Protein AF-0000000072323792 (afdb_homodimer)

Structure (mmCIF, N/CA/C/O backbone):
data_AF-0000000072323792-model_v1
#
loop_
_entity.id
_entity.type
_entity.pdbx_description
1 polymer Lipase/acylhydrolase
#
loop_
_atom_site.group_PDB
_atom_site.id
_atom_site.type_symbol
_atom_site.label_atom_id
_atom_site.label_alt_id
_atom_site.label_comp_id
_atom_site.label_asym_id
_atom_site.label_entity_id
_atom_site.label_seq_id
_atom_site.pdbx_PDB_ins_code
_atom_site.Cartn_x
_atom_site.Cartn_y
_atom_site.Cartn_z
_atom_site.occupancy
_atom_site.B_iso_or_equiv
_atom_site.auth_seq_id
_atom_site.auth_comp_id
_atom_site.auth_asym_id
_atom_site.auth_atom_id
_atom_site.pdbx_PDB_model_num
ATOM 1 N N . MET A 1 1 ? 16.031 17.812 -68.562 1 31.41 1 MET A N 1
ATOM 2 C CA . MET A 1 1 ? 14.992 17.859 -67.5 1 31.41 1 MET A CA 1
ATOM 3 C C . MET A 1 1 ? 15.398 17.062 -66.25 1 31.41 1 MET A C 1
ATOM 5 O O . MET A 1 1 ? 15.445 15.828 -66.312 1 31.41 1 MET A O 1
ATOM 9 N N . VAL A 1 2 ? 16.344 17.672 -65.438 1 39.16 2 VAL A N 1
ATOM 10 C CA . VAL A 1 2 ? 16.922 17.125 -64.188 1 39.16 2 VAL A CA 1
ATOM 11 C C . VAL A 1 2 ? 15.852 17.047 -63.125 1 39.16 2 VAL A C 1
ATOM 13 O O . VAL A 1 2 ? 15.281 18.078 -62.719 1 39.16 2 VAL A O 1
ATOM 16 N N . VAL A 1 3 ? 15.148 15.867 -63.062 1 40.34 3 VAL A N 1
ATOM 17 C CA . VAL A 1 3 ? 14.195 15.547 -62 1 40.34 3 VAL A CA 1
ATOM 18 C C . VAL A 1 3 ? 14.914 15.555 -60.656 1 40.34 3 VAL A C 1
ATOM 20 O O . VAL A 1 3 ? 15.828 14.766 -60.406 1 40.34 3 VAL A O 1
ATOM 23 N N . LEU A 1 4 ? 15.031 16.688 -59.969 1 36.19 4 LEU A N 1
ATOM 24 C CA . LEU A 1 4 ? 15.477 16.797 -58.594 1 36.19 4 LEU A CA 1
ATOM 25 C C . LEU A 1 4 ? 14.531 16.047 -57.656 1 36.19 4 LEU A C 1
ATOM 27 O O . LEU A 1 4 ? 13.367 16.422 -57.531 1 36.19 4 LEU A O 1
ATOM 31 N N . LEU A 1 5 ? 14.711 14.711 -57.531 1 37.09 5 LEU A N 1
ATOM 32 C CA . LEU A 1 5 ? 14.023 13.938 -56.5 1 37.09 5 LEU A CA 1
ATOM 33 C C . LEU A 1 5 ? 14.289 14.516 -55.125 1 37.09 5 LEU A C 1
ATOM 35 O O . LEU A 1 5 ? 15.422 14.5 -54.625 1 37.09 5 LEU A O 1
ATOM 39 N N . CYS A 1 6 ? 13.578 15.492 -54.625 1 34.81 6 CYS A N 1
ATOM 40 C CA . CYS A 1 6 ? 13.578 15.938 -53.25 1 34.81 6 CYS A 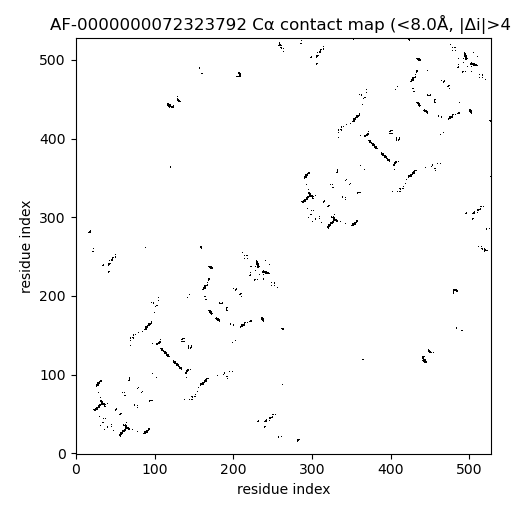CA 1
ATOM 41 C C . CYS A 1 6 ? 13.219 14.781 -52.312 1 34.81 6 CYS A C 1
ATOM 43 O O . CYS A 1 6 ? 12.102 14.266 -52.344 1 34.81 6 CYS A O 1
ATOM 45 N N . ALA A 1 7 ? 14.117 14.023 -51.938 1 33.5 7 ALA A N 1
ATOM 46 C CA . ALA A 1 7 ? 13.828 13.109 -50.844 1 33.5 7 ALA A CA 1
ATOM 47 C C . ALA A 1 7 ? 13.375 13.883 -49.594 1 33.5 7 ALA A C 1
ATOM 49 O O . ALA A 1 7 ? 14.164 14.617 -49 1 33.5 7 ALA A O 1
ATOM 50 N N . ALA A 1 8 ? 12.133 14.289 -49.5 1 35.41 8 ALA A N 1
ATOM 51 C CA . ALA A 1 8 ? 11.664 14.664 -48.156 1 35.41 8 ALA A CA 1
ATOM 52 C C . ALA A 1 8 ? 12.008 13.586 -47.156 1 35.41 8 ALA A C 1
ATOM 54 O O . ALA A 1 8 ? 11.531 12.453 -47.25 1 35.41 8 ALA A O 1
ATOM 55 N N . PHE A 1 9 ? 13.133 13.688 -46.594 1 35.53 9 PHE A N 1
ATOM 56 C CA . PHE A 1 9 ? 13.375 12.898 -45.375 1 35.53 9 PHE A CA 1
ATOM 57 C C . PHE A 1 9 ? 12.25 13.094 -44.375 1 35.53 9 PHE A C 1
ATOM 59 O O . PHE A 1 9 ? 12.047 14.195 -43.875 1 35.53 9 PHE A O 1
ATOM 66 N N . ALA A 1 10 ? 11.242 12.289 -44.531 1 36.78 10 ALA A N 1
ATOM 67 C CA . ALA A 1 10 ? 10.281 12.227 -43.438 1 36.78 10 ALA A CA 1
ATOM 68 C C . ALA A 1 10 ? 10.984 12.07 -42.094 1 36.78 10 ALA A C 1
ATOM 70 O O . ALA A 1 10 ? 11.594 11.039 -41.812 1 36.78 10 ALA A O 1
ATOM 71 N N . ILE A 1 11 ? 11.617 13.172 -41.562 1 35.47 11 ILE A N 1
ATOM 72 C CA . ILE A 1 11 ? 11.914 13.125 -40.125 1 35.47 11 ILE A CA 1
ATOM 73 C C . ILE A 1 11 ? 10.758 12.469 -39.375 1 35.47 11 ILE A C 1
ATOM 75 O O . ILE A 1 11 ? 9.625 12.953 -39.438 1 35.47 11 ILE A O 1
ATOM 79 N N . GLN A 1 12 ? 10.617 11.242 -39.406 1 32.81 12 GLN A N 1
ATOM 80 C CA . GLN A 1 12 ? 9.75 10.641 -38.375 1 32.81 12 GLN A CA 1
ATOM 81 C C . GLN A 1 12 ? 9.805 11.414 -37.062 1 32.81 12 GLN A C 1
ATOM 83 O O . GLN A 1 12 ? 10.852 11.461 -36.438 1 32.81 12 GLN A O 1
ATOM 88 N N . ALA A 1 13 ? 9.109 12.453 -37 1 36.78 13 ALA A N 1
ATOM 89 C CA . ALA A 1 13 ? 8.883 13.062 -35.688 1 36.78 13 ALA A CA 1
ATOM 90 C C . ALA A 1 13 ? 8.734 12 -34.594 1 36.78 13 ALA A C 1
ATOM 92 O O . ALA A 1 13 ? 7.785 11.219 -34.625 1 36.78 13 ALA A O 1
ATOM 93 N N . LEU A 1 14 ? 9.797 11.32 -34.25 1 38.22 14 LEU A N 1
ATOM 94 C CA . LEU A 1 14 ? 9.703 10.539 -33.031 1 38.22 14 LEU A CA 1
ATOM 95 C C . LEU A 1 14 ? 8.703 11.18 -32.062 1 38.22 14 LEU A C 1
ATOM 97 O O . LEU A 1 14 ? 8.883 12.328 -31.656 1 38.22 14 LEU A O 1
ATOM 101 N N . SER A 1 15 ? 7.492 10.883 -32.188 1 42.91 15 SER A N 1
ATOM 102 C CA . SER A 1 15 ? 6.512 11.305 -31.188 1 42.91 15 SER A CA 1
ATOM 103 C C . SER A 1 15 ? 7.105 11.281 -29.781 1 42.91 15 SER A C 1
ATOM 105 O O . SER A 1 15 ? 7.457 10.219 -29.281 1 42.91 15 SER A O 1
ATOM 107 N N . GLN A 1 16 ? 8.047 12.055 -29.531 1 47.41 16 GLN A N 1
ATOM 108 C CA . GLN A 1 16 ? 8.609 12.18 -28.188 1 47.41 16 GLN A CA 1
ATOM 109 C C . GLN A 1 16 ? 7.504 12.227 -27.141 1 47.41 16 GLN A C 1
ATOM 111 O O . GLN A 1 16 ? 6.57 13.023 -27.25 1 47.41 16 GLN A O 1
ATOM 116 N N . THR A 1 17 ? 7.105 11.141 -26.594 1 55.16 17 THR A N 1
ATOM 117 C CA . THR A 1 17 ? 6.141 11.148 -25.5 1 55.16 17 THR A CA 1
ATOM 118 C C . THR A 1 17 ? 6.645 12 -24.344 1 55.16 17 THR A C 1
ATOM 120 O O . THR A 1 17 ? 7.695 11.719 -23.766 1 55.16 17 THR A O 1
ATOM 123 N N . VAL A 1 18 ? 6.461 13.273 -24.375 1 64 18 VAL A N 1
ATOM 124 C CA . VAL A 1 18 ? 6.746 14.164 -23.25 1 64 18 VAL A CA 1
ATOM 125 C C . VAL A 1 18 ? 6.031 13.656 -22 1 64 18 VAL A C 1
ATOM 127 O O . VAL A 1 18 ? 4.82 13.414 -22.016 1 64 18 VAL A O 1
ATOM 130 N N . PHE A 1 19 ? 6.863 13.148 -20.922 1 78.88 19 PHE A N 1
ATOM 131 C CA . PHE A 1 19 ? 6.273 12.711 -19.656 1 78.88 19 PHE A CA 1
ATOM 132 C C . PHE A 1 19 ? 5.762 13.906 -18.859 1 78.88 19 PHE A C 1
ATOM 134 O O . PHE A 1 19 ? 6.508 14.852 -18.609 1 78.88 19 PHE A O 1
ATOM 141 N N . THR A 1 20 ? 4.527 14.055 -18.656 1 88.19 20 THR A N 1
ATOM 142 C CA . THR A 1 20 ? 3.893 15.055 -17.812 1 88.19 20 THR A CA 1
ATOM 143 C C . THR A 1 20 ? 3.607 14.484 -16.422 1 88.19 20 THR A C 1
ATOM 145 O O . THR A 1 20 ? 3.125 13.352 -16.297 1 88.19 20 THR A O 1
ATOM 148 N N . HIS A 1 21 ? 4.059 15.242 -15.367 1 94.56 21 HIS A N 1
ATOM 149 C CA . HIS A 1 21 ? 3.76 14.812 -14 1 94.56 21 HIS A CA 1
ATOM 150 C C . HIS A 1 21 ? 2.281 14.484 -13.836 1 94.56 21 HIS A C 1
ATOM 152 O O . HIS A 1 21 ? 1.416 15.266 -14.242 1 94.56 21 HIS A O 1
ATOM 158 N N . PRO A 1 22 ? 1.925 13.375 -13.25 1 96.12 22 PRO A N 1
ATOM 159 C CA . PRO A 1 22 ? 0.518 12.969 -13.211 1 96.12 22 PRO A CA 1
ATOM 160 C C . PRO A 1 22 ? -0.346 13.914 -12.375 1 96.12 22 PRO A C 1
ATOM 162 O O . PRO A 1 22 ? -1.574 13.891 -12.484 1 96.12 22 PRO A O 1
ATOM 165 N N . TRP A 1 23 ? 0.235 14.797 -11.578 1 98.31 23 TRP A N 1
ATOM 166 C CA . TRP A 1 23 ? -0.506 15.695 -10.695 1 98.31 23 TRP A CA 1
ATOM 167 C C . TRP A 1 23 ? -0.531 17.109 -11.258 1 98.31 23 TRP A C 1
ATOM 169 O O . TRP A 1 23 ? -1.111 18.016 -10.656 1 98.31 23 TRP A O 1
ATOM 179 N N . GLN A 1 24 ? 0.052 17.312 -12.422 1 98 24 GLN A N 1
ATOM 180 C CA . GLN A 1 24 ? 0.107 18.625 -13.055 1 98 24 GLN A CA 1
ATOM 181 C C . GLN A 1 24 ? -1.295 19.172 -13.328 1 98 24 GLN A C 1
ATOM 183 O O . GLN A 1 24 ? -2.111 18.5 -13.961 1 98 24 GLN A O 1
ATOM 188 N N . GLY A 1 25 ? -1.599 20.297 -12.773 1 98.5 25 GLY A N 1
ATOM 189 C CA . GLY A 1 25 ? -2.848 20.984 -13.055 1 98.5 25 GLY A CA 1
ATOM 190 C C . GLY A 1 25 ? -4.039 20.375 -12.344 1 98.5 25 GLY A C 1
ATOM 191 O O . GLY A 1 25 ? -5.188 20.594 -12.734 1 98.5 25 GLY A O 1
ATOM 192 N N . LYS A 1 26 ? -3.82 19.594 -11.312 1 98.75 26 LYS A N 1
ATOM 193 C CA . LYS A 1 26 ? -4.91 18.859 -10.68 1 98.75 26 LYS A CA 1
ATOM 194 C C . LYS A 1 26 ? -5.445 19.625 -9.461 1 98.75 26 LYS A C 1
ATOM 196 O O . LYS A 1 26 ? -4.812 20.562 -8.984 1 98.75 26 LYS A O 1
ATOM 201 N N . ARG A 1 27 ? -6.672 19.312 -9.055 1 98.88 27 ARG A N 1
ATOM 202 C CA . ARG A 1 27 ? -7.316 19.844 -7.855 1 98.88 27 ARG A CA 1
ATOM 203 C C . ARG A 1 27 ? -7.133 18.906 -6.672 1 98.88 27 ARG A C 1
ATOM 205 O O . ARG A 1 27 ? -7.645 17.781 -6.684 1 98.88 27 ARG A O 1
ATOM 212 N N . VAL A 1 28 ? -6.418 19.328 -5.645 1 98.94 28 VAL A N 1
ATOM 213 C CA . VAL A 1 28 ? -6.051 18.422 -4.555 1 98.94 28 VAL A CA 1
ATOM 214 C C . VAL A 1 28 ? -6.516 19.016 -3.223 1 98.94 28 VAL A C 1
ATOM 216 O O . VAL A 1 28 ? -6.285 20.188 -2.939 1 98.94 28 VAL A O 1
ATOM 219 N N . ALA A 1 29 ? -7.234 18.219 -2.449 1 98.94 29 ALA A N 1
ATOM 220 C CA . ALA A 1 29 ? -7.621 18.594 -1.09 1 98.94 29 ALA A CA 1
ATOM 221 C C . ALA A 1 29 ? -6.559 18.156 -0.081 1 98.94 29 ALA A C 1
ATOM 223 O O . ALA A 1 29 ? -6.012 17.062 -0.176 1 98.94 29 ALA A O 1
ATOM 224 N N . TYR A 1 30 ? -6.277 19.047 0.874 1 98.94 30 TYR A N 1
ATOM 225 C CA . TYR A 1 30 ? -5.301 18.781 1.925 1 98.94 30 TYR A CA 1
ATOM 226 C C . TYR A 1 30 ? -5.957 18.812 3.299 1 98.94 30 TYR A C 1
ATOM 228 O O . TYR A 1 30 ? -6.477 19.844 3.729 1 98.94 30 TYR A O 1
ATOM 236 N N . PHE A 1 31 ? -5.98 17.656 3.945 1 98.94 31 PHE A N 1
ATOM 237 C CA . PHE A 1 31 ? -6.445 17.531 5.32 1 98.94 31 PHE A CA 1
ATOM 238 C C . PHE A 1 31 ? -5.273 17.422 6.285 1 98.94 31 PHE A C 1
ATOM 240 O O . PHE A 1 31 ? -4.258 16.797 5.969 1 98.94 31 PHE A O 1
ATOM 247 N N . GLY A 1 32 ? -5.387 18.047 7.457 1 98.81 32 GLY A N 1
ATOM 248 C CA . GLY A 1 32 ? -4.262 17.969 8.375 1 98.81 32 GLY A CA 1
ATOM 249 C C . GLY A 1 32 ? -4.371 18.938 9.539 1 98.81 32 GLY A C 1
ATOM 250 O O . GLY A 1 32 ? -5.477 19.266 9.969 1 98.81 32 GLY A O 1
ATOM 251 N N . ASP A 1 33 ? -3.242 19.25 10.109 1 98.69 33 ASP A N 1
ATOM 252 C CA . ASP A 1 33 ? -3.158 20.062 11.32 1 98.69 33 ASP A CA 1
ATOM 253 C C . ASP A 1 33 ? -2.342 21.328 11.07 1 98.69 33 ASP A C 1
ATOM 255 O O . ASP A 1 33 ? -2.439 21.938 10 1 98.69 33 ASP A O 1
ATOM 259 N N . SER A 1 34 ? -1.569 21.797 12.039 1 98.62 34 SER A N 1
ATOM 260 C CA . SER A 1 34 ? -0.897 23.094 11.977 1 98.62 34 SER A CA 1
ATOM 261 C C . SER A 1 34 ? 0.123 23.125 10.844 1 98.62 34 SER A C 1
ATOM 263 O O . SER A 1 34 ? 0.393 24.188 10.281 1 98.62 34 SER A O 1
ATOM 265 N N . ILE A 1 35 ? 0.695 22.016 10.5 1 98.62 35 ILE A N 1
ATOM 266 C CA . ILE A 1 35 ? 1.73 22 9.477 1 98.62 35 ILE A CA 1
ATOM 267 C C . ILE A 1 35 ? 1.094 22.172 8.094 1 98.62 35 ILE A C 1
ATOM 269 O O . ILE A 1 35 ? 1.749 22.625 7.152 1 98.62 35 ILE A O 1
ATOM 273 N N . THR A 1 36 ? -0.206 21.891 8.016 1 98.88 36 THR A N 1
ATOM 274 C CA . THR A 1 36 ? -0.973 22.031 6.785 1 98.88 36 THR A CA 1
ATOM 275 C C . THR A 1 36 ? -1.784 23.328 6.793 1 98.88 36 THR A C 1
ATOM 277 O O . THR A 1 36 ? -2.133 23.844 5.734 1 98.88 36 THR A O 1
ATOM 280 N N . ASP A 1 37 ? -2.025 23.938 7.953 1 98.81 37 ASP A N 1
ATOM 281 C CA . ASP A 1 37 ? -2.902 25.078 8.188 1 98.81 37 ASP A CA 1
ATOM 282 C C . ASP A 1 37 ? -2.33 26.359 7.555 1 98.81 37 ASP A C 1
ATOM 284 O O . ASP A 1 37 ? -1.259 26.812 7.949 1 98.81 37 ASP A O 1
ATOM 288 N N . PRO A 1 38 ? -3.055 26.969 6.656 1 97.81 38 PRO A N 1
ATOM 289 C CA . PRO A 1 38 ? -2.555 28.203 6.043 1 97.81 38 PRO A CA 1
ATOM 290 C C . PRO A 1 38 ? -2.396 29.344 7.055 1 97.81 38 PRO A C 1
ATOM 292 O O . PRO A 1 38 ? -1.646 30.281 6.809 1 97.81 38 PRO A O 1
ATOM 295 N N . ARG A 1 39 ? -3.01 29.281 8.172 1 97.06 39 ARG A N 1
ATOM 296 C CA . ARG A 1 39 ? -3.01 30.375 9.148 1 97.06 39 ARG A CA 1
ATOM 297 C C . ARG A 1 39 ? -1.831 30.234 10.109 1 97.06 39 ARG A C 1
ATOM 299 O O . ARG A 1 39 ? -1.525 31.172 10.852 1 97.06 39 ARG A O 1
ATOM 306 N N . ASN A 1 40 ? -1.258 29 10.102 1 95.19 40 ASN A N 1
ATOM 307 C CA . ASN A 1 40 ? -0.124 28.828 11.008 1 95.19 40 ASN A CA 1
ATOM 308 C C . ASN A 1 40 ? 1.041 29.734 10.617 1 95.19 40 ASN A C 1
ATOM 310 O O . ASN A 1 40 ? 1.402 29.812 9.445 1 95.19 40 ASN A O 1
ATOM 314 N N . ASN A 1 41 ? 1.662 30.359 11.547 1 93.19 41 ASN A N 1
ATOM 315 C CA . ASN A 1 41 ? 2.641 31.406 11.273 1 93.19 41 ASN A CA 1
ATOM 316 C C . ASN A 1 41 ? 4.066 30.859 11.289 1 93.19 41 ASN A C 1
ATOM 318 O O . ASN A 1 41 ? 5.027 31.625 11.344 1 93.19 41 ASN A O 1
ATOM 322 N N . GLY A 1 42 ? 4.254 29.578 11.305 1 92 42 GLY A N 1
ATOM 323 C CA . GLY A 1 42 ? 5.578 28.984 11.281 1 92 42 GLY A CA 1
ATOM 324 C C . GLY A 1 42 ? 6.277 29.125 9.945 1 92 42 GLY A C 1
ATOM 325 O O . GLY A 1 42 ? 7.496 29 9.852 1 92 42 GLY A O 1
ATOM 326 N N . SER A 1 43 ? 5.535 29.375 8.945 1 96.81 43 SER A N 1
ATOM 327 C CA . SER A 1 43 ? 6.035 29.547 7.586 1 96.81 43 SER A CA 1
ATOM 328 C C . SER A 1 43 ? 5.141 30.469 6.777 1 96.81 43 SER A C 1
ATOM 330 O O . SER A 1 43 ? 3.967 30.656 7.109 1 96.81 43 SER A O 1
ATOM 332 N N . LYS A 1 44 ? 5.641 31.109 5.77 1 97.56 44 LYS A N 1
ATOM 333 C CA . LYS A 1 44 ? 4.863 31.922 4.836 1 97.56 44 LYS A CA 1
ATOM 334 C C . LYS A 1 44 ? 4.262 31.062 3.727 1 97.56 44 LYS A C 1
ATOM 336 O O . LYS A 1 44 ? 3.172 31.344 3.234 1 97.56 44 LYS A O 1
ATOM 341 N N . ILE A 1 45 ? 5.035 30.078 3.326 1 98.25 45 ILE A N 1
ATOM 342 C CA . ILE A 1 45 ? 4.59 29.141 2.289 1 98.25 45 ILE A CA 1
ATOM 343 C C . ILE A 1 45 ? 4.613 27.719 2.828 1 98.25 45 ILE A C 1
ATOM 345 O O . ILE A 1 45 ? 5.641 27.25 3.324 1 98.25 45 ILE A O 1
ATOM 349 N N . LYS A 1 46 ? 3.525 27.062 2.721 1 98.69 46 LYS A N 1
ATOM 350 C CA . LYS A 1 46 ? 3.418 25.672 3.152 1 98.69 46 LYS A CA 1
ATOM 351 C C . LYS A 1 46 ? 3.777 24.703 2.018 1 98.69 46 LYS A C 1
ATOM 353 O O . LYS A 1 46 ? 3.865 25.125 0.858 1 98.69 46 LYS A O 1
ATOM 358 N N . TYR A 1 47 ? 3.963 23.438 2.369 1 98.88 47 TYR A N 1
ATOM 359 C CA . TYR A 1 47 ? 4.363 22.438 1.387 1 98.88 47 TYR A CA 1
ATOM 360 C C . TYR A 1 47 ? 3.393 22.406 0.211 1 98.88 47 TYR A C 1
ATOM 362 O O . TYR A 1 47 ? 3.807 22.266 -0.942 1 98.88 47 TYR A O 1
ATOM 370 N N . TRP A 1 48 ? 2.07 22.547 0.465 1 98.88 48 TRP A N 1
ATOM 371 C CA . TRP A 1 48 ? 1.08 22.484 -0.606 1 98.88 48 TRP A CA 1
ATOM 372 C C . TRP A 1 48 ? 1.176 23.734 -1.493 1 98.88 48 TRP A C 1
ATOM 374 O O . TRP A 1 48 ? 0.799 23.688 -2.666 1 98.88 48 TRP A O 1
ATOM 384 N N . GLY A 1 49 ? 1.673 24.859 -1.01 1 98.81 49 GLY A N 1
ATOM 385 C CA . GLY A 1 49 ? 1.929 26.047 -1.822 1 98.81 49 GLY A CA 1
ATOM 386 C C . GLY A 1 49 ? 3.029 25.828 -2.846 1 98.81 49 GLY A C 1
ATOM 387 O O . GLY A 1 49 ? 2.904 26.266 -3.994 1 98.81 49 GLY A O 1
ATOM 388 N N . TYR A 1 50 ? 4.125 25.203 -2.381 1 98.81 50 TYR A N 1
ATOM 389 C CA . TYR A 1 50 ? 5.215 24.891 -3.297 1 98.81 50 TYR A CA 1
ATOM 390 C C . TYR A 1 50 ? 4.746 23.953 -4.402 1 98.81 50 TYR A C 1
ATOM 392 O O . TYR A 1 50 ? 5.055 24.156 -5.578 1 98.81 50 TYR A O 1
ATOM 400 N N . LEU A 1 51 ? 3.963 22.938 -4.055 1 98.81 51 LEU A N 1
ATOM 401 C CA . LEU A 1 51 ? 3.434 22.016 -5.043 1 98.81 51 LEU A CA 1
ATOM 402 C C . LEU A 1 51 ? 2.504 22.719 -6.02 1 98.81 51 LEU A C 1
ATOM 404 O O . LEU A 1 51 ? 2.514 22.422 -7.219 1 98.81 51 LEU A O 1
ATOM 408 N N . ALA A 1 52 ? 1.672 23.625 -5.484 1 98.81 52 ALA A N 1
ATOM 409 C CA . ALA A 1 52 ? 0.798 24.422 -6.344 1 98.81 52 ALA A CA 1
ATOM 410 C C . ALA A 1 52 ? 1.605 25.188 -7.383 1 98.81 52 ALA A C 1
ATOM 412 O O . ALA A 1 52 ? 1.259 25.188 -8.57 1 98.81 52 ALA A O 1
ATOM 413 N N . ASP A 1 53 ? 2.674 25.766 -6.969 1 98.69 53 ASP A N 1
ATOM 414 C CA . ASP A 1 53 ? 3.52 26.562 -7.852 1 98.69 53 ASP A CA 1
ATOM 415 C C . ASP A 1 53 ? 4.238 25.672 -8.867 1 98.69 53 ASP A C 1
ATOM 417 O O . ASP A 1 53 ? 4.254 25.969 -10.062 1 98.69 53 ASP A O 1
ATOM 421 N N . TRP A 1 54 ? 4.805 24.547 -8.414 1 98.56 54 TRP A N 1
ATOM 422 C CA . TRP A 1 54 ? 5.652 23.703 -9.25 1 98.56 54 TRP A CA 1
ATOM 423 C C . TRP A 1 54 ? 4.812 22.891 -10.227 1 98.56 54 TRP A C 1
ATOM 425 O O . TRP A 1 54 ? 5.25 22.609 -11.344 1 98.56 54 TRP A O 1
ATOM 435 N N . LEU A 1 55 ? 3.57 22.531 -9.828 1 98.44 55 LEU A N 1
ATOM 436 C CA . LEU A 1 55 ? 2.781 21.578 -10.609 1 98.44 55 LEU A CA 1
ATOM 437 C C . LEU A 1 55 ? 1.463 22.203 -11.055 1 98.44 55 LEU A C 1
ATOM 439 O O . LEU A 1 55 ? 0.581 21.516 -11.562 1 98.44 55 LEU A O 1
ATOM 443 N N . ASP A 1 56 ? 1.313 23.453 -10.797 1 98.56 56 ASP A N 1
ATOM 444 C CA . ASP A 1 56 ? 0.072 24.141 -11.125 1 98.56 56 ASP A CA 1
ATOM 445 C C . ASP A 1 56 ? -1.131 23.453 -10.492 1 98.56 56 ASP A C 1
ATOM 447 O O . ASP A 1 56 ? -2.164 23.266 -11.133 1 98.56 56 ASP A O 1
ATOM 451 N N . ILE A 1 57 ? -0.996 22.938 -9.312 1 98.81 57 ILE A N 1
ATOM 452 C CA . ILE A 1 57 ? -2.07 22.312 -8.547 1 98.81 57 ILE A CA 1
ATOM 453 C C . ILE A 1 57 ? -2.979 23.391 -7.953 1 98.81 57 ILE A C 1
ATOM 455 O O . ILE A 1 57 ? -2.498 24.422 -7.465 1 98.81 57 ILE A O 1
ATOM 459 N N . LYS A 1 58 ? -4.281 23.25 -8.016 1 98.88 58 LYS A N 1
ATOM 460 C CA . LYS A 1 58 ? -5.223 24.031 -7.219 1 98.88 58 LYS A CA 1
ATOM 461 C C . LYS A 1 58 ? -5.438 23.391 -5.848 1 98.88 58 LYS A C 1
ATOM 463 O O . LYS A 1 58 ? -6.098 22.359 -5.738 1 98.88 58 LYS A O 1
ATOM 468 N N . PRO A 1 59 ? -4.953 24.016 -4.844 1 98.81 59 PRO A N 1
ATOM 469 C CA . PRO A 1 59 ? -5.062 23.438 -3.508 1 98.81 59 PRO A CA 1
ATOM 470 C C . PRO A 1 59 ? -6.352 23.828 -2.791 1 98.81 59 PRO A C 1
ATOM 472 O O . PRO A 1 59 ? -6.762 25 -2.85 1 98.81 59 PRO A O 1
ATOM 475 N N . TYR A 1 60 ? -7.039 22.922 -2.213 1 98.88 60 TYR A N 1
ATOM 476 C CA . TYR A 1 60 ? -8.109 23.109 -1.242 1 98.88 60 TYR A CA 1
ATOM 477 C C . TYR A 1 60 ? -7.676 22.656 0.147 1 98.88 60 TYR A C 1
ATOM 479 O O . TYR A 1 60 ? -7.582 21.453 0.415 1 98.88 60 TYR A O 1
ATOM 487 N N . VAL A 1 61 ? -7.457 23.609 1.073 1 98.88 61 VAL A N 1
ATOM 488 C CA . VAL A 1 61 ? -6.742 23.312 2.309 1 98.88 61 VAL A CA 1
ATOM 489 C C . VAL A 1 61 ? -7.699 23.391 3.494 1 98.88 61 VAL A C 1
ATOM 491 O O . VAL A 1 61 ? -8.344 24.422 3.707 1 98.88 61 VAL A O 1
ATOM 494 N N . TYR A 1 62 ? -7.691 22.359 4.309 1 98.88 62 TYR A N 1
ATOM 495 C CA . TYR A 1 62 ? -8.656 22.266 5.398 1 98.88 62 TYR A CA 1
ATOM 496 C C . TYR A 1 62 ? -7.961 22.016 6.727 1 98.88 62 TYR A C 1
ATOM 498 O O . TYR A 1 62 ? -8.617 21.797 7.75 1 98.88 62 TYR A O 1
ATOM 506 N N . GLY A 1 63 ? -6.613 21.922 6.672 1 98.69 63 GLY A N 1
ATOM 507 C CA . GLY A 1 63 ? -5.859 21.734 7.902 1 98.69 63 GLY A CA 1
ATOM 508 C C . GLY A 1 63 ? -6.117 22.812 8.938 1 98.69 63 GLY A C 1
ATOM 509 O O . GLY A 1 63 ? -6.238 24 8.594 1 98.69 63 GLY A O 1
ATOM 510 N N . VAL A 1 64 ? -6.234 22.406 10.18 1 98.5 64 VAL A N 1
ATOM 511 C CA . VAL A 1 64 ? -6.469 23.312 11.297 1 98.5 64 VAL A CA 1
ATOM 512 C C . VAL A 1 64 ? -5.461 23.031 12.414 1 98.5 64 VAL A C 1
ATOM 514 O O . VAL A 1 64 ? -5.27 21.875 12.812 1 98.5 64 VAL A O 1
ATOM 517 N N . SER A 1 65 ? -4.828 24.125 12.922 1 98.12 65 SER A N 1
ATOM 518 C CA . SER A 1 65 ? -3.805 24.016 13.953 1 98.12 65 SER A CA 1
ATOM 519 C C . SER A 1 65 ? -4.344 23.297 15.188 1 98.12 65 SER A C 1
ATOM 521 O O . SER A 1 65 ? -5.453 23.594 15.648 1 98.12 65 SER A O 1
ATOM 523 N N . GLY A 1 66 ? -3.576 22.344 15.672 1 97.62 66 GLY A N 1
ATOM 524 C CA . GLY A 1 66 ? -3.881 21.672 16.938 1 97.62 66 GLY A CA 1
ATOM 525 C C . GLY A 1 66 ? -4.777 20.453 16.766 1 97.62 66 GLY A C 1
ATOM 526 O O . GLY A 1 66 ? -4.957 19.672 17.703 1 97.62 66 GLY A O 1
ATOM 527 N N . ARG A 1 67 ? -5.285 20.266 15.547 1 98.56 67 ARG A N 1
ATOM 528 C CA . ARG A 1 67 ? -6.273 19.203 15.359 1 98.56 67 ARG A CA 1
ATOM 529 C C . ARG A 1 67 ? -5.605 17.844 15.281 1 98.56 67 ARG A C 1
ATOM 531 O O . ARG A 1 67 ? -4.395 17.75 15.07 1 98.56 67 ARG A O 1
ATOM 538 N N . GLN A 1 68 ? -6.395 16.859 15.602 1 98.81 68 GLN A N 1
ATOM 539 C CA . GLN A 1 68 ? -6.02 15.445 15.633 1 98.81 68 GLN A CA 1
ATOM 540 C C . GLN A 1 68 ? -6.836 14.633 14.633 1 98.81 68 GLN A C 1
ATOM 542 O O . GLN A 1 68 ? -7.664 15.188 13.906 1 98.81 68 GLN A O 1
ATOM 547 N N . TRP A 1 69 ? -6.598 13.359 14.508 1 98.94 69 TRP A N 1
ATOM 548 C CA . TRP A 1 69 ? -7.273 12.492 13.555 1 98.94 69 TRP A CA 1
ATOM 549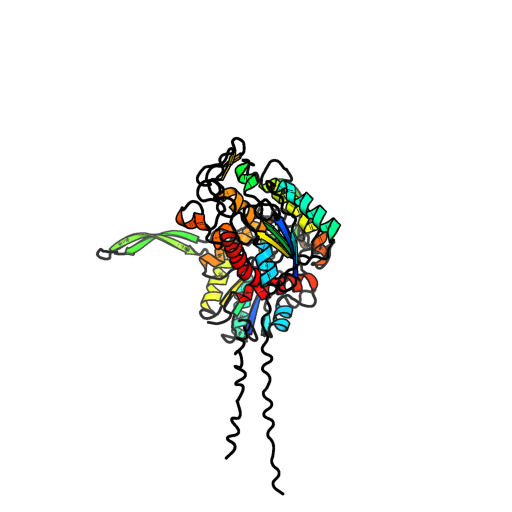 C C . TRP A 1 69 ? -8.789 12.578 13.711 1 98.94 69 TRP A C 1
ATOM 551 O O . TRP A 1 69 ? -9.531 12.375 12.75 1 98.94 69 TRP A O 1
ATOM 561 N N . ASN A 1 70 ? -9.273 12.852 14.93 1 98.81 70 ASN A N 1
ATOM 562 C CA . ASN A 1 70 ? -10.719 12.891 15.148 1 98.81 70 ASN A CA 1
ATOM 563 C C . ASN A 1 70 ? -11.359 14.102 14.484 1 98.81 70 ASN A C 1
ATOM 565 O O . ASN A 1 70 ? -12.578 14.242 14.477 1 98.81 70 ASN A O 1
ATOM 569 N N . ASP A 1 71 ? -10.578 14.977 13.844 1 98.88 71 ASP A N 1
ATOM 570 C CA . ASP A 1 71 ? -11.117 16.125 13.133 1 98.88 71 ASP A CA 1
ATOM 571 C C . ASP A 1 71 ? -11.227 15.844 11.633 1 98.88 71 ASP A C 1
ATOM 573 O O . ASP A 1 71 ? -11.867 16.594 10.898 1 98.88 71 ASP A O 1
ATOM 577 N N . ILE A 1 72 ? -10.648 14.789 11.078 1 98.94 72 ILE A N 1
ATOM 578 C CA . ILE A 1 72 ? -10.609 14.484 9.648 1 98.94 72 ILE A CA 1
ATOM 579 C C . ILE A 1 72 ? -12.023 14.336 9.109 1 98.94 72 ILE A C 1
ATOM 581 O O . ILE A 1 72 ? -12.336 14.82 8.016 1 98.94 72 ILE A O 1
ATOM 585 N N . PRO A 1 73 ? -12.984 13.703 9.875 1 98.94 73 PRO A N 1
ATOM 586 C CA . PRO A 1 73 ? -14.352 13.641 9.352 1 98.94 73 PRO A CA 1
ATOM 587 C C . PRO A 1 73 ? -14.953 15.023 9.102 1 98.94 73 PRO A C 1
ATOM 589 O O . PRO A 1 73 ? -15.617 15.234 8.078 1 98.94 73 PRO A O 1
ATOM 592 N N . ARG A 1 74 ? -14.68 15.953 9.992 1 98.81 74 ARG A N 1
ATOM 593 C CA . ARG A 1 74 ? -15.188 17.312 9.812 1 98.81 74 ARG A CA 1
ATOM 594 C C . ARG A 1 74 ? -14.555 17.984 8.602 1 98.81 74 ARG A C 1
ATOM 596 O O . ARG A 1 74 ? -15.234 18.672 7.84 1 98.81 74 ARG A O 1
ATOM 603 N N . GLN A 1 75 ? -13.258 17.828 8.422 1 98.94 75 GLN A N 1
ATOM 604 C CA . GLN A 1 75 ? -12.562 18.406 7.277 1 98.94 75 GLN A CA 1
ATOM 605 C C . GLN A 1 75 ? -13.094 17.812 5.969 1 98.94 75 GLN A C 1
ATOM 607 O O . GLN A 1 75 ? -13.281 18.547 4.992 1 98.94 75 GLN A O 1
ATOM 612 N N . ALA A 1 76 ? -13.383 16.531 5.938 1 98.94 76 ALA A N 1
ATOM 613 C CA . ALA A 1 76 ? -13.953 15.883 4.766 1 98.94 76 ALA A CA 1
ATOM 614 C C . ALA A 1 76 ? -15.344 16.438 4.453 1 98.94 76 ALA A C 1
ATOM 616 O O . ALA A 1 76 ? -15.672 16.688 3.293 1 98.94 76 ALA A O 1
ATOM 617 N N . ASP A 1 77 ? -16.141 16.641 5.531 1 98.88 77 ASP A N 1
ATOM 618 C CA . ASP A 1 77 ? -17.469 17.203 5.348 1 98.88 77 ASP A CA 1
ATOM 619 C C . ASP A 1 77 ? -17.391 18.594 4.703 1 98.88 77 ASP A C 1
ATOM 621 O O . ASP A 1 77 ? -18.141 18.891 3.77 1 98.88 77 ASP A O 1
ATOM 625 N N . LYS A 1 78 ? -16.5 19.406 5.184 1 98.88 78 LYS A N 1
ATOM 626 C CA . LYS A 1 78 ? -16.359 20.766 4.66 1 98.88 78 LYS A CA 1
ATOM 627 C C . LYS A 1 78 ? -15.93 20.75 3.199 1 98.88 78 LYS A C 1
ATOM 629 O O . LYS A 1 78 ? -16.453 21.5 2.381 1 98.88 78 LYS A O 1
ATOM 634 N N . CYS A 1 79 ? -14.969 19.906 2.9 1 98.88 79 CYS A N 1
ATOM 635 C CA . CYS A 1 79 ? -14.508 19.766 1.523 1 98.88 79 CYS A CA 1
ATOM 636 C C . CYS A 1 79 ? -15.648 19.359 0.602 1 98.88 79 CYS A C 1
ATOM 638 O O . CYS A 1 79 ? -15.82 19.953 -0.472 1 98.88 79 CYS A O 1
ATOM 640 N N . TYR A 1 80 ? -16.422 18.391 1.012 1 98.75 80 TYR A N 1
ATOM 641 C CA . TYR A 1 80 ? -17.516 17.891 0.188 1 98.75 80 TYR A CA 1
ATOM 642 C C . TYR A 1 80 ? -18.594 18.938 0.011 1 98.75 80 TYR A C 1
ATOM 644 O O . TYR A 1 80 ? -19.188 19.062 -1.066 1 98.75 80 TYR A O 1
ATOM 652 N N . GLU A 1 81 ? -18.875 19.672 1.091 1 98.69 81 GLU A N 1
ATOM 653 C CA . GLU A 1 81 ? -19.859 20.75 1.023 1 98.69 81 GLU A CA 1
ATOM 654 C C . GLU A 1 81 ? -19.453 21.797 -0.011 1 98.69 81 GLU A C 1
ATOM 656 O O . GLU A 1 81 ? -20.297 22.297 -0.751 1 98.69 81 GLU A O 1
ATOM 661 N N . GLU A 1 82 ? -18.203 22.078 -0.069 1 98.75 82 GLU A N 1
ATOM 662 C CA . GLU A 1 82 ? -17.719 23.172 -0.911 1 98.75 82 GLU A CA 1
ATOM 663 C C . GLU A 1 82 ? -17.5 22.703 -2.346 1 98.75 82 GLU A C 1
ATOM 665 O O . GLU A 1 82 ? -17.719 23.469 -3.293 1 98.75 82 GLU A O 1
ATOM 670 N N . HIS A 1 83 ? -17.047 21.438 -2.529 1 98.56 83 HIS A N 1
ATOM 671 C CA . HIS A 1 83 ? -16.547 21.094 -3.854 1 98.56 83 HIS A CA 1
ATOM 672 C C . HIS A 1 83 ? -17.156 19.781 -4.336 1 98.56 83 HIS A C 1
ATOM 674 O O . HIS A 1 83 ? -16.953 19.375 -5.484 1 98.56 83 HIS A O 1
ATOM 680 N N . GLY A 1 84 ? -17.906 19.094 -3.479 1 97.31 84 GLY A N 1
ATOM 681 C CA . GLY A 1 84 ? -18.438 17.797 -3.857 1 97.31 84 GLY A CA 1
ATOM 682 C C . GLY A 1 84 ? -17.375 16.859 -4.426 1 97.31 84 GLY A C 1
ATOM 683 O O . GLY A 1 84 ? -16.312 16.688 -3.838 1 97.31 84 GLY A O 1
ATOM 684 N N . ASP A 1 85 ? -17.672 16.328 -5.617 1 94.75 85 ASP A N 1
ATOM 685 C CA . ASP A 1 85 ? -16.766 15.375 -6.262 1 94.75 85 ASP A CA 1
ATOM 686 C C . ASP A 1 85 ? -15.852 16.094 -7.258 1 94.75 85 ASP A C 1
ATOM 688 O O . ASP A 1 85 ? -15.211 15.438 -8.094 1 94.75 85 ASP A O 1
ATOM 692 N N . SER A 1 86 ? -15.727 17.375 -7.188 1 97.5 86 SER A N 1
ATOM 693 C CA . SER A 1 86 ? -14.977 18.141 -8.18 1 97.5 86 SER A CA 1
ATOM 694 C C . SER A 1 86 ? -13.5 18.219 -7.809 1 97.5 86 SER A C 1
ATOM 696 O O . SER A 1 86 ? -12.758 19.031 -8.383 1 97.5 86 SER A O 1
ATOM 698 N N . ILE A 1 87 ? -13.016 17.484 -6.934 1 98.56 87 ILE A N 1
ATOM 699 C CA . ILE A 1 87 ? -11.594 17.375 -6.629 1 98.56 87 ILE A CA 1
ATOM 700 C C . ILE A 1 87 ? -11.016 16.141 -7.309 1 98.56 87 ILE A C 1
ATOM 702 O O . ILE A 1 87 ? -11.758 15.258 -7.758 1 98.56 87 ILE A O 1
ATOM 706 N N . ASP A 1 88 ? -9.688 16.094 -7.41 1 98.81 88 ASP A N 1
ATOM 707 C CA . ASP A 1 88 ? -9.039 14.977 -8.086 1 98.81 88 ASP A CA 1
ATOM 708 C C . ASP A 1 88 ? -8.422 14.008 -7.082 1 98.81 88 ASP A C 1
ATOM 710 O O . ASP A 1 88 ? -8.391 12.805 -7.312 1 98.81 88 ASP A O 1
ATOM 714 N N . ALA A 1 89 ? -7.934 14.523 -5.953 1 98.88 89 ALA A N 1
ATOM 715 C CA . ALA A 1 89 ? -7.25 13.688 -4.969 1 98.88 89 ALA A CA 1
ATOM 716 C C . ALA A 1 89 ? -7.277 14.336 -3.586 1 98.88 89 ALA A C 1
ATOM 718 O O . ALA A 1 89 ? -7.582 15.523 -3.455 1 98.88 89 ALA A O 1
ATOM 719 N N . ILE A 1 90 ? -7.004 13.523 -2.592 1 98.94 90 ILE A N 1
ATOM 720 C CA . ILE A 1 90 ? -6.941 13.969 -1.203 1 98.94 90 ILE A CA 1
ATOM 721 C C . ILE A 1 90 ? -5.621 13.523 -0.577 1 98.94 90 ILE A C 1
ATOM 723 O O . ILE A 1 90 ? -5.199 12.383 -0.757 1 98.94 90 ILE A O 1
ATOM 727 N N . MET A 1 91 ? -4.961 14.375 0.127 1 98.94 91 MET A N 1
ATOM 728 C CA . MET A 1 91 ? -3.812 14.047 0.969 1 98.94 91 MET A CA 1
ATOM 729 C C . MET A 1 91 ? -4.129 14.297 2.439 1 98.94 91 MET A C 1
ATOM 731 O O . MET A 1 91 ? -4.629 15.367 2.799 1 98.94 91 MET A O 1
ATOM 735 N N . ILE A 1 92 ? -3.881 13.32 3.232 1 98.94 92 ILE A N 1
ATOM 736 C CA . ILE A 1 92 ? -4.117 13.438 4.668 1 98.94 92 ILE A CA 1
ATOM 737 C C . ILE A 1 92 ? -2.789 13.383 5.418 1 98.94 92 ILE A C 1
ATOM 739 O O . ILE A 1 92 ? -2.049 12.398 5.312 1 98.94 92 ILE A O 1
ATOM 743 N N . PHE A 1 93 ? -2.461 14.445 6.145 1 98.94 93 PHE A N 1
ATOM 744 C CA . PHE A 1 93 ? -1.245 14.594 6.938 1 98.94 93 PHE A CA 1
ATOM 745 C C . PHE A 1 93 ? -1.567 15.109 8.336 1 98.94 93 PHE A C 1
ATOM 747 O O . PHE A 1 93 ? -1.838 16.297 8.516 1 98.94 93 PHE A O 1
ATOM 754 N N . ILE A 1 94 ? -1.549 14.18 9.32 1 98.88 94 ILE A N 1
ATOM 755 C CA . ILE A 1 94 ? -1.957 14.5 10.68 1 98.88 94 ILE A CA 1
ATOM 756 C C . ILE A 1 94 ? -1.451 13.422 11.641 1 98.88 94 ILE A C 1
ATOM 758 O O . ILE A 1 94 ? -1.042 12.344 11.211 1 98.88 94 ILE A O 1
ATOM 762 N N . GLY A 1 95 ? -1.426 13.672 12.938 1 98.81 95 GLY A N 1
ATOM 763 C CA . GLY A 1 95 ? -1.083 12.641 13.906 1 98.81 95 GLY A CA 1
ATOM 764 C C . GLY A 1 95 ? -0.154 13.133 15 1 98.81 95 GLY A C 1
ATOM 765 O O . GLY A 1 95 ? -0.123 12.578 16.094 1 98.81 95 GLY A O 1
ATOM 766 N N . THR A 1 96 ? 0.677 14.227 14.742 1 98.62 96 THR A N 1
ATOM 767 C CA . THR A 1 96 ? 1.647 14.703 15.719 1 98.62 96 THR A CA 1
ATOM 768 C C . THR A 1 96 ? 0.948 15.195 16.984 1 98.62 96 THR A C 1
ATOM 770 O O . THR A 1 96 ? 1.452 15 18.094 1 98.62 96 THR A O 1
ATOM 773 N N . ASN A 1 97 ? -0.209 15.789 16.812 1 98.69 97 ASN A N 1
ATOM 774 C CA . ASN A 1 97 ? -0.946 16.281 17.969 1 98.69 97 ASN A CA 1
ATOM 775 C C . ASN A 1 97 ? -1.579 15.141 18.766 1 98.69 97 ASN A C 1
ATOM 777 O O . ASN A 1 97 ? -1.735 15.242 19.984 1 98.69 97 ASN A O 1
ATOM 781 N N . ASP A 1 98 ? -1.999 14.016 18.047 1 98.88 98 ASP A N 1
ATOM 782 C CA . ASP A 1 98 ? -2.449 12.82 18.75 1 98.88 98 ASP A CA 1
ATOM 783 C C . ASP A 1 98 ? -1.359 12.289 19.688 1 98.88 98 ASP A C 1
ATOM 785 O O . ASP A 1 98 ? -1.632 11.945 20.828 1 98.88 98 ASP A O 1
ATOM 789 N N . TYR A 1 99 ? -0.123 12.266 19.156 1 98.81 99 TYR A N 1
ATOM 790 C CA . TYR A 1 99 ? 1.014 11.852 19.984 1 98.81 99 TYR A CA 1
ATOM 791 C C . TYR A 1 99 ? 1.189 12.773 21.172 1 98.81 99 TYR A C 1
ATOM 793 O O . TYR A 1 99 ? 1.277 12.312 22.312 1 98.81 99 TYR A O 1
ATOM 801 N N . ASN A 1 100 ? 1.192 14.062 20.938 1 98.25 100 ASN A N 1
ATOM 802 C CA . ASN A 1 100 ? 1.428 15.023 22.016 1 98.25 100 ASN A CA 1
ATOM 803 C C . ASN A 1 100 ? 0.351 14.938 23.094 1 98.25 100 ASN A C 1
ATOM 805 O O . ASN A 1 100 ? 0.643 15.094 24.281 1 98.25 100 ASN A O 1
ATOM 809 N N . ALA A 1 101 ? -0.847 14.688 22.688 1 98.12 101 ALA A N 1
ATOM 810 C CA . ALA A 1 101 ? -1.977 14.641 23.609 1 98.12 101 ALA A CA 1
ATOM 811 C C . ALA A 1 101 ? -2.008 13.312 24.375 1 98.12 101 ALA A C 1
ATOM 813 O O . ALA A 1 101 ? -2.83 13.125 25.281 1 98.12 101 ALA A O 1
ATOM 814 N N . GLY A 1 102 ? -1.175 12.398 24 1 98.38 102 GLY A N 1
ATOM 815 C CA . GLY A 1 102 ? -1.147 11.102 24.672 1 98.38 102 GLY A CA 1
ATOM 816 C C . GLY A 1 102 ? -2.363 10.25 24.359 1 98.38 102 GLY A C 1
ATOM 817 O O . GLY A 1 102 ? -2.922 9.609 25.25 1 98.38 102 GLY A O 1
ATOM 818 N N . VAL A 1 103 ? -2.846 10.266 23.109 1 98.81 103 VAL A N 1
ATOM 819 C CA . VAL A 1 103 ? -3.949 9.391 22.719 1 98.81 103 VAL A CA 1
ATOM 820 C C . VAL A 1 103 ? -3.471 7.941 22.672 1 98.81 103 VAL A C 1
ATOM 822 O O . VAL A 1 103 ? -2.516 7.621 21.969 1 98.81 103 VAL A O 1
ATOM 825 N N . PRO A 1 104 ? -4.098 7.051 23.406 1 98.88 104 PRO A N 1
ATOM 826 C CA . PRO A 1 104 ? -3.672 5.648 23.359 1 98.88 104 PRO A CA 1
ATOM 827 C C . PRO A 1 104 ? -3.764 5.059 21.953 1 98.88 104 PRO A C 1
ATOM 829 O O . PRO A 1 104 ? -4.672 5.402 21.188 1 98.88 104 PRO A O 1
ATOM 832 N N . ILE A 1 105 ? -2.891 4.18 21.578 1 98.88 105 ILE A N 1
ATOM 833 C CA . ILE A 1 105 ? -2.795 3.627 20.234 1 98.88 105 ILE A CA 1
ATOM 834 C C . ILE A 1 105 ? -4.074 2.863 19.906 1 98.88 105 ILE A C 1
ATOM 836 O O . ILE A 1 105 ? -4.723 3.143 18.891 1 98.88 105 ILE A O 1
ATOM 840 N N . GLY A 1 106 ? -4.461 1.92 20.812 1 98.81 106 GLY A N 1
ATOM 841 C CA . GLY A 1 106 ? -5.668 1.131 20.609 1 98.81 106 GLY A CA 1
ATOM 842 C C . GLY A 1 106 ? -5.496 0.035 19.562 1 98.81 106 GLY A C 1
ATOM 843 O O . GLY A 1 106 ? -4.395 -0.165 19.047 1 98.81 106 GLY A O 1
ATOM 844 N N . GLU A 1 107 ? -6.602 -0.739 19.312 1 98.75 107 GLU A N 1
ATOM 845 C CA . GLU A 1 107 ? -6.629 -1.863 18.375 1 98.75 107 GLU A CA 1
ATOM 846 C C . GLU A 1 107 ? -7.367 -1.502 17.094 1 98.75 107 GLU A C 1
ATOM 848 O O . GLU A 1 107 ? -8.266 -0.656 17.094 1 98.75 107 GLU A O 1
ATOM 853 N N . TRP A 1 108 ? -7.012 -2.234 16.016 1 98.81 108 TRP A N 1
ATOM 854 C CA . TRP A 1 108 ? -7.656 -1.986 14.727 1 98.81 108 TRP A CA 1
ATOM 855 C C . TRP A 1 108 ? -9.031 -2.648 14.672 1 98.81 108 TRP A C 1
ATOM 857 O O . TRP A 1 108 ? -9.969 -2.094 14.094 1 98.81 108 TRP A O 1
ATOM 867 N N . PHE A 1 109 ? -9.086 -3.842 15.25 1 98.81 109 PHE A N 1
ATOM 868 C CA . PHE A 1 109 ? -10.266 -4.676 15.086 1 98.81 109 PHE A CA 1
ATOM 869 C C . PHE A 1 109 ? -10.664 -5.32 16.406 1 98.81 109 PHE A C 1
ATOM 871 O O . PHE A 1 109 ? -9.828 -5.5 17.297 1 98.81 109 PHE A O 1
ATOM 878 N N . THR A 1 110 ? -11.922 -5.613 16.547 1 98.69 110 THR A N 1
ATOM 879 C CA . THR A 1 110 ? -12.406 -6.66 17.453 1 98.69 110 THR A CA 1
ATOM 880 C C . THR A 1 110 ? -12.742 -7.926 16.672 1 98.69 110 THR A C 1
ATOM 882 O O . THR A 1 110 ? -12.898 -7.887 15.445 1 98.69 110 THR A O 1
ATOM 885 N N . GLN A 1 111 ? -12.703 -9.047 17.297 1 98.25 111 GLN A N 1
ATOM 886 C CA . GLN A 1 111 ? -13 -10.32 16.641 1 98.25 111 GLN A CA 1
ATOM 887 C C . GLN A 1 111 ? -13.984 -11.148 17.469 1 98.25 111 GLN A C 1
ATOM 889 O O . GLN A 1 111 ? -13.922 -11.141 18.703 1 98.25 111 GLN A O 1
ATOM 894 N N . LYS A 1 112 ? -14.828 -11.844 16.781 1 98.25 112 LYS A N 1
ATOM 895 C CA . LYS A 1 112 ? -15.719 -12.789 17.453 1 98.25 112 LYS A CA 1
ATOM 896 C C . LYS A 1 112 ? -16.078 -13.953 16.547 1 98.25 112 LYS A C 1
ATOM 898 O O . LYS A 1 112 ? -16.109 -13.805 15.32 1 98.25 112 LYS A O 1
ATOM 903 N N . PRO A 1 113 ? -16.375 -15.164 17.109 1 98.19 113 PRO A N 1
ATOM 904 C CA . PRO A 1 113 ? -16.844 -16.281 16.297 1 98.19 113 PRO A CA 1
ATOM 905 C C . PRO A 1 113 ? -18.234 -16.031 15.719 1 98.19 113 PRO A C 1
ATOM 907 O O . PRO A 1 113 ? -19.109 -15.492 16.406 1 98.19 113 PRO A O 1
ATOM 910 N N . GLU A 1 114 ? -18.406 -16.312 14.477 1 98.38 114 GLU A N 1
ATOM 911 C CA . GLU A 1 114 ? -19.688 -16.188 13.797 1 98.38 114 GLU A CA 1
ATOM 912 C C . GLU A 1 114 ? -19.891 -17.281 12.75 1 98.38 114 GLU A C 1
ATOM 914 O O .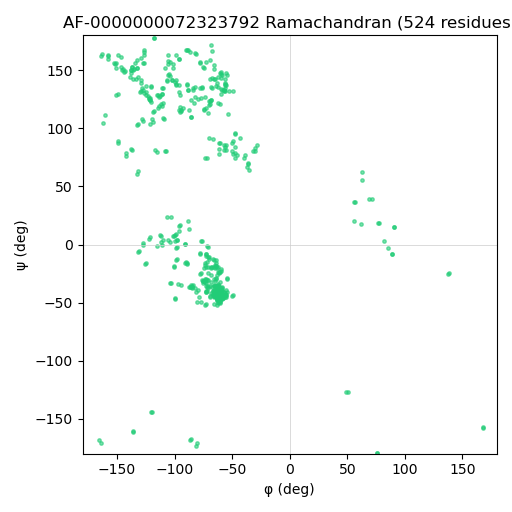 GLU A 1 114 ? -18.906 -17.828 12.242 1 98.38 114 GLU A O 1
ATOM 919 N N . LYS A 1 115 ? -21.172 -17.609 12.547 1 98.19 115 LYS A N 1
ATOM 920 C CA . LYS A 1 115 ? -21.484 -18.516 11.445 1 98.19 115 LYS A CA 1
ATOM 921 C C . LYS A 1 115 ? -21.609 -17.75 10.125 1 98.19 115 LYS A C 1
ATOM 923 O O . LYS A 1 115 ? -22.172 -16.656 10.086 1 98.19 115 LYS A O 1
ATOM 928 N N . VAL A 1 116 ? -21 -18.297 9.133 1 98.06 116 VAL A N 1
ATOM 929 C CA . VAL A 1 116 ? -21.125 -17.75 7.781 1 98.06 116 VAL A CA 1
ATOM 930 C C . VAL A 1 116 ? -21.281 -18.891 6.777 1 98.06 116 VAL A C 1
ATOM 932 O O . VAL A 1 116 ? -20.812 -20.016 7.027 1 98.06 116 VAL A O 1
ATOM 935 N N . VAL A 1 117 ? -22.031 -18.656 5.68 1 98.19 117 VAL A N 1
ATOM 936 C CA . VAL A 1 117 ? -22.203 -19.688 4.652 1 98.19 117 VAL A CA 1
ATOM 937 C C . VAL A 1 117 ? -21 -19.688 3.713 1 98.19 117 VAL A C 1
ATOM 939 O O . VAL A 1 117 ? -20.578 -18.625 3.236 1 98.19 117 VAL A O 1
ATOM 942 N N . ALA A 1 118 ? -20.391 -20.828 3.541 1 97.69 118 ALA A N 1
ATOM 943 C CA . ALA A 1 118 ? -19.25 -20.984 2.633 1 97.69 118 ALA A CA 1
ATOM 944 C C . ALA A 1 118 ? -19.297 -22.344 1.93 1 97.69 118 ALA A C 1
ATOM 946 O O . ALA A 1 118 ? -19.922 -23.281 2.428 1 97.69 118 ALA A O 1
ATOM 947 N N . GLY A 1 119 ? -18.797 -22.453 0.739 1 94.94 119 GLY A N 1
ATOM 948 C CA . GLY A 1 119 ? -18.688 -23.672 -0.035 1 94.94 119 GLY A CA 1
ATOM 949 C C . GLY A 1 119 ? -17.672 -23.578 -1.161 1 94.94 119 GLY A C 1
ATOM 950 O O . GLY A 1 119 ? -17.875 -22.844 -2.131 1 94.94 119 GLY A O 1
ATOM 951 N N . ILE A 1 120 ? -16.594 -24.297 -1.031 1 87.06 120 ILE A N 1
ATOM 952 C CA . ILE A 1 120 ? -15.578 -24.359 -2.072 1 87.06 120 ILE A CA 1
ATOM 953 C C . ILE A 1 120 ? -15.414 -25.797 -2.561 1 87.06 120 ILE A C 1
ATOM 955 O O . ILE A 1 120 ? -14.82 -26.625 -1.872 1 87.06 120 ILE A O 1
ATOM 959 N N . HIS A 1 121 ? -15.852 -26.078 -3.711 1 88 121 HIS A N 1
ATOM 960 C CA . HIS A 1 121 ? -15.852 -27.422 -4.289 1 88 121 HIS A CA 1
ATOM 961 C C . HIS A 1 121 ? -16.719 -28.375 -3.463 1 88 121 HIS A C 1
ATOM 963 O O . HIS A 1 121 ? -16.453 -29.578 -3.43 1 88 121 HIS A O 1
ATOM 969 N N . GLU A 1 122 ? -17.547 -27.859 -2.668 1 93.25 122 GLU A N 1
ATOM 970 C CA . GLU A 1 122 ? -18.562 -28.562 -1.895 1 93.25 122 GLU A CA 1
ATOM 971 C C . GLU A 1 122 ? -19.812 -27.703 -1.728 1 93.25 122 GLU A C 1
ATOM 973 O O . GLU A 1 122 ? -19.766 -26.484 -1.94 1 93.25 122 GLU A O 1
ATOM 978 N N . GLN A 1 123 ? -20.938 -28.391 -1.388 1 96.75 123 GLN A N 1
ATOM 979 C CA . GLN A 1 123 ? -22.188 -27.656 -1.191 1 96.75 123 GLN A CA 1
ATOM 980 C C . GLN A 1 123 ? -22.047 -26.625 -0.081 1 96.75 123 GLN A C 1
ATOM 982 O O . GLN A 1 123 ? -21.516 -26.922 0.993 1 96.75 123 GLN A O 1
ATOM 987 N N . LYS A 1 124 ? -22.438 -25.406 -0.37 1 97.06 124 LYS A N 1
ATOM 988 C CA . LYS A 1 124 ? -22.359 -24.375 0.647 1 97.06 124 LYS A CA 1
ATOM 989 C C . LYS A 1 124 ? -23.125 -24.766 1.903 1 97.06 124 LYS A C 1
ATOM 991 O O . LYS A 1 124 ? -24.188 -25.391 1.816 1 97.06 124 LYS A O 1
ATOM 996 N N . HIS A 1 125 ? -22.688 -24.469 2.986 1 98 125 HIS A N 1
ATOM 997 C CA . HIS A 1 125 ? -23.281 -24.734 4.289 1 98 125 HIS A CA 1
ATOM 998 C C . HIS A 1 125 ? -22.75 -23.781 5.348 1 98 125 HIS A C 1
ATOM 1000 O O . HIS A 1 125 ? -21.734 -23.109 5.133 1 98 125 HIS A O 1
ATOM 1006 N N . PRO A 1 126 ? -23.453 -23.625 6.43 1 98 126 PRO A N 1
ATOM 1007 C CA . PRO A 1 126 ? -22.938 -22.766 7.5 1 98 126 PRO A CA 1
ATOM 1008 C C . PRO A 1 126 ? -21.625 -23.266 8.094 1 98 126 PRO A C 1
ATOM 1010 O O . PRO A 1 126 ? -21.453 -24.484 8.297 1 98 126 PRO A O 1
ATOM 1013 N N . VAL A 1 127 ? -20.734 -22.422 8.281 1 97.88 127 VAL A N 1
ATOM 1014 C CA . VAL A 1 127 ? -19.453 -22.75 8.922 1 97.88 127 VAL A CA 1
ATOM 1015 C C . VAL A 1 127 ? -19.141 -21.719 9.992 1 97.88 127 VAL A C 1
ATOM 1017 O O . VAL A 1 127 ? -19.578 -20.562 9.914 1 97.88 127 VAL A O 1
ATOM 1020 N N . ASP A 1 128 ? -18.375 -22.156 11.016 1 98 128 ASP A N 1
ATOM 1021 C CA . ASP A 1 128 ? -17.906 -21.25 12.055 1 98 128 ASP A CA 1
ATOM 1022 C C . ASP A 1 128 ? -16.594 -20.562 11.641 1 98 128 ASP A C 1
ATOM 1024 O O . ASP A 1 128 ? -15.633 -21.234 11.273 1 98 128 ASP A O 1
ATOM 1028 N N . ARG A 1 129 ? -16.562 -19.234 11.656 1 98.25 129 ARG A N 1
ATOM 1029 C CA . ARG A 1 129 ? -15.383 -18.422 11.383 1 98.25 129 ARG A CA 1
ATOM 1030 C C . ARG A 1 129 ? -15.227 -17.312 12.406 1 98.25 129 ARG A C 1
ATOM 1032 O O . ARG A 1 129 ? -16.188 -16.969 13.102 1 98.25 129 ARG A O 1
ATOM 1039 N N . LEU A 1 130 ? -13.969 -16.844 12.562 1 98.62 130 LEU A N 1
ATOM 1040 C CA . LEU A 1 130 ? -13.82 -15.547 13.227 1 98.62 130 LEU A CA 1
ATOM 1041 C C . LEU A 1 130 ? -14.141 -14.406 12.281 1 98.62 130 LEU A C 1
ATOM 1043 O O . LEU A 1 130 ? -13.734 -14.422 11.117 1 98.62 130 LEU A O 1
ATOM 1047 N N . HIS A 1 131 ? -14.891 -13.5 12.766 1 98.69 131 HIS A N 1
ATOM 1048 C CA . HIS A 1 131 ? -15.258 -12.281 12.047 1 98.69 131 HIS A CA 1
ATOM 1049 C C . HIS A 1 131 ? -14.641 -11.047 12.703 1 98.69 131 HIS A C 1
ATOM 1051 O O . HIS A 1 131 ? -14.773 -10.859 13.922 1 98.69 131 HIS A O 1
ATOM 1057 N N . ARG A 1 132 ? -13.953 -10.219 11.93 1 98.69 132 ARG A N 1
ATOM 1058 C CA . ARG A 1 132 ? -13.383 -9.016 12.523 1 98.69 132 ARG A CA 1
ATOM 1059 C C . ARG A 1 132 ? -14.172 -7.773 12.117 1 98.69 132 ARG A C 1
ATOM 1061 O O . ARG A 1 132 ? -14.664 -7.688 10.992 1 98.69 132 ARG A O 1
ATOM 1068 N N . TYR A 1 133 ? -14.258 -6.809 13.047 1 98.62 133 TYR A N 1
ATOM 1069 C CA . TYR A 1 133 ? -14.914 -5.52 12.875 1 98.62 133 TYR A CA 1
ATOM 1070 C C . TYR A 1 133 ? -13.977 -4.375 13.227 1 98.62 133 TYR A C 1
ATOM 1072 O O . TYR A 1 133 ? -13.305 -4.406 14.258 1 98.62 133 TYR A O 1
ATOM 1080 N N . PRO A 1 134 ? -13.852 -3.363 12.352 1 98.69 134 PRO A N 1
ATOM 1081 C CA . PRO A 1 134 ? -13.047 -2.205 12.75 1 98.69 134 PRO A CA 1
ATOM 1082 C C . PRO A 1 134 ? -13.516 -1.581 14.062 1 98.69 134 PRO A C 1
ATOM 1084 O O . PRO A 1 134 ? -14.727 -1.445 14.289 1 98.69 134 PRO A O 1
ATOM 1087 N N . VAL A 1 135 ? -12.578 -1.23 14.922 1 98.88 135 VAL A N 1
ATOM 1088 C CA . VAL A 1 135 ? -12.898 -0.508 16.141 1 98.88 135 VAL A CA 1
ATOM 1089 C C . VAL A 1 135 ? -13.211 0.95 15.82 1 98.88 135 VAL A C 1
ATOM 1091 O O . VAL A 1 135 ? -12.352 1.682 15.328 1 98.88 135 VAL A O 1
ATOM 1094 N N . MET A 1 136 ? -14.445 1.356 16.078 1 98.75 136 MET A N 1
ATOM 1095 C CA . MET A 1 136 ? -14.898 2.713 15.789 1 98.75 136 MET A CA 1
ATOM 1096 C C . MET A 1 136 ? -15.062 3.525 17.062 1 98.75 136 MET A C 1
ATOM 1098 O O . MET A 1 136 ? -16.172 3.686 17.578 1 98.75 136 MET A O 1
ATOM 1102 N N . THR A 1 137 ? -13.938 4.035 17.562 1 98.69 137 THR A N 1
ATOM 1103 C CA . THR A 1 137 ? -13.984 4.824 18.797 1 98.69 137 THR A CA 1
ATOM 1104 C C . THR A 1 137 ? -13.078 6.047 18.688 1 98.69 137 THR A C 1
ATOM 1106 O O . THR A 1 137 ? -12.039 5.996 18.016 1 98.69 137 THR A O 1
ATOM 1109 N N . ASP A 1 138 ? -13.414 7.117 19.375 1 98 138 ASP A N 1
ATOM 1110 C CA . ASP A 1 138 ? -12.633 8.352 19.375 1 98 138 ASP A CA 1
ATOM 1111 C C . ASP A 1 138 ? -11.594 8.344 20.5 1 98 138 ASP A C 1
ATOM 1113 O O . ASP A 1 138 ? -10.758 9.234 20.578 1 98 138 ASP A O 1
ATOM 1117 N N . SER A 1 139 ? -11.523 7.332 21.25 1 98.56 139 SER A N 1
ATOM 1118 C CA . SER A 1 139 ? -10.695 7.305 22.453 1 98.56 139 SER A CA 1
ATOM 1119 C C . SER A 1 139 ? -9.289 6.789 22.141 1 98.56 139 SER A C 1
ATOM 1121 O O . SER A 1 139 ? -8.383 6.898 22.969 1 98.56 139 SER A O 1
ATOM 1123 N N . THR A 1 140 ? -9.102 6.164 21 1 98.94 140 THR A N 1
ATOM 1124 C CA . THR A 1 140 ? -7.793 5.637 20.625 1 98.94 140 THR A CA 1
ATOM 1125 C C . THR A 1 140 ? -7.379 6.148 19.25 1 98.94 140 THR A C 1
ATOM 1127 O O . THR A 1 140 ? -8.219 6.57 18.453 1 98.94 140 THR A O 1
ATOM 1130 N N . TYR A 1 141 ? -6.102 6.18 18.969 1 98.94 141 TYR A N 1
ATOM 1131 C CA . TYR A 1 141 ? -5.508 6.672 17.734 1 98.94 141 TYR A CA 1
ATOM 1132 C C . TYR A 1 141 ? -5.988 5.859 16.547 1 98.94 141 TYR A C 1
ATOM 1134 O O . TYR A 1 141 ? -6.477 6.418 15.555 1 98.94 141 TYR A O 1
ATOM 1142 N N . ARG A 1 142 ? -5.945 4.504 16.609 1 98.94 142 ARG A N 1
ATOM 1143 C CA . ARG A 1 142 ? -6.363 3.621 15.531 1 98.94 142 ARG A CA 1
ATOM 1144 C C . ARG A 1 142 ? -7.871 3.674 15.328 1 98.94 142 ARG A C 1
ATOM 1146 O O . ARG A 1 142 ? -8.359 3.582 14.195 1 98.94 142 ARG A O 1
ATOM 1153 N N . GLY A 1 143 ? -8.609 3.814 16.453 1 98.94 143 GLY A N 1
ATOM 1154 C CA . GLY A 1 143 ? -10.047 4.016 16.344 1 98.94 143 GLY A CA 1
ATOM 1155 C C . GLY A 1 143 ? -10.414 5.273 15.57 1 98.94 143 GLY A C 1
ATOM 1156 O O . GLY A 1 143 ? -11.305 5.25 14.719 1 98.94 143 GLY A O 1
ATOM 1157 N N . ARG A 1 144 ? -9.711 6.371 15.828 1 99 144 ARG A N 1
ATOM 1158 C CA . ARG A 1 144 ? -9.938 7.633 15.125 1 99 144 ARG A CA 1
ATOM 1159 C C . ARG A 1 144 ? -9.617 7.496 13.641 1 99 144 ARG A C 1
ATOM 1161 O O . ARG A 1 144 ? -10.352 8.016 12.797 1 99 144 ARG A O 1
ATOM 1168 N N . ILE A 1 145 ? -8.562 6.793 13.344 1 99 145 ILE A N 1
ATOM 1169 C CA . ILE A 1 145 ? -8.188 6.574 11.953 1 99 145 ILE A CA 1
ATOM 1170 C C . ILE A 1 145 ? -9.25 5.734 11.258 1 99 145 ILE A C 1
ATOM 1172 O O . ILE A 1 145 ? -9.656 6.043 10.133 1 99 145 ILE A O 1
ATOM 1176 N N . ASN A 1 146 ? -9.758 4.648 11.898 1 98.94 146 ASN A N 1
ATOM 1177 C CA . ASN A 1 146 ? -10.828 3.834 11.336 1 98.94 146 ASN A CA 1
ATOM 1178 C C . ASN A 1 146 ? -12.055 4.676 11 1 98.94 146 ASN A C 1
ATOM 1180 O O . ASN A 1 146 ? -12.609 4.566 9.906 1 98.94 146 ASN A O 1
ATOM 1184 N N . ILE A 1 147 ? -12.453 5.543 11.898 1 98.94 147 ILE A N 1
ATOM 1185 C CA . ILE A 1 147 ? -13.625 6.391 11.688 1 98.94 147 ILE A CA 1
ATOM 1186 C C . ILE A 1 147 ? -13.383 7.309 10.492 1 98.94 147 ILE A C 1
ATOM 1188 O O . ILE A 1 147 ? -14.234 7.422 9.609 1 98.94 147 ILE A O 1
ATOM 1192 N N . ALA A 1 148 ? -12.266 7.918 10.492 1 98.94 148 ALA A N 1
ATOM 1193 C CA . ALA A 1 148 ? -11.938 8.891 9.453 1 98.94 148 ALA A CA 1
ATOM 1194 C C . ALA A 1 148 ? -11.906 8.234 8.078 1 98.94 148 ALA A C 1
ATOM 1196 O O . ALA A 1 148 ? -12.539 8.727 7.137 1 98.94 148 ALA A O 1
ATOM 1197 N N . LEU A 1 149 ? -11.195 7.148 7.953 1 98.94 149 LEU A N 1
ATOM 1198 C CA . LEU A 1 149 ? -10.992 6.539 6.641 1 98.94 149 LEU A CA 1
ATOM 1199 C C . LEU A 1 149 ? -12.258 5.836 6.168 1 98.94 149 LEU A C 1
ATOM 1201 O O . LEU A 1 149 ? -12.547 5.797 4.969 1 98.94 149 LEU A O 1
ATOM 1205 N N . ASN A 1 150 ? -13.07 5.293 7.133 1 98.88 150 ASN A N 1
ATOM 1206 C CA . ASN A 1 150 ? -14.398 4.797 6.766 1 98.88 150 ASN A CA 1
ATOM 1207 C C . ASN A 1 150 ? -15.234 5.879 6.09 1 98.88 150 ASN A C 1
ATOM 1209 O O . ASN A 1 150 ? -15.852 5.633 5.051 1 98.88 150 ASN A O 1
ATOM 1213 N N . LYS A 1 151 ? -15.195 7.02 6.594 1 98.75 151 LYS A N 1
ATOM 1214 C CA . LYS A 1 151 ? -15.984 8.125 6.059 1 98.75 151 LYS A CA 1
ATOM 1215 C C . LYS A 1 151 ? -15.406 8.625 4.738 1 98.75 151 LYS A C 1
ATOM 1217 O O . LYS A 1 151 ? -16.125 8.734 3.742 1 98.75 151 LYS A O 1
ATOM 1222 N N . VAL A 1 152 ? -14.148 8.922 4.703 1 98.88 152 VAL A N 1
ATOM 1223 C CA . VAL A 1 152 ? -13.516 9.555 3.549 1 98.88 152 VAL A CA 1
ATOM 1224 C C . VAL A 1 152 ? -13.633 8.641 2.332 1 98.88 152 VAL A C 1
ATOM 1226 O O . VAL A 1 152 ? -13.945 9.094 1.231 1 98.88 152 VAL A O 1
ATOM 1229 N N . LYS A 1 153 ? -13.438 7.352 2.453 1 98.69 153 LYS A N 1
ATOM 1230 C CA . LYS A 1 153 ? -13.461 6.434 1.315 1 98.69 153 LYS A CA 1
ATOM 1231 C C . LYS A 1 153 ? -14.891 6.234 0.805 1 98.69 153 LYS A C 1
ATOM 1233 O O . LYS A 1 153 ? -15.094 5.965 -0.38 1 98.69 153 LYS A O 1
ATOM 1238 N N . ARG A 1 154 ? -15.898 6.352 1.71 1 98.5 154 ARG A N 1
ATOM 1239 C CA . ARG A 1 154 ? -17.297 6.289 1.266 1 98.5 154 ARG A CA 1
ATOM 1240 C C . ARG A 1 154 ? -17.688 7.551 0.51 1 98.5 154 ARG A C 1
ATOM 1242 O O . ARG A 1 154 ? -18.406 7.488 -0.482 1 98.5 154 ARG A O 1
ATOM 1249 N N . MET A 1 155 ? -17.141 8.664 0.975 1 98.5 155 MET A N 1
ATOM 1250 C CA . MET A 1 155 ? -17.469 9.953 0.367 1 98.5 155 MET A CA 1
ATOM 1251 C C . MET A 1 155 ? -16.812 10.094 -1.001 1 98.5 155 MET A C 1
ATOM 1253 O O . MET A 1 155 ? -17.375 10.688 -1.916 1 98.5 155 MET A O 1
ATOM 1257 N N . TYR A 1 156 ? -15.617 9.508 -1.184 1 98.44 156 TYR A N 1
ATOM 1258 C CA . TYR A 1 156 ? -14.82 9.688 -2.391 1 98.44 156 TYR A CA 1
ATOM 1259 C C . TYR A 1 156 ? -14.32 8.352 -2.922 1 98.44 156 TYR A C 1
ATOM 1261 O O . TYR A 1 156 ? -13.117 8.164 -3.102 1 98.44 156 TYR A O 1
ATOM 1269 N N . PRO A 1 157 ? -15.203 7.453 -3.268 1 97.81 157 PRO A N 1
ATOM 1270 C CA . PRO A 1 157 ? -14.82 6.09 -3.646 1 97.81 157 PRO A CA 1
ATOM 1271 C C . PRO A 1 157 ? -14.031 6.039 -4.953 1 97.81 157 PRO A C 1
ATOM 1273 O O . PRO A 1 157 ? -13.391 5.027 -5.254 1 97.81 157 PRO A O 1
ATOM 1276 N N . THR A 1 158 ? -13.984 7.172 -5.75 1 97.94 158 THR A N 1
ATOM 1277 C CA . THR A 1 158 ? -13.344 7.125 -7.062 1 97.94 158 THR A CA 1
ATOM 1278 C C . THR A 1 158 ? -12.055 7.941 -7.062 1 97.94 158 THR A C 1
ATOM 1280 O O . THR A 1 158 ? -11.398 8.078 -8.102 1 97.94 158 THR A O 1
ATOM 1283 N N . LYS A 1 159 ? -11.742 8.539 -5.922 1 98.5 159 LYS A N 1
ATOM 1284 C CA . LYS A 1 159 ? -10.625 9.477 -5.879 1 98.5 159 LYS A CA 1
ATOM 1285 C C . LYS A 1 159 ? -9.383 8.828 -5.285 1 98.5 159 LYS A C 1
ATOM 1287 O O . LYS A 1 159 ? -9.477 7.84 -4.559 1 98.5 159 LYS A O 1
ATOM 1292 N N . GLN A 1 160 ? -8.188 9.328 -5.699 1 98.62 160 GLN A N 1
ATOM 1293 C CA . GLN A 1 160 ? -6.93 9 -5.035 1 98.62 160 GLN A CA 1
ATOM 1294 C C . GLN A 1 160 ? -6.863 9.617 -3.643 1 98.62 160 GLN A C 1
ATOM 1296 O O . GLN A 1 160 ? -7.152 10.797 -3.467 1 98.62 160 GLN A O 1
ATOM 1301 N N . ILE A 1 161 ? -6.637 8.828 -2.645 1 98.81 161 ILE A N 1
ATOM 1302 C CA . ILE A 1 161 ? -6.418 9.273 -1.273 1 98.81 161 ILE A CA 1
ATOM 1303 C C . ILE A 1 161 ? -5.059 8.781 -0.783 1 98.81 161 ILE A C 1
ATOM 1305 O O . ILE A 1 161 ? -4.77 7.586 -0.829 1 98.81 161 ILE A O 1
ATOM 1309 N N . ILE A 1 162 ? -4.219 9.695 -0.309 1 98.75 162 ILE A N 1
ATOM 1310 C CA . ILE A 1 162 ? -2.865 9.367 0.127 1 98.75 162 ILE A CA 1
ATOM 1311 C C . ILE A 1 162 ? -2.693 9.75 1.597 1 98.75 162 ILE A C 1
ATOM 1313 O O . ILE A 1 162 ? -3.139 10.812 2.027 1 98.75 162 ILE A O 1
ATOM 1317 N N . LEU A 1 163 ? -2.072 8.828 2.322 1 98.94 163 LEU A N 1
ATOM 1318 C CA . LEU A 1 163 ? -1.679 9.141 3.693 1 98.94 163 LEU A CA 1
ATOM 1319 C C . LEU A 1 163 ? -0.205 9.523 3.762 1 98.94 163 LEU A C 1
ATOM 1321 O O . LEU A 1 163 ? 0.631 8.922 3.086 1 98.94 163 LEU A O 1
ATOM 1325 N N . LEU A 1 164 ? 0.086 10.531 4.539 1 98.94 164 LEU A N 1
ATOM 1326 C CA . LEU A 1 164 ? 1.456 10.898 4.883 1 98.94 164 LEU A CA 1
ATOM 1327 C C . LEU A 1 164 ? 1.741 10.617 6.355 1 98.94 164 LEU A C 1
ATOM 1329 O O . LEU A 1 164 ? 0.924 10.938 7.223 1 98.94 164 LEU A O 1
ATOM 1333 N N . THR A 1 165 ? 2.855 10.031 6.656 1 98.94 165 THR A N 1
ATOM 1334 C CA . THR A 1 165 ? 3.197 9.781 8.055 1 98.94 165 THR A CA 1
ATOM 1335 C C . THR A 1 165 ? 3.643 11.07 8.734 1 98.94 165 THR A C 1
ATOM 1337 O O . THR A 1 165 ? 4.195 11.969 8.086 1 98.94 165 THR A O 1
ATOM 1340 N N . PRO A 1 166 ? 3.445 11.156 10.055 1 98.69 166 PRO A N 1
ATOM 1341 C CA . PRO A 1 166 ? 4.035 12.289 10.781 1 98.69 166 PRO A CA 1
ATOM 1342 C C . PRO A 1 166 ? 5.543 12.398 10.57 1 98.69 166 PRO A C 1
ATOM 1344 O O . PRO A 1 166 ? 6.223 11.391 10.383 1 98.69 166 PRO A O 1
ATOM 1347 N N . ILE A 1 167 ? 6.027 13.602 10.586 1 98.69 167 ILE A N 1
ATOM 1348 C CA . ILE A 1 167 ? 7.469 13.828 10.516 1 98.69 167 ILE A CA 1
ATOM 1349 C C . ILE A 1 167 ? 8.062 13.828 11.914 1 98.69 167 ILE A C 1
ATOM 1351 O O . ILE A 1 167 ? 7.336 13.875 12.906 1 98.69 167 ILE A O 1
ATOM 1355 N N . HIS A 1 168 ? 9.398 13.758 11.969 1 98.56 168 HIS A N 1
ATOM 1356 C CA . HIS A 1 168 ? 10.07 13.875 13.266 1 98.56 168 HIS A CA 1
ATOM 1357 C C . HIS A 1 168 ? 9.781 15.219 13.914 1 98.56 168 HIS A C 1
ATOM 1359 O O . HIS A 1 168 ? 9.594 16.219 13.219 1 98.56 168 HIS A O 1
ATOM 1365 N N . ARG A 1 169 ? 9.727 15.227 15.211 1 98.5 169 ARG A N 1
ATOM 1366 C CA . ARG A 1 169 ? 9.422 16.406 16 1 98.5 169 ARG A CA 1
ATOM 1367 C C . ARG A 1 169 ? 10.367 16.547 17.188 1 98.5 169 ARG A C 1
ATOM 1369 O O . ARG A 1 169 ? 10.898 15.539 17.688 1 98.5 169 ARG A O 1
ATOM 1376 N N . ALA A 1 170 ? 10.594 17.75 17.594 1 98.19 170 ALA A N 1
ATOM 1377 C CA . ALA A 1 170 ? 11.352 18.047 18.812 1 98.19 170 ALA A CA 1
ATOM 1378 C C . ALA A 1 170 ? 10.672 19.156 19.625 1 98.19 170 ALA A C 1
ATOM 1380 O O . ALA A 1 170 ? 9.461 19.359 19.516 1 98.19 170 ALA A O 1
ATOM 1381 N N . GLY A 1 171 ? 11.375 19.766 20.5 1 97.69 171 GLY A N 1
ATOM 1382 C CA . GLY A 1 171 ? 10.789 20.641 21.5 1 97.69 171 GLY A CA 1
ATOM 1383 C C . GLY A 1 171 ? 9.984 21.766 20.891 1 97.69 171 GLY A C 1
ATOM 1384 O O . GLY A 1 171 ? 10.414 22.406 19.922 1 97.69 171 GLY A O 1
ATOM 1385 N N . PHE A 1 172 ? 8.773 22 21.391 1 97.81 172 PHE A N 1
ATOM 1386 C CA . PHE A 1 172 ? 7.91 23.141 21.094 1 97.81 172 PHE A CA 1
ATOM 1387 C C . PHE A 1 172 ? 7.441 23.812 22.375 1 97.81 172 PHE A C 1
ATOM 1389 O O . PHE A 1 172 ? 6.586 23.281 23.094 1 97.81 172 PHE A O 1
ATOM 1396 N N . TYR A 1 173 ? 7.957 24.922 22.609 1 97.44 173 TYR A N 1
ATOM 1397 C CA . TYR A 1 173 ? 7.734 25.656 23.859 1 97.44 173 TYR A CA 1
ATOM 1398 C C . TYR A 1 173 ? 7.023 26.984 23.594 1 97.44 173 TYR A C 1
ATOM 1400 O O . TYR A 1 173 ? 7.648 28.047 23.594 1 97.44 173 TYR A O 1
ATOM 1408 N N . ALA A 1 174 ? 5.766 26.906 23.453 1 93.88 174 ALA A N 1
ATOM 1409 C CA . ALA A 1 174 ? 4.973 28.078 23.047 1 93.88 174 ALA A CA 1
ATOM 1410 C C . ALA A 1 174 ? 4.711 28.984 24.25 1 93.88 174 ALA A C 1
ATOM 1412 O O . ALA A 1 174 ? 4.938 30.203 24.156 1 93.88 174 ALA A O 1
ATOM 1413 N N . ASN A 1 175 ? 4.246 28.453 25.344 1 94.62 175 ASN A N 1
ATOM 1414 C CA . ASN A 1 175 ? 3.93 29.141 26.594 1 94.62 175 ASN A CA 1
ATOM 1415 C C . ASN A 1 175 ? 3.756 28.141 27.734 1 94.62 175 ASN A C 1
ATOM 1417 O O . ASN A 1 175 ? 4.062 26.953 27.594 1 94.62 175 ASN A O 1
ATOM 1421 N N . ASP A 1 176 ? 3.227 28.656 28.828 1 95.38 176 ASP A N 1
ATOM 1422 C CA . ASP A 1 176 ? 3.166 27.844 30.031 1 95.38 176 ASP A CA 1
ATOM 1423 C C . ASP A 1 176 ? 2.1 26.75 29.922 1 95.38 176 ASP A C 1
ATOM 1425 O O . ASP A 1 176 ? 2.082 25.812 30.703 1 95.38 176 ASP A O 1
ATOM 1429 N N . LYS A 1 177 ? 1.277 26.812 28.906 1 94.62 177 LYS A N 1
ATOM 1430 C CA . LYS A 1 177 ? 0.18 25.859 28.766 1 94.62 177 LYS A CA 1
ATOM 1431 C C . LYS A 1 177 ? 0.368 24.984 27.531 1 94.62 177 LYS A C 1
ATOM 1433 O O . LYS A 1 177 ? -0.503 24.188 27.188 1 94.62 177 LYS A O 1
ATOM 1438 N N . ASN A 1 178 ? 1.332 25.172 26.828 1 95 178 ASN A N 1
ATOM 1439 C CA . ASN A 1 178 ? 1.685 24.406 25.641 1 95 178 ASN A CA 1
ATOM 1440 C C . ASN A 1 178 ? 3.193 24.219 25.531 1 95 178 ASN A C 1
ATOM 1442 O O . ASN A 1 178 ? 3.867 24.969 24.812 1 95 178 ASN A O 1
ATOM 1446 N N . TRP A 1 179 ? 3.633 23.328 26.281 1 97.06 179 TRP A N 1
ATOM 1447 C CA . TRP A 1 179 ? 5.035 22.953 26.422 1 97.06 179 TRP A CA 1
ATOM 1448 C C . TRP A 1 179 ? 5.246 21.484 26.078 1 97.06 179 TRP A C 1
ATOM 1450 O O . TRP A 1 179 ? 4.945 20.609 26.875 1 97.06 179 TRP A O 1
ATOM 1460 N N . GLN A 1 180 ? 5.797 21.219 24.859 1 98 180 GLN A N 1
ATOM 1461 C CA . GLN A 1 180 ? 5.855 19.859 24.312 1 98 180 GLN A CA 1
ATOM 1462 C C . GLN A 1 180 ? 7.289 19.344 24.281 1 98 180 GLN A C 1
ATOM 1464 O O . GLN A 1 180 ? 8.156 19.953 23.641 1 98 180 GLN A O 1
ATOM 1469 N N . PRO A 1 181 ? 7.586 18.25 24.922 1 97.19 181 PRO A N 1
ATOM 1470 C CA . PRO A 1 181 ? 8.93 17.672 24.922 1 97.19 181 PRO A CA 1
ATOM 1471 C C . PRO A 1 181 ? 9.328 17.125 23.547 1 97.19 181 PRO A C 1
ATOM 1473 O O . PRO A 1 181 ? 8.484 16.969 22.672 1 97.19 181 PRO A O 1
ATOM 1476 N N . THR A 1 182 ? 10.617 16.75 23.453 1 98 182 THR A N 1
ATOM 1477 C CA . THR A 1 182 ? 11.172 16.125 22.266 1 98 182 THR A CA 1
ATOM 1478 C C . THR A 1 182 ? 10.672 14.688 22.125 1 98 182 THR A C 1
ATOM 1480 O O . THR A 1 182 ? 10.234 14.086 23.109 1 98 182 THR A O 1
ATOM 1483 N N . GLU A 1 183 ? 10.719 14.203 20.891 1 98.31 183 GLU A N 1
ATOM 1484 C CA . GLU A 1 183 ? 10.094 12.914 20.594 1 98.31 183 GLU A CA 1
ATOM 1485 C C . GLU A 1 183 ? 10.867 11.766 21.219 1 98.31 183 GLU A C 1
ATOM 1487 O O . GLU A 1 183 ? 10.414 10.617 21.188 1 98.31 183 GLU A O 1
ATOM 1492 N N . ASP A 1 184 ? 12.078 12 21.75 1 98.38 184 ASP A N 1
ATOM 1493 C CA . ASP A 1 184 ? 12.836 10.93 22.375 1 98.38 184 ASP A CA 1
ATOM 1494 C C . ASP A 1 184 ? 12.289 10.609 23.766 1 98.38 184 ASP A C 1
ATOM 1496 O O . ASP A 1 184 ? 12.797 9.719 24.453 1 98.38 184 ASP A O 1
ATOM 1500 N N . TYR A 1 185 ? 11.266 11.219 24.188 1 98.38 185 TYR A N 1
ATOM 1501 C CA . TYR A 1 185 ? 10.484 10.875 25.375 1 98.38 185 TYR A CA 1
ATOM 1502 C C . TYR A 1 185 ? 9.172 10.203 25 1 98.38 185 TYR A C 1
ATOM 1504 O O . TYR A 1 185 ? 8.578 10.531 23.969 1 98.38 185 TYR A O 1
ATOM 1512 N N . THR A 1 186 ? 8.719 9.258 25.812 1 98.62 186 THR A N 1
ATOM 1513 C CA . THR A 1 186 ? 7.348 8.773 25.672 1 98.62 186 THR A CA 1
ATOM 1514 C C . THR A 1 186 ? 6.344 9.875 26 1 98.62 186 THR A C 1
ATOM 1516 O O . THR A 1 186 ? 6.668 10.82 26.703 1 98.62 186 THR A O 1
ATOM 1519 N N . ASN A 1 187 ? 5.223 9.773 25.391 1 98.19 187 ASN A N 1
ATOM 1520 C CA . ASN A 1 187 ? 4.145 10.68 25.781 1 98.19 187 ASN A CA 1
ATOM 1521 C C . ASN A 1 187 ? 3.438 10.195 27.047 1 98.19 187 ASN A C 1
ATOM 1523 O O . ASN A 1 187 ? 3.924 9.297 27.734 1 98.19 187 ASN A O 1
ATOM 1527 N N . GLN A 1 188 ? 2.336 10.812 27.406 1 97.69 188 GLN A N 1
ATOM 1528 C CA . GLN A 1 188 ? 1.701 10.594 28.703 1 97.69 188 GLN A CA 1
ATOM 1529 C C . GLN A 1 188 ? 1.129 9.188 28.797 1 97.69 188 GLN A C 1
ATOM 1531 O O . GLN A 1 188 ? 0.93 8.672 29.906 1 97.69 188 GLN A O 1
ATOM 1536 N N . CYS A 1 189 ? 0.908 8.523 27.625 1 97.94 189 CYS A N 1
ATOM 1537 C CA . CYS A 1 189 ? 0.372 7.168 27.703 1 97.94 189 CYS A CA 1
ATOM 1538 C C . CYS A 1 189 ? 1.471 6.133 27.5 1 97.94 189 CYS A C 1
ATOM 1540 O O . CYS A 1 189 ? 1.187 4.953 27.297 1 97.94 189 CYS A O 1
ATOM 1542 N N . GLY A 1 190 ? 2.699 6.598 27.438 1 98.5 190 GLY A N 1
ATOM 1543 C CA . GLY A 1 190 ? 3.832 5.688 27.453 1 98.5 190 GLY A CA 1
ATOM 1544 C C . GLY A 1 190 ? 4.273 5.254 26.078 1 98.5 190 GLY A C 1
ATOM 1545 O O . GLY A 1 190 ? 4.965 4.246 25.922 1 98.5 190 GLY A O 1
ATOM 1546 N N . GLU A 1 191 ? 3.854 5.914 25.031 1 98.56 191 GLU A N 1
ATOM 1547 C CA . GLU A 1 191 ? 4.184 5.551 23.656 1 98.56 191 GLU A CA 1
ATOM 1548 C C . GLU A 1 191 ? 5.203 6.52 23.062 1 98.56 191 GLU A C 1
ATOM 1550 O O . GLU A 1 191 ? 5.121 7.73 23.297 1 98.56 191 GLU A O 1
ATOM 1555 N N . TYR A 1 192 ? 6.098 5.988 22.312 1 98.69 192 TYR A N 1
ATOM 1556 C CA . TYR A 1 192 ? 6.93 6.828 21.469 1 98.69 192 TYR A CA 1
ATOM 1557 C C . TYR A 1 192 ? 6.207 7.184 20.172 1 98.69 192 TYR A C 1
ATOM 1559 O O . TYR A 1 192 ? 5.227 6.535 19.797 1 98.69 192 TYR A O 1
ATOM 1567 N N . VAL A 1 193 ? 6.691 8.156 19.469 1 98.38 193 VAL A N 1
ATOM 1568 C CA . VAL A 1 193 ? 6.074 8.648 18.25 1 98.38 193 VAL A CA 1
ATOM 1569 C C . VAL A 1 193 ? 6.043 7.543 17.188 1 98.38 193 VAL A C 1
ATOM 1571 O O . VAL A 1 193 ? 5.168 7.527 16.328 1 98.38 193 VAL A O 1
ATOM 1574 N N . ASP A 1 194 ? 6.934 6.551 17.297 1 98 194 ASP A N 1
ATOM 1575 C CA . ASP A 1 194 ? 7.047 5.453 16.344 1 98 194 ASP A CA 1
ATOM 1576 C C . ASP A 1 194 ? 5.738 4.684 16.234 1 98 194 ASP A C 1
ATOM 1578 O O . ASP A 1 194 ? 5.371 4.219 15.141 1 98 194 ASP A O 1
ATOM 1582 N N . ALA A 1 195 ? 5.09 4.551 17.312 1 98.75 195 ALA A N 1
ATOM 1583 C CA . ALA A 1 195 ? 3.842 3.791 17.312 1 98.75 195 ALA A CA 1
ATOM 1584 C C . ALA A 1 195 ? 2.783 4.48 16.453 1 98.75 195 ALA A C 1
ATOM 1586 O O . ALA A 1 195 ? 1.983 3.814 15.797 1 98.75 195 ALA A O 1
ATOM 1587 N N . TYR A 1 196 ? 2.752 5.789 16.438 1 98.94 196 TYR A N 1
ATOM 1588 C CA . TYR A 1 196 ? 1.804 6.574 15.656 1 98.94 196 TYR A CA 1
ATOM 1589 C C . TYR A 1 196 ? 2.152 6.523 14.172 1 98.94 196 TYR A C 1
ATOM 1591 O O . TYR A 1 196 ? 1.269 6.371 13.328 1 98.94 196 TYR A O 1
ATOM 1599 N N . VAL A 1 197 ? 3.441 6.598 13.922 1 98.88 197 VAL A N 1
ATOM 1600 C CA . VAL A 1 197 ? 3.92 6.48 12.547 1 98.88 197 VAL A CA 1
ATOM 1601 C C . VAL A 1 197 ? 3.576 5.102 11.992 1 98.88 197 VAL A C 1
ATOM 1603 O O . VAL A 1 197 ? 3.035 4.984 10.891 1 98.88 197 VAL A O 1
ATOM 1606 N N . GLN A 1 198 ? 3.824 4.07 12.734 1 98.81 198 GLN A N 1
ATOM 1607 C CA . GLN A 1 198 ? 3.553 2.703 12.305 1 98.81 198 GLN A CA 1
ATOM 1608 C C . GLN A 1 198 ? 2.059 2.48 12.086 1 98.81 198 GLN A C 1
ATOM 1610 O O . GLN A 1 198 ? 1.659 1.75 11.18 1 98.81 198 GLN A O 1
ATOM 1615 N N . SER A 1 199 ? 1.27 3.098 12.891 1 98.94 199 SER A N 1
ATOM 1616 C CA . SER A 1 199 ? -0.176 2.969 12.742 1 98.94 199 SER A CA 1
ATOM 1617 C C . SER A 1 199 ? -0.646 3.547 11.406 1 98.94 199 SER A C 1
ATOM 1619 O O . SER A 1 199 ? -1.516 2.975 10.75 1 98.94 199 SER A O 1
ATOM 1621 N N . VAL A 1 200 ? -0.078 4.633 11.008 1 98.94 200 VAL A N 1
ATOM 1622 C CA . VAL A 1 200 ? -0.451 5.219 9.727 1 98.94 200 VAL A CA 1
ATOM 1623 C C . VAL A 1 200 ? -0.051 4.277 8.594 1 98.94 200 VAL A C 1
ATOM 1625 O O . VAL A 1 200 ? -0.811 4.086 7.641 1 98.94 200 VAL A O 1
ATOM 1628 N N . LYS A 1 201 ? 1.087 3.693 8.656 1 98.69 201 LYS A N 1
ATOM 1629 C CA . LYS A 1 201 ? 1.526 2.736 7.648 1 98.69 201 LYS A CA 1
ATOM 1630 C C . LYS A 1 201 ? 0.586 1.536 7.582 1 98.69 201 LYS A C 1
ATOM 1632 O O . LYS A 1 201 ? 0.199 1.104 6.496 1 98.69 201 LYS A O 1
ATOM 1637 N N . GLN A 1 202 ? 0.182 1.066 8.742 1 98.62 202 GLN A N 1
ATOM 1638 C CA . GLN A 1 202 ? -0.746 -0.059 8.797 1 98.62 202 GLN A CA 1
ATOM 1639 C C . GLN A 1 202 ? -2.105 0.321 8.219 1 98.62 202 GLN A C 1
ATOM 1641 O O . GLN A 1 202 ? -2.76 -0.498 7.57 1 98.62 202 GLN A O 1
ATOM 1646 N N . ALA A 1 203 ? -2.49 1.544 8.445 1 98.88 203 ALA A N 1
ATOM 1647 C CA . ALA A 1 203 ? -3.768 2.016 7.918 1 98.88 203 ALA A CA 1
ATOM 1648 C C . ALA A 1 203 ? -3.811 1.907 6.395 1 98.88 203 ALA A C 1
ATOM 1650 O O . ALA A 1 203 ? -4.855 1.595 5.82 1 98.88 203 ALA A O 1
ATOM 1651 N N . GLY A 1 204 ? -2.672 2.191 5.762 1 98.5 204 GLY A N 1
ATOM 1652 C CA . GLY A 1 204 ? -2.604 2.066 4.316 1 98.5 204 GLY A CA 1
ATOM 1653 C C . GLY A 1 204 ? -2.979 0.684 3.816 1 98.5 204 GLY A C 1
ATOM 1654 O O . GLY A 1 204 ? -3.76 0.548 2.873 1 98.5 204 GLY A O 1
ATOM 1655 N N . GLU A 1 205 ? -2.523 -0.337 4.449 1 97.44 205 GLU A N 1
ATOM 1656 C CA . GLU A 1 205 ? -2.793 -1.721 4.07 1 97.44 205 GLU A CA 1
ATOM 1657 C C . GLU A 1 205 ? -4.234 -2.107 4.383 1 97.44 205 GLU A C 1
ATOM 1659 O O . GLU A 1 205 ? -4.902 -2.748 3.564 1 97.44 205 GLU A O 1
ATOM 1664 N N . ILE A 1 206 ? -4.68 -1.641 5.52 1 98.25 206 ILE A N 1
ATOM 1665 C CA . ILE A 1 206 ? -5.984 -2.039 6.035 1 98.25 206 ILE A CA 1
ATOM 1666 C C . ILE A 1 206 ? -7.086 -1.403 5.191 1 98.25 206 ILE A C 1
ATOM 1668 O O . ILE A 1 206 ? -8.086 -2.055 4.871 1 98.25 206 ILE A O 1
ATOM 1672 N N . TRP A 1 207 ? -6.871 -0.157 4.75 1 98.62 207 TRP A N 1
ATOM 1673 C CA . TRP A 1 207 ? -7.934 0.613 4.109 1 98.62 207 TRP A CA 1
ATOM 1674 C C . TRP A 1 207 ? -7.633 0.821 2.627 1 98.62 207 TRP A C 1
ATOM 1676 O O . TRP A 1 207 ? -8.328 1.584 1.95 1 98.62 207 TRP A O 1
ATOM 1686 N N . ALA A 1 208 ? -6.57 0.167 2.127 1 98.19 208 ALA A N 1
ATOM 1687 C CA . ALA A 1 208 ? -6.227 0.21 0.708 1 98.19 208 ALA A CA 1
ATOM 1688 C C . ALA A 1 208 ? -5.895 1.634 0.267 1 98.19 208 ALA A C 1
ATOM 1690 O O . ALA A 1 208 ? -6.539 2.176 -0.635 1 98.19 208 ALA A O 1
ATOM 1691 N N . LEU A 1 209 ? -4.867 2.168 0.843 1 98.5 209 LEU A N 1
ATOM 1692 C CA . LEU A 1 209 ? -4.375 3.494 0.485 1 98.5 209 LEU A CA 1
ATOM 1693 C C . LEU A 1 209 ? -2.854 3.498 0.376 1 98.5 209 LEU A C 1
ATOM 1695 O O . LEU A 1 209 ? -2.168 2.873 1.188 1 98.5 209 LEU A O 1
ATOM 1699 N N . PRO A 1 210 ? -2.336 4.266 -0.616 1 98.56 210 PRO A N 1
ATOM 1700 C CA . PRO A 1 210 ? -0.894 4.508 -0.562 1 98.56 210 PRO A CA 1
ATOM 1701 C C . PRO A 1 210 ? -0.481 5.344 0.648 1 98.56 210 PRO A C 1
ATOM 1703 O O . PRO A 1 210 ? -1.22 6.238 1.066 1 98.56 210 PRO A O 1
ATOM 1706 N N . VAL A 1 211 ? 0.647 4.992 1.187 1 98.81 211 VAL A N 1
ATOM 1707 C CA . VAL A 1 211 ? 1.246 5.766 2.271 1 98.81 211 VAL A CA 1
ATOM 1708 C C . VAL A 1 211 ? 2.635 6.246 1.856 1 98.81 211 VAL A C 1
ATOM 1710 O O . VAL A 1 211 ? 3.455 5.461 1.377 1 98.81 211 VAL A O 1
ATOM 1713 N N . ILE A 1 212 ? 2.852 7.516 1.922 1 98.75 212 ILE A N 1
ATOM 1714 C CA . ILE A 1 212 ? 4.195 8.062 1.8 1 98.75 212 ILE A CA 1
ATOM 1715 C C . ILE A 1 212 ? 4.809 8.25 3.188 1 98.75 212 ILE A C 1
ATOM 1717 O O . ILE A 1 212 ? 4.27 8.984 4.016 1 98.75 212 ILE A O 1
ATOM 1721 N N . ASP A 1 213 ? 5.871 7.523 3.461 1 98.38 213 ASP A N 1
ATOM 1722 C CA . ASP A 1 213 ? 6.594 7.668 4.723 1 98.38 213 ASP A CA 1
ATOM 1723 C C . ASP A 1 213 ? 7.371 8.977 4.762 1 98.38 213 ASP A C 1
ATOM 1725 O O . ASP A 1 213 ? 8.602 8.977 4.785 1 98.38 213 ASP A O 1
ATOM 1729 N N . TRP A 1 214 ? 6.609 10.016 4.938 1 97.56 214 TRP A N 1
ATOM 1730 C CA . TRP A 1 214 ? 7.125 11.375 4.777 1 97.56 214 TRP A CA 1
ATOM 1731 C C . TRP A 1 214 ? 8.125 11.703 5.879 1 97.56 214 TRP A C 1
ATOM 1733 O O . TRP A 1 214 ? 9.102 12.43 5.645 1 97.56 214 TRP A O 1
ATOM 1743 N N . GLY A 1 215 ? 7.945 11.164 7.043 1 97.31 215 GLY A N 1
ATOM 1744 C CA . GLY A 1 215 ? 8.883 11.367 8.133 1 97.31 215 GLY A CA 1
ATOM 1745 C C . GLY A 1 215 ? 10.273 10.844 7.824 1 97.31 215 GLY A C 1
ATOM 1746 O O . GLY A 1 215 ? 11.273 11.492 8.164 1 97.31 215 GLY A O 1
ATOM 1747 N N . ALA A 1 216 ? 10.305 9.734 7.188 1 97.56 216 ALA A N 1
ATOM 1748 C CA . ALA A 1 216 ? 11.586 9.141 6.824 1 97.56 216 ALA A CA 1
ATOM 1749 C C . ALA A 1 216 ? 12.18 9.828 5.594 1 97.56 216 ALA A C 1
ATOM 1751 O O . ALA A 1 216 ? 13.352 10.195 5.586 1 97.56 216 ALA A O 1
ATOM 1752 N N . MET A 1 217 ? 11.359 10.047 4.59 1 97.56 217 MET A N 1
ATOM 1753 C CA . MET A 1 217 ? 11.836 10.422 3.264 1 97.56 217 MET A CA 1
ATOM 1754 C C . MET A 1 217 ? 12.25 11.891 3.23 1 97.56 217 MET A C 1
ATOM 1756 O O . MET A 1 217 ? 13.055 12.289 2.387 1 97.56 217 MET A O 1
ATOM 1760 N N . SER A 1 218 ? 11.711 12.711 4.113 1 97.12 218 SER A N 1
ATOM 1761 C CA . SER A 1 218 ? 11.977 14.148 4.055 1 97.12 218 SER A CA 1
ATOM 1762 C C . SER A 1 218 ? 13.406 14.461 4.473 1 97.12 218 SER A C 1
ATOM 1764 O O . SER A 1 218 ? 13.945 15.516 4.121 1 97.12 218 SER A O 1
ATOM 1766 N N . GLY A 1 219 ? 13.938 13.602 5.383 1 97.25 219 GLY A N 1
ATOM 1767 C CA . GLY A 1 219 ? 15.289 13.812 5.875 1 97.25 219 GLY A CA 1
ATOM 1768 C C . GLY A 1 219 ? 15.367 14.844 6.992 1 97.25 219 GLY A C 1
ATOM 1769 O O . GLY A 1 219 ? 16.453 15.172 7.461 1 97.25 219 GLY A O 1
ATOM 1770 N N . LEU A 1 220 ? 14.211 15.359 7.414 1 98.12 220 LEU A N 1
ATOM 1771 C CA . LEU A 1 220 ? 14.195 16.312 8.508 1 98.12 220 LEU A CA 1
ATOM 1772 C C . LEU A 1 220 ? 14.375 15.617 9.852 1 98.12 220 LEU A C 1
ATOM 1774 O O . LEU A 1 220 ? 13.633 14.688 10.18 1 98.12 220 LEU A O 1
ATOM 1778 N N . TYR A 1 221 ? 15.344 16.062 10.625 1 98.38 221 TYR A N 1
ATOM 1779 C CA . TYR A 1 221 ? 15.656 15.453 11.906 1 98.38 221 TYR A CA 1
ATOM 1780 C C . TYR A 1 221 ? 15.922 16.516 12.969 1 98.38 221 TYR A C 1
ATOM 1782 O O . TYR A 1 221 ? 17.078 16.75 13.344 1 98.38 221 TYR A O 1
ATOM 1790 N N . PRO A 1 222 ? 14.875 17.078 13.547 1 98.38 222 PRO A N 1
ATOM 1791 C CA . PRO A 1 222 ? 14.984 18.266 14.391 1 98.38 222 PRO A CA 1
ATOM 1792 C C . PRO A 1 222 ? 15.609 17.969 15.75 1 98.38 222 PRO A C 1
ATOM 1794 O O . PRO A 1 222 ? 15.898 18.891 16.516 1 98.38 222 PRO A O 1
ATOM 1797 N N . LEU A 1 223 ? 15.82 16.734 16.094 1 98.25 223 LEU A N 1
ATOM 1798 C CA . LEU A 1 223 ? 16.531 16.406 17.328 1 98.25 223 LEU A CA 1
ATOM 1799 C C . LEU A 1 223 ? 17.969 16.906 17.266 1 98.25 223 LEU A C 1
ATOM 1801 O O . LEU A 1 223 ? 18.641 17.016 18.297 1 98.25 223 LEU A O 1
ATOM 1805 N N . MET A 1 224 ? 18.422 17.172 16.062 1 98.25 224 MET A N 1
ATOM 1806 C CA . MET A 1 224 ? 19.781 17.672 15.836 1 98.25 224 MET A CA 1
ATOM 1807 C C . MET A 1 224 ? 19.766 19.188 15.641 1 98.25 224 MET A C 1
ATOM 1809 O O . MET A 1 224 ? 18.969 19.703 14.859 1 98.25 224 MET A O 1
ATOM 1813 N N . ASP A 1 225 ? 20.75 19.906 16.203 1 98.19 225 ASP A N 1
ATOM 1814 C CA . ASP A 1 225 ? 20.844 21.359 16.094 1 98.19 225 ASP A CA 1
ATOM 1815 C C . ASP A 1 225 ? 21.047 21.781 14.641 1 98.19 225 ASP A C 1
ATOM 1817 O O . ASP A 1 225 ? 20.547 22.828 14.219 1 98.19 225 ASP A O 1
ATOM 1821 N N . GLU A 1 226 ? 21.797 20.969 13.898 1 98.25 226 GLU A N 1
ATOM 1822 C CA . GLU A 1 226 ? 22.125 21.281 12.516 1 98.25 226 GLU A CA 1
ATOM 1823 C C . GLU A 1 226 ? 20.875 21.344 11.648 1 98.25 226 GLU A C 1
ATOM 1825 O O . GLU A 1 226 ? 20.844 22.031 10.625 1 98.25 226 GLU A O 1
ATOM 1830 N N . HIS A 1 227 ? 19.797 20.734 12.102 1 98.5 227 HIS A N 1
ATOM 1831 C CA . HIS A 1 227 ? 18.562 20.719 11.328 1 98.5 227 HIS A CA 1
ATOM 1832 C C . HIS A 1 227 ? 17.594 21.781 11.805 1 98.5 227 HIS A C 1
ATOM 1834 O O . HIS A 1 227 ? 16.531 21.984 11.203 1 98.5 227 HIS A O 1
ATOM 1840 N N . ALA A 1 228 ? 17.906 22.516 12.82 1 98 228 ALA A N 1
ATOM 1841 C CA . ALA A 1 228 ? 17.047 23.578 13.344 1 98 228 ALA A CA 1
ATOM 1842 C C . ALA A 1 228 ? 16.781 24.641 12.273 1 98 228 ALA A C 1
ATOM 1844 O O . ALA A 1 228 ? 15.766 25.344 12.328 1 98 228 ALA A O 1
ATOM 1845 N N . GLN A 1 229 ? 17.594 24.719 11.297 1 98.31 229 GLN A N 1
ATOM 1846 C CA . GLN A 1 229 ? 17.484 25.703 10.227 1 98.31 229 GLN A CA 1
ATOM 1847 C C . GLN A 1 229 ? 16.219 25.484 9.406 1 98.31 229 GLN A C 1
ATOM 1849 O O . GLN A 1 229 ? 15.781 26.391 8.68 1 98.31 229 GLN A O 1
ATOM 1854 N N . TYR A 1 230 ? 15.633 24.328 9.516 1 98.75 230 TYR A N 1
ATOM 1855 C CA . TYR A 1 230 ? 14.445 23.984 8.734 1 98.75 230 TYR A CA 1
ATOM 1856 C C . TYR A 1 230 ? 13.18 24.203 9.555 1 98.75 230 TYR A C 1
ATOM 1858 O O . TYR A 1 230 ? 12.078 23.891 9.094 1 98.75 230 TYR A O 1
ATOM 1866 N N . PHE A 1 231 ? 13.297 24.719 10.742 1 98.69 231 PHE A N 1
ATOM 1867 C CA . PHE A 1 231 ? 12.164 24.875 11.648 1 98.69 231 PHE A CA 1
ATOM 1868 C C . PHE A 1 231 ? 12.047 26.312 12.141 1 98.69 231 PHE A C 1
ATOM 1870 O O . PHE A 1 231 ? 12.961 27.109 11.938 1 98.69 231 PHE A O 1
ATOM 1877 N N . LYS A 1 232 ? 10.922 26.641 12.758 1 98.38 232 LYS A N 1
ATOM 1878 C CA . LYS A 1 232 ? 10.531 28 13.055 1 98.38 232 LYS A CA 1
ATOM 1879 C C . LYS A 1 232 ? 11.531 28.672 13.992 1 98.38 232 LYS A C 1
ATOM 1881 O O . LYS A 1 232 ? 11.852 29.859 13.828 1 98.38 232 LYS A O 1
ATOM 1886 N N . SER A 1 233 ? 11.953 27.984 15 1 97.88 233 SER A N 1
ATOM 1887 C CA . SER A 1 233 ? 12.891 28.516 15.977 1 97.88 233 SER A CA 1
ATOM 1888 C C . SER A 1 233 ? 13.773 27.422 16.562 1 97.88 233 SER A C 1
ATOM 1890 O O . SER A 1 233 ? 13.281 26.406 17.031 1 97.88 233 SER A O 1
ATOM 1892 N N . ALA A 1 234 ? 15.047 27.656 16.547 1 97.44 234 ALA A N 1
ATOM 1893 C CA . ALA A 1 234 ? 15.984 26.688 17.109 1 97.44 234 ALA A CA 1
ATOM 1894 C C . ALA A 1 234 ? 15.766 26.516 18.609 1 97.44 234 ALA A C 1
ATOM 1896 O O . ALA A 1 234 ? 15.953 25.438 19.156 1 97.44 234 ALA A O 1
ATOM 1897 N N . GLU A 1 235 ? 15.297 27.547 19.25 1 96.69 235 GLU A N 1
ATOM 1898 C CA . GLU A 1 235 ? 15.219 27.562 20.703 1 96.69 235 GLU A CA 1
ATOM 1899 C C . GLU A 1 235 ? 13.844 27.109 21.188 1 96.69 235 GLU A C 1
ATOM 1901 O O . GLU A 1 235 ? 13.742 26.391 22.188 1 96.69 235 GLU A O 1
ATO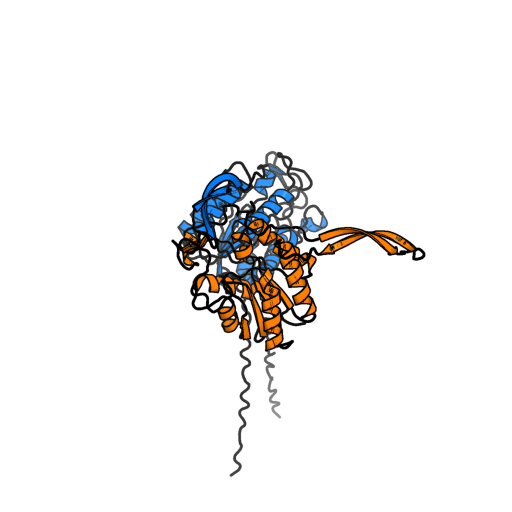M 1906 N N . ASN A 1 236 ? 12.82 27.469 20.422 1 96.81 236 ASN A N 1
ATOM 1907 C CA . ASN A 1 236 ? 11.508 27.359 21.047 1 96.81 236 ASN A CA 1
ATOM 1908 C C . ASN A 1 236 ? 10.555 26.5 20.234 1 96.81 236 ASN A C 1
ATOM 1910 O O . ASN A 1 236 ? 9.508 26.062 20.719 1 96.81 236 ASN A O 1
ATOM 1914 N N . ASP A 1 237 ? 10.93 26.25 18.906 1 98.5 237 ASP A N 1
ATOM 1915 C CA . ASP A 1 237 ? 9.953 25.578 18.062 1 98.5 237 ASP A CA 1
ATOM 1916 C C . ASP A 1 237 ? 10.648 24.719 17 1 98.5 237 ASP A C 1
ATOM 1918 O O . ASP A 1 237 ? 10.82 25.156 15.867 1 98.5 237 ASP A O 1
ATOM 1922 N N . ARG A 1 238 ? 10.922 23.5 17.312 1 98.38 238 ARG A N 1
ATOM 1923 C CA . ARG A 1 238 ? 11.477 22.516 16.391 1 98.38 238 ARG A CA 1
ATOM 1924 C C . ARG A 1 238 ? 10.422 21.5 15.977 1 98.38 238 ARG A C 1
ATOM 1926 O O . ARG A 1 238 ? 10.734 20.328 15.719 1 98.38 238 ARG A O 1
ATOM 1933 N N . LEU A 1 239 ? 9.18 21.953 16.094 1 98.44 239 LEU A N 1
ATOM 1934 C CA . LEU A 1 239 ? 8.016 21.188 15.664 1 98.44 239 LEU A CA 1
ATOM 1935 C C . LEU A 1 239 ? 7.52 21.656 14.305 1 98.44 239 LEU A C 1
ATOM 1937 O O . LEU A 1 239 ? 7.234 20.844 13.422 1 98.44 239 LEU A O 1
ATOM 1941 N N . HIS A 1 240 ? 7.414 22.969 14.133 1 98.75 240 HIS A N 1
ATOM 1942 C CA . HIS A 1 240 ? 6.82 23.547 12.93 1 98.75 240 HIS A CA 1
ATOM 1943 C C . HIS A 1 240 ? 7.895 23.938 11.914 1 98.75 240 HIS A C 1
ATOM 1945 O O . HIS A 1 240 ? 8.727 24.797 12.18 1 98.75 240 HIS A O 1
ATOM 1951 N N . PRO A 1 241 ? 7.871 23.25 10.711 1 98.75 241 PRO A N 1
ATOM 1952 C CA . PRO A 1 241 ? 8.82 23.656 9.664 1 98.75 241 PRO A CA 1
ATOM 1953 C C . PRO A 1 241 ? 8.641 25.109 9.242 1 98.75 241 PRO A C 1
ATOM 1955 O O . PRO A 1 241 ? 7.52 25.609 9.203 1 98.75 241 PRO A O 1
ATOM 1958 N N . ASN A 1 242 ? 9.758 25.797 8.945 1 98.56 242 ASN A N 1
ATOM 1959 C CA . ASN A 1 242 ? 9.727 27.094 8.289 1 98.56 242 ASN A CA 1
ATOM 1960 C C . ASN A 1 242 ? 9.664 26.953 6.77 1 98.56 242 ASN A C 1
ATOM 1962 O O . ASN A 1 242 ? 9.406 25.875 6.254 1 98.56 242 ASN A O 1
ATOM 1966 N N . ASP A 1 243 ? 9.883 28.047 6.031 1 98.69 243 ASP A N 1
ATOM 1967 C CA . ASP A 1 243 ? 9.773 28 4.574 1 98.69 243 ASP A CA 1
ATOM 1968 C C . ASP A 1 243 ? 10.758 27 3.984 1 98.69 243 ASP A C 1
ATOM 1970 O O . ASP A 1 243 ? 10.406 26.234 3.086 1 98.69 243 ASP A O 1
ATOM 1974 N N . LYS A 1 244 ? 11.969 26.969 4.5 1 98.75 244 LYS A N 1
ATOM 1975 C CA . LYS A 1 244 ? 12.961 26.016 4.02 1 98.75 244 LYS A CA 1
ATOM 1976 C C . LYS A 1 244 ? 12.523 24.578 4.273 1 98.75 244 LYS A C 1
ATOM 1978 O O . LYS A 1 244 ? 12.703 23.719 3.422 1 98.75 244 LYS A O 1
ATOM 1983 N N . GLY A 1 245 ? 11.969 24.359 5.469 1 98.75 245 GLY A N 1
ATOM 1984 C CA . GLY A 1 245 ? 11.461 23.047 5.801 1 98.75 245 GLY A CA 1
ATOM 1985 C C . GLY A 1 245 ? 10.312 22.609 4.906 1 98.75 245 GLY A C 1
ATOM 1986 O O . GLY A 1 245 ? 10.297 21.469 4.414 1 98.75 245 GLY A O 1
ATOM 1987 N N . HIS A 1 246 ? 9.422 23.5 4.676 1 98.81 246 HIS A N 1
ATOM 1988 C CA . HIS A 1 246 ? 8.281 23.188 3.814 1 98.81 246 HIS A CA 1
ATOM 1989 C C . HIS A 1 246 ? 8.727 22.938 2.377 1 98.81 246 HIS A C 1
ATOM 1991 O O . HIS A 1 246 ? 8.164 22.094 1.679 1 98.81 246 HIS A O 1
ATOM 1997 N N . GLU A 1 247 ? 9.664 23.688 1.893 1 98.81 247 GLU A N 1
ATOM 1998 C CA . GLU A 1 247 ? 10.188 23.453 0.55 1 98.81 247 GLU A CA 1
ATOM 1999 C C . GLU A 1 247 ? 10.789 22.047 0.431 1 98.81 247 GLU A C 1
ATOM 2001 O O . GLU A 1 247 ? 10.555 21.344 -0.552 1 98.81 247 GLU A O 1
ATOM 2006 N N . ARG A 1 248 ? 11.586 21.688 1.4 1 98.69 248 ARG A N 1
ATOM 2007 C CA . ARG A 1 248 ? 12.195 20.359 1.421 1 98.69 248 ARG A CA 1
ATOM 2008 C C . ARG A 1 248 ? 11.125 19.266 1.436 1 98.69 248 ARG A C 1
ATOM 2010 O O . ARG A 1 248 ? 11.219 18.297 0.691 1 98.69 248 ARG A O 1
ATOM 2017 N N . LEU A 1 249 ? 10.148 19.453 2.281 1 98.69 249 LEU A N 1
ATOM 2018 C CA . LEU A 1 249 ? 9.023 18.531 2.357 1 98.69 249 LEU A CA 1
ATOM 2019 C C . LEU A 1 249 ? 8.312 18.422 1.015 1 98.69 249 LEU A C 1
ATOM 2021 O O . LEU A 1 249 ? 8.023 17.328 0.538 1 98.69 249 LEU A O 1
ATOM 2025 N N . ALA A 1 250 ? 8.062 19.547 0.408 1 98.81 250 ALA A N 1
ATOM 2026 C CA . ALA A 1 250 ? 7.359 19.594 -0.871 1 98.81 250 ALA A CA 1
ATOM 2027 C C . ALA A 1 250 ? 8.172 18.906 -1.971 1 98.81 250 ALA A C 1
ATOM 2029 O O . ALA A 1 250 ? 7.613 18.219 -2.826 1 98.81 250 ALA A O 1
ATOM 2030 N N . ARG A 1 251 ? 9.453 19.109 -1.965 1 98.62 251 ARG A N 1
ATOM 2031 C CA . ARG A 1 251 ? 10.305 18.5 -2.973 1 98.62 251 ARG A CA 1
ATOM 2032 C C . ARG A 1 251 ? 10.266 16.984 -2.873 1 98.62 251 ARG A C 1
ATOM 2034 O O . ARG A 1 251 ? 10.219 16.281 -3.891 1 98.62 251 ARG A O 1
ATOM 2041 N N . THR A 1 252 ? 10.258 16.484 -1.669 1 98.5 252 THR A N 1
ATOM 2042 C CA . THR A 1 252 ? 10.102 15.055 -1.464 1 98.5 252 THR A CA 1
ATOM 2043 C C . THR A 1 252 ? 8.781 14.562 -2.043 1 98.5 252 THR A C 1
ATOM 2045 O O . THR A 1 252 ? 8.75 13.57 -2.781 1 98.5 252 THR A O 1
ATOM 2048 N N . LEU A 1 253 ? 7.715 15.297 -1.813 1 98.56 253 LEU A N 1
ATOM 2049 C CA . LEU A 1 253 ? 6.402 14.906 -2.309 1 98.56 253 LEU A CA 1
ATOM 2050 C C . LEU A 1 253 ? 6.352 14.969 -3.83 1 98.56 253 LEU A C 1
ATOM 2052 O O . LEU A 1 253 ? 5.723 14.117 -4.473 1 98.56 253 LEU A O 1
ATOM 2056 N N . TYR A 1 254 ? 6.992 16.016 -4.359 1 98.25 254 TYR A N 1
ATOM 2057 C CA . TYR A 1 254 ? 7.02 16.172 -5.809 1 98.25 254 TYR A CA 1
ATOM 2058 C C . TYR A 1 254 ? 7.461 14.883 -6.488 1 98.25 254 TYR A C 1
ATOM 2060 O O . TYR A 1 254 ? 6.812 14.422 -7.43 1 98.25 254 TYR A O 1
ATOM 2068 N N . TYR A 1 255 ? 8.469 14.242 -6.004 1 97.19 255 TYR A N 1
ATOM 2069 C CA . TYR A 1 255 ? 9.023 13.055 -6.641 1 97.19 255 TYR A CA 1
ATOM 2070 C C . TYR A 1 255 ? 8.25 11.805 -6.227 1 97.19 255 TYR A C 1
ATOM 2072 O O . TYR A 1 255 ? 8.07 10.883 -7.027 1 97.19 255 TYR A O 1
ATOM 2080 N N . GLN A 1 256 ? 7.773 11.742 -4.98 1 98 256 GLN A N 1
ATOM 2081 C CA . GLN A 1 256 ? 6.98 10.594 -4.555 1 98 256 GLN A CA 1
ATOM 2082 C C . GLN A 1 256 ? 5.656 10.523 -5.309 1 98 256 GLN A C 1
ATOM 2084 O O . GLN A 1 256 ? 5.199 9.445 -5.676 1 98 256 GLN A O 1
ATOM 2089 N N . LEU A 1 257 ? 5.094 11.648 -5.609 1 98.06 257 LEU A N 1
ATOM 2090 C CA . LEU A 1 257 ? 3.799 11.711 -6.281 1 98.06 257 LEU A CA 1
ATOM 2091 C C . LEU A 1 257 ? 3.928 11.32 -7.75 1 98.06 257 LEU A C 1
ATOM 2093 O O . LEU A 1 257 ? 2.938 10.969 -8.391 1 98.06 257 LEU A O 1
ATOM 2097 N N . LEU A 1 258 ? 5.125 11.328 -8.297 1 95.56 258 LEU A N 1
ATOM 2098 C CA . LEU A 1 258 ? 5.375 10.875 -9.664 1 95.56 258 LEU A CA 1
ATOM 2099 C C . LEU A 1 258 ? 5.004 9.406 -9.82 1 95.56 258 LEU A C 1
ATOM 2101 O O . LEU A 1 258 ? 4.672 8.961 -10.922 1 95.56 258 LEU A O 1
ATOM 2105 N N . THR A 1 259 ? 5.023 8.695 -8.742 1 95.94 259 THR A N 1
ATOM 2106 C CA . THR A 1 259 ? 4.879 7.25 -8.828 1 95.94 259 THR A CA 1
ATOM 2107 C C . THR A 1 259 ? 3.449 6.828 -8.5 1 95.94 259 THR A C 1
ATOM 2109 O O . THR A 1 259 ? 3.172 5.645 -8.312 1 95.94 259 THR A O 1
ATOM 2112 N N . LEU A 1 260 ? 2.527 7.789 -8.359 1 97.81 260 LEU A N 1
ATOM 2113 C CA . LEU A 1 260 ? 1.129 7.535 -8.023 1 97.81 260 LEU A CA 1
ATOM 2114 C C . LEU A 1 260 ? 0.2 8.258 -8.992 1 97.81 260 LEU A C 1
ATOM 2116 O O . LEU A 1 260 ? 0.466 9.398 -9.383 1 97.81 260 LEU A O 1
ATOM 2120 N N . PRO A 1 261 ? -0.861 7.594 -9.398 1 97.38 261 PRO A N 1
ATOM 2121 C CA . PRO A 1 261 ? -1.858 8.328 -10.18 1 97.38 261 PRO A CA 1
ATOM 2122 C C . PRO A 1 261 ? -2.607 9.367 -9.352 1 97.38 261 PRO A C 1
ATOM 2124 O O . PRO A 1 261 ? -2.9 9.125 -8.172 1 97.38 261 PRO A O 1
ATOM 2127 N N . CYS A 1 262 ? -2.891 10.477 -9.938 1 97.94 262 CYS A N 1
ATOM 2128 C CA . CYS A 1 262 ? -3.752 11.445 -9.273 1 97.94 262 CYS A CA 1
ATOM 2129 C C . CYS A 1 262 ? -5.223 11.156 -9.547 1 97.94 262 CYS A C 1
ATOM 2131 O O . CYS A 1 262 ? -6.074 11.352 -8.68 1 97.94 262 CYS A O 1
ATOM 2133 N N . THR A 1 263 ? -5.453 10.695 -10.805 1 97.12 263 THR A N 1
ATOM 2134 C CA . THR A 1 263 ? -6.809 10.336 -11.211 1 97.12 263 THR A CA 1
ATOM 2135 C C . THR A 1 263 ? -6.84 8.945 -11.828 1 97.12 263 THR A C 1
ATOM 2137 O O . THR A 1 263 ? -5.805 8.43 -12.258 1 97.12 263 THR A O 1
ATOM 2140 N N . PHE A 1 264 ? -8.039 8.391 -11.852 1 95.06 264 PHE A N 1
ATOM 2141 C CA . PHE A 1 264 ? -8.211 7.055 -12.406 1 95.06 264 PHE A CA 1
ATOM 2142 C C . PHE A 1 264 ? -9.141 7.086 -13.617 1 95.06 264 PHE A C 1
ATOM 2144 O O . PHE A 1 264 ? -10 7.961 -13.719 1 95.06 264 PHE A O 1
ATOM 2151 N N . MET B 1 1 ? 30.953 46.688 -49.344 1 32.28 1 MET B N 1
ATOM 2152 C CA . MET B 1 1 ? 31.047 45.312 -48.875 1 32.28 1 MET B CA 1
ATOM 2153 C C . MET B 1 1 ? 30.188 45.094 -47.625 1 32.28 1 MET B C 1
ATOM 2155 O O . MET B 1 1 ? 30.562 45.531 -46.562 1 32.28 1 MET B O 1
ATOM 2159 N N . VAL B 1 2 ? 28.844 45.031 -47.781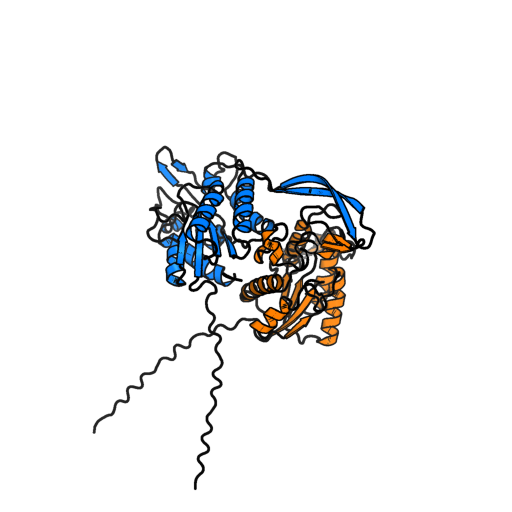 1 38.62 2 VAL B N 1
ATOM 2160 C CA . VAL B 1 2 ? 27.828 44.844 -46.75 1 38.62 2 VAL B CA 1
ATOM 2161 C C . VAL B 1 2 ? 27.891 43.438 -46.219 1 38.62 2 VAL B C 1
ATOM 2163 O O . VAL B 1 2 ? 27.703 42.469 -47 1 38.62 2 VAL B O 1
ATOM 2166 N N . VAL B 1 3 ? 28.656 43.219 -45.156 1 35.06 3 VAL B N 1
ATOM 2167 C CA . VAL B 1 3 ? 28.734 41.938 -44.406 1 35.06 3 VAL B CA 1
ATOM 2168 C C . VAL B 1 3 ? 27.359 41.625 -43.844 1 35.06 3 VAL B C 1
ATOM 2170 O O . VAL B 1 3 ? 26.828 42.344 -43 1 35.06 3 VAL B O 1
ATOM 2173 N N . LEU B 1 4 ? 26.5 40.938 -44.625 1 38.56 4 LEU B N 1
ATOM 2174 C CA . LEU B 1 4 ? 25.297 40.281 -44.125 1 38.56 4 LEU B CA 1
ATOM 2175 C C . LEU B 1 4 ? 25.641 39.312 -43 1 38.56 4 LEU B C 1
ATOM 2177 O O . LEU B 1 4 ? 26.312 38.281 -43.219 1 38.56 4 LEU B O 1
ATOM 2181 N N . LEU B 1 5 ? 25.828 39.75 -41.75 1 34.06 5 LEU B N 1
ATOM 2182 C CA . LEU B 1 5 ? 25.922 38.875 -40.594 1 34.06 5 LEU B CA 1
ATOM 2183 C C . LEU B 1 5 ? 24.625 38.094 -40.438 1 34.06 5 LEU B C 1
ATOM 2185 O O . LEU B 1 5 ? 23.562 38.656 -40.156 1 34.06 5 LEU B O 1
ATOM 2189 N N . CYS B 1 6 ? 24.359 37.062 -41.188 1 34.59 6 CYS B N 1
ATOM 2190 C CA . CYS B 1 6 ? 23.281 36.125 -40.844 1 34.59 6 CYS B CA 1
ATOM 2191 C C . CYS B 1 6 ? 23.391 35.656 -39.406 1 34.59 6 CYS B C 1
ATOM 2193 O O . CYS B 1 6 ? 24.344 34.969 -39.031 1 34.59 6 CYS B O 1
ATOM 2195 N N . ALA B 1 7 ? 22.922 36.469 -38.406 1 36.72 7 ALA B N 1
ATOM 2196 C CA . ALA B 1 7 ? 22.75 35.938 -37.062 1 36.72 7 ALA B CA 1
ATOM 2197 C C . ALA B 1 7 ? 22 34.594 -37.094 1 36.72 7 ALA B C 1
ATOM 2199 O O . ALA B 1 7 ? 20.812 34.562 -37.406 1 36.72 7 ALA B O 1
ATOM 2200 N N . ALA B 1 8 ? 22.625 33.531 -37.406 1 36.88 8 ALA B N 1
ATOM 2201 C CA . ALA B 1 8 ? 22.031 32.25 -37.062 1 36.88 8 ALA B CA 1
ATOM 2202 C C . ALA B 1 8 ? 21.547 32.219 -35.625 1 36.88 8 ALA B C 1
ATOM 2204 O O . ALA B 1 8 ? 22.359 32.312 -34.688 1 36.88 8 ALA B O 1
ATOM 2205 N N . PHE B 1 9 ? 20.328 32.719 -35.344 1 37.72 9 PHE B N 1
ATOM 2206 C CA . PHE B 1 9 ? 19.703 32.375 -34.094 1 37.72 9 PHE B CA 1
ATOM 2207 C C . PHE B 1 9 ? 19.75 30.859 -33.875 1 37.72 9 PHE B C 1
ATOM 2209 O O . PHE B 1 9 ? 19.125 30.094 -34.625 1 37.72 9 PHE B O 1
ATOM 2216 N N . ALA B 1 10 ? 20.906 30.406 -33.469 1 36.56 10 ALA B N 1
ATOM 2217 C CA . ALA B 1 10 ? 20.891 29.047 -32.938 1 36.56 10 ALA B CA 1
ATOM 2218 C C . ALA B 1 10 ? 19.719 28.844 -31.969 1 36.56 10 ALA B C 1
ATOM 2220 O O . ALA B 1 10 ? 19.672 29.453 -30.906 1 36.56 10 ALA B O 1
ATOM 2221 N N . ILE B 1 11 ? 18.516 28.672 -32.5 1 37.53 11 ILE B N 1
ATOM 2222 C CA . ILE B 1 11 ? 17.547 28.047 -31.609 1 37.53 11 ILE B CA 1
ATOM 2223 C C . ILE B 1 11 ? 18.219 26.938 -30.797 1 37.53 11 ILE B C 1
ATOM 2225 O O . ILE B 1 11 ? 18.75 25.984 -31.375 1 37.53 11 ILE B O 1
ATOM 2229 N N . GLN B 1 12 ? 19.016 27.266 -29.828 1 35.84 12 GLN B N 1
ATOM 2230 C CA . GLN B 1 12 ? 19.312 26.188 -28.906 1 35.84 12 GLN B CA 1
ATOM 2231 C C . GLN B 1 12 ? 18.156 25.203 -28.812 1 35.84 12 GLN B C 1
ATOM 2233 O O . GLN B 1 12 ? 17.062 25.562 -28.375 1 35.84 12 GLN B O 1
ATOM 2238 N N . ALA B 1 13 ? 18.062 24.312 -29.688 1 41.19 13 ALA B N 1
ATOM 2239 C CA . ALA B 1 13 ? 17.234 23.125 -29.484 1 41.19 13 ALA B CA 1
ATOM 2240 C C . ALA B 1 13 ? 17.297 22.656 -28.031 1 41.19 13 ALA B C 1
ATOM 2242 O O . ALA B 1 13 ? 18.344 22.219 -27.547 1 41.19 13 ALA B O 1
ATOM 2243 N N . LEU B 1 14 ? 16.766 23.453 -27.078 1 40.69 14 LEU B N 1
ATOM 2244 C CA . LEU B 1 14 ? 16.609 22.797 -25.781 1 40.69 14 LEU B CA 1
ATOM 2245 C C . LEU B 1 14 ? 16.359 21.297 -25.938 1 40.69 14 LEU B C 1
ATOM 2247 O O . LEU B 1 14 ? 15.367 20.906 -26.562 1 40.69 14 LEU B O 1
ATOM 2251 N N . SER B 1 15 ? 17.312 20.594 -26.141 1 43.91 15 SER B N 1
ATOM 2252 C CA . SER B 1 15 ? 17.219 19.141 -26.125 1 43.91 15 SER B CA 1
ATOM 2253 C C . SER B 1 15 ? 16.234 18.656 -25.047 1 43.91 15 SER B C 1
ATOM 2255 O O . SER B 1 15 ? 16.453 18.875 -23.859 1 43.91 15 SER B O 1
ATOM 2257 N N . GLN B 1 16 ? 15.016 18.875 -25.188 1 51.34 16 GLN B N 1
ATOM 2258 C CA . GLN B 1 16 ? 14.016 18.359 -24.25 1 51.34 16 GLN B CA 1
ATOM 2259 C C . GLN B 1 16 ? 14.258 16.875 -23.969 1 51.34 16 GLN B C 1
ATOM 2261 O O . GLN B 1 16 ? 14.438 16.078 -24.891 1 51.34 16 GLN B O 1
ATOM 2266 N N . THR B 1 17 ? 14.969 16.578 -22.891 1 56.06 17 THR B N 1
ATOM 2267 C CA . THR B 1 17 ? 15.102 15.195 -22.438 1 56.06 17 THR B CA 1
ATOM 2268 C C . THR B 1 17 ? 13.742 14.508 -22.406 1 56.06 17 THR B C 1
ATOM 2270 O O . THR B 1 17 ? 12.812 14.992 -21.75 1 56.06 17 THR B O 1
ATOM 2273 N N . VAL B 1 18 ? 13.461 13.836 -23.422 1 65.19 18 VAL B N 1
ATOM 2274 C CA . VAL B 1 18 ? 12.242 13.031 -23.469 1 65.19 18 VAL B CA 1
ATOM 2275 C C . VAL B 1 18 ? 12.398 11.797 -22.578 1 65.19 18 VAL B C 1
ATOM 2277 O O . VAL B 1 18 ? 13.414 11.102 -22.641 1 65.19 18 VAL B O 1
ATOM 2280 N N . PHE B 1 19 ? 11.5 11.695 -21.484 1 78.25 19 PHE B N 1
ATOM 2281 C CA . PHE B 1 19 ? 11.492 10.516 -20.625 1 78.25 19 PHE B CA 1
ATOM 2282 C C . PHE B 1 19 ? 10.562 9.445 -21.203 1 78.25 19 PHE B C 1
ATOM 2284 O O . PHE B 1 19 ? 9.391 9.719 -21.484 1 78.25 19 PHE B O 1
ATOM 2291 N N . THR B 1 20 ? 11.18 8.273 -21.594 1 87.81 20 THR B N 1
ATOM 2292 C CA . THR B 1 20 ? 10.391 7.129 -22.047 1 87.81 20 THR B CA 1
ATOM 2293 C C . THR B 1 20 ? 10.164 6.137 -20.906 1 87.81 20 THR B C 1
ATOM 2295 O O . THR B 1 20 ? 11.094 5.824 -20.156 1 87.81 20 THR B O 1
ATOM 2298 N N . HIS B 1 21 ? 8.922 5.734 -20.734 1 94 21 HIS B N 1
ATOM 2299 C CA . HIS B 1 21 ? 8.617 4.73 -19.719 1 94 21 HIS B CA 1
ATOM 2300 C C . HIS B 1 21 ? 9.508 3.498 -19.891 1 94 21 HIS B C 1
ATOM 2302 O O . HIS B 1 21 ? 9.641 2.975 -21 1 94 21 HIS B O 1
ATOM 2308 N N . PRO B 1 22 ? 10.102 3.006 -18.859 1 95.12 22 PRO B N 1
ATOM 2309 C CA . PRO B 1 22 ? 11.062 1.906 -19 1 95.12 22 PRO B CA 1
ATOM 2310 C C . PRO B 1 22 ? 10.414 0.625 -19.531 1 95.12 22 PRO B C 1
ATOM 2312 O O . PRO B 1 22 ? 11.117 -0.272 -20 1 95.12 22 PRO B O 1
ATOM 2315 N N . TRP B 1 23 ? 9.086 0.526 -19.547 1 97.62 23 TRP B N 1
ATOM 2316 C CA . TRP B 1 23 ? 8.398 -0.694 -19.953 1 97.62 23 TRP B CA 1
ATOM 2317 C C . TRP B 1 23 ? 7.777 -0.537 -21.344 1 97.62 23 TRP B C 1
ATOM 2319 O O . TRP B 1 23 ? 7.129 -1.457 -21.844 1 97.62 23 TRP B O 1
ATOM 2329 N N . GLN B 1 24 ? 8.031 0.585 -21.953 1 96.62 24 GLN B N 1
ATOM 2330 C CA . GLN B 1 24 ? 7.477 0.872 -23.281 1 96.62 24 GLN B CA 1
ATOM 2331 C C . GLN B 1 24 ? 7.977 -0.128 -24.312 1 96.62 24 GLN B C 1
ATOM 2333 O O . GLN B 1 24 ? 9.188 -0.327 -24.453 1 96.62 24 GLN B O 1
ATOM 2338 N N . GLY B 1 25 ? 7.047 -0.801 -24.938 1 97.88 25 GLY B N 1
ATOM 2339 C CA . GLY B 1 25 ? 7.375 -1.681 -26.062 1 97.88 25 GLY B CA 1
ATOM 2340 C C . GLY B 1 25 ? 7.988 -2.996 -25.609 1 97.88 25 GLY B C 1
ATOM 2341 O O . GLY B 1 25 ? 8.625 -3.688 -26.406 1 97.88 25 GLY B O 1
ATOM 2342 N N . LYS B 1 26 ? 7.84 -3.375 -24.375 1 98.62 26 LYS B N 1
ATOM 2343 C CA . LYS B 1 26 ? 8.523 -4.551 -23.859 1 98.62 26 LYS B CA 1
ATOM 2344 C C . LYS B 1 26 ? 7.625 -5.785 -23.906 1 98.62 26 LYS B C 1
ATOM 2346 O O . LYS B 1 26 ? 6.418 -5.668 -24.125 1 98.62 26 LYS B O 1
ATOM 2351 N N . ARG B 1 27 ? 8.211 -6.953 -23.859 1 98.88 27 ARG B N 1
ATOM 2352 C CA . ARG B 1 27 ? 7.523 -8.242 -23.781 1 98.88 27 ARG B CA 1
ATOM 2353 C C . ARG B 1 27 ? 7.41 -8.727 -22.344 1 98.88 27 ARG B C 1
ATOM 2355 O O . ARG B 1 27 ? 8.422 -9.023 -21.703 1 98.88 27 ARG B O 1
ATOM 2362 N N . VAL B 1 28 ? 6.215 -8.797 -21.844 1 98.94 28 VAL B N 1
ATOM 2363 C CA . VAL B 1 28 ? 6.027 -9.086 -20.422 1 98.94 28 VAL B CA 1
ATOM 2364 C C . VAL B 1 28 ? 5.145 -10.328 -20.266 1 98.94 28 VAL B C 1
ATOM 2366 O O . VAL B 1 28 ? 4.086 -10.422 -20.891 1 98.94 28 VAL B O 1
ATOM 2369 N N . ALA B 1 29 ? 5.609 -11.281 -19.5 1 98.94 29 ALA B N 1
ATOM 2370 C CA . ALA B 1 29 ? 4.809 -12.445 -19.141 1 98.94 29 ALA B CA 1
ATOM 2371 C C . ALA B 1 29 ? 4.008 -12.188 -17.859 1 98.94 29 ALA B C 1
ATOM 2373 O O . ALA B 1 29 ? 4.52 -11.594 -16.906 1 98.94 29 ALA B O 1
ATOM 2374 N N . TYR B 1 30 ? 2.764 -12.617 -17.875 1 98.94 30 TYR B N 1
ATOM 2375 C CA . TYR B 1 30 ? 1.867 -12.453 -16.734 1 98.94 30 TYR B CA 1
ATOM 2376 C C . TYR B 1 30 ? 1.419 -13.812 -16.203 1 98.94 30 TYR B C 1
ATOM 2378 O O . TYR B 1 30 ? 0.749 -14.57 -16.906 1 98.94 30 TYR B O 1
ATOM 2386 N N . PHE B 1 31 ? 1.828 -14.117 -14.977 1 98.94 31 PHE B N 1
ATOM 2387 C CA . PHE B 1 31 ? 1.385 -15.312 -14.266 1 98.94 31 PHE B CA 1
ATOM 2388 C C . PHE B 1 31 ? 0.334 -14.961 -13.227 1 98.94 31 PHE B C 1
ATOM 2390 O O . PHE B 1 31 ? 0.416 -13.906 -12.586 1 98.94 31 PHE B O 1
ATOM 2397 N N . GLY B 1 32 ? -0.671 -15.82 -13.062 1 98.81 32 GLY B N 1
ATOM 2398 C CA . GLY B 1 32 ? -1.69 -15.477 -12.086 1 98.81 32 GLY B CA 1
ATOM 2399 C C . GLY B 1 32 ? -2.922 -16.359 -12.172 1 98.81 32 GLY B C 1
ATOM 2400 O O . GLY B 1 32 ? -2.83 -17.516 -12.562 1 98.81 32 GLY B O 1
ATOM 2401 N N . ASP B 1 33 ? -3.998 -15.891 -11.695 1 98.62 33 ASP B N 1
ATOM 2402 C CA . ASP B 1 33 ? -5.254 -16.625 -11.578 1 98.62 33 ASP B CA 1
ATOM 2403 C C . ASP B 1 33 ? -6.367 -15.945 -12.367 1 98.62 33 ASP B C 1
ATOM 2405 O O . ASP B 1 33 ? -6.129 -15.43 -13.461 1 98.62 33 ASP B O 1
ATOM 2409 N N . SER B 1 34 ? -7.574 -15.953 -11.891 1 98.56 34 SER B N 1
ATOM 2410 C CA . SER B 1 34 ? -8.742 -15.508 -12.648 1 98.56 34 SER B CA 1
ATOM 2411 C C . SER B 1 34 ? -8.648 -14.016 -12.961 1 98.56 34 SER B C 1
ATOM 2413 O O . SER B 1 34 ? -9.18 -13.555 -13.977 1 98.56 34 SER B O 1
ATOM 2415 N N . ILE B 1 35 ? -8.047 -13.227 -12.125 1 98.62 35 ILE B N 1
ATOM 2416 C CA . ILE B 1 35 ? -7.988 -11.789 -12.336 1 98.62 35 ILE B CA 1
ATOM 2417 C C . ILE B 1 35 ? -7.016 -11.477 -13.469 1 98.62 35 ILE B C 1
ATOM 2419 O O . ILE B 1 35 ? -7.117 -10.422 -14.117 1 98.62 35 ILE B O 1
ATOM 2423 N N . THR B 1 36 ? -6.133 -12.43 -13.766 1 98.88 36 THR B N 1
ATOM 2424 C CA . THR B 1 36 ? -5.152 -12.305 -14.844 1 98.88 36 THR B CA 1
ATOM 2425 C C . THR B 1 36 ? -5.609 -13.062 -16.078 1 98.88 36 THR B C 1
ATOM 2427 O O . THR B 1 36 ? -5.191 -12.742 -17.203 1 98.88 36 THR B O 1
ATOM 2430 N N . ASP B 1 37 ? -6.559 -14.016 -15.984 1 98.75 37 ASP B N 1
ATOM 2431 C CA . ASP B 1 37 ? -7.004 -14.945 -17.016 1 98.75 37 ASP B CA 1
ATOM 2432 C C . ASP B 1 37 ? -7.785 -14.219 -18.109 1 98.75 37 ASP B C 1
ATOM 2434 O O . ASP B 1 37 ? -8.852 -13.656 -17.844 1 98.75 37 ASP B O 1
ATOM 2438 N N . PRO B 1 38 ? -7.301 -14.289 -19.328 1 97.62 38 PRO B N 1
ATOM 2439 C CA . PRO B 1 38 ? -8.031 -13.633 -20.422 1 97.62 38 PRO B CA 1
ATOM 2440 C C . PRO B 1 38 ? -9.43 -14.219 -20.625 1 97.62 38 PRO B C 1
ATOM 2442 O O . PRO B 1 38 ? -10.305 -13.555 -21.188 1 97.62 38 PRO B O 1
ATOM 2445 N N . ARG B 1 39 ? -9.695 -15.391 -20.156 1 96.75 39 ARG B N 1
ATOM 2446 C CA . ARG B 1 39 ? -10.953 -16.094 -20.406 1 96.75 39 ARG B CA 1
ATOM 2447 C C . ARG B 1 39 ? -11.992 -15.742 -19.344 1 96.75 39 ARG B C 1
ATOM 2449 O O . ARG B 1 39 ? -13.18 -16.031 -19.516 1 96.75 39 ARG B O 1
ATOM 2456 N N . ASN B 1 40 ? -11.477 -15.156 -18.203 1 95.12 40 ASN B N 1
ATOM 2457 C CA . ASN B 1 40 ? -12.43 -14.797 -17.172 1 95.12 40 ASN B CA 1
ATOM 2458 C C . ASN B 1 40 ? -13.414 -13.734 -17.656 1 95.12 40 ASN B C 1
ATOM 2460 O O . ASN B 1 40 ? -13.008 -12.75 -18.281 1 95.12 40 ASN B O 1
ATOM 2464 N N . ASN B 1 41 ? -14.648 -13.859 -17.328 1 93.44 41 ASN B N 1
ATOM 2465 C CA . ASN B 1 41 ? -15.688 -13.016 -17.922 1 93.44 41 ASN B CA 1
ATOM 2466 C C . ASN B 1 41 ? -16.062 -11.852 -17.016 1 93.44 41 ASN B C 1
ATOM 2468 O O . ASN B 1 41 ? -17.094 -11.203 -17.203 1 93.44 41 ASN B O 1
ATOM 2472 N N . GLY B 1 42 ? -15.328 -11.617 -15.953 1 92.75 42 GLY B N 1
ATOM 2473 C CA . GLY B 1 42 ? -15.594 -10.5 -15.055 1 92.75 42 GLY B CA 1
ATOM 2474 C C . GLY B 1 42 ? -15.312 -9.148 -15.688 1 92.75 42 GLY B C 1
ATOM 2475 O O . GLY B 1 42 ? -15.797 -8.125 -15.203 1 92.75 42 GLY B O 1
ATOM 2476 N N . SER B 1 43 ? -14.531 -9.125 -16.719 1 97 43 SER B N 1
ATOM 2477 C CA . SER B 1 43 ? -14.148 -7.918 -17.453 1 97 43 SER B CA 1
ATOM 2478 C C . SER B 1 43 ? -13.867 -8.227 -18.922 1 97 43 SER B C 1
ATOM 2480 O O . SER B 1 43 ? -13.578 -9.367 -19.281 1 97 43 SER B O 1
ATOM 2482 N N . LYS B 1 44 ? -13.984 -7.254 -19.797 1 97.69 44 LYS B N 1
ATOM 2483 C CA . LYS B 1 44 ? -13.617 -7.375 -21.203 1 97.69 44 LYS B CA 1
ATOM 2484 C C . LYS B 1 44 ? -12.125 -7.105 -21.406 1 97.69 44 LYS B C 1
ATOM 2486 O O . LYS B 1 44 ? -11.492 -7.707 -22.266 1 97.69 44 LYS B O 1
ATOM 2491 N N . ILE B 1 45 ? -11.633 -6.176 -20.656 1 98.19 45 ILE B N 1
ATOM 2492 C CA . ILE B 1 45 ? -10.227 -5.809 -20.719 1 98.19 45 ILE B CA 1
ATOM 2493 C C . ILE B 1 45 ? -9.594 -5.988 -19.328 1 98.19 45 ILE B C 1
ATOM 2495 O O . ILE B 1 45 ? -10.078 -5.445 -18.344 1 98.19 45 ILE B O 1
ATOM 2499 N N . LYS B 1 46 ? -8.523 -6.734 -19.297 1 98.62 46 LYS B N 1
ATOM 2500 C CA . LYS B 1 46 ? -7.789 -6.949 -18.047 1 98.62 46 LYS B CA 1
ATOM 2501 C C . LYS B 1 46 ? -6.711 -5.887 -17.859 1 98.62 46 LYS B C 1
ATOM 2503 O O . LYS B 1 46 ? -6.379 -5.16 -18.797 1 98.62 46 LYS B O 1
ATOM 2508 N N . TYR B 1 47 ? -6.176 -5.855 -16.625 1 98.88 47 TYR B N 1
ATOM 2509 C CA . TYR B 1 47 ? -5.168 -4.852 -16.312 1 98.88 47 TYR B CA 1
ATOM 2510 C C . TYR B 1 47 ? -4.016 -4.902 -17.312 1 98.88 47 TYR B C 1
ATOM 2512 O O . TYR B 1 47 ? -3.5 -3.861 -17.719 1 98.88 47 TYR B O 1
ATOM 2520 N N . TRP B 1 48 ? -3.541 -6.09 -17.734 1 98.88 48 TRP B N 1
ATOM 2521 C CA . TRP B 1 48 ? -2.424 -6.219 -18.656 1 98.88 48 TRP B CA 1
ATOM 2522 C C . TRP B 1 48 ? -2.809 -5.723 -20.047 1 98.88 48 TRP B C 1
ATOM 2524 O O . TRP B 1 48 ? -1.948 -5.301 -20.828 1 98.88 48 TRP B O 1
ATOM 2534 N N . GLY B 1 49 ? -4.082 -5.742 -20.438 1 98.81 49 GLY B N 1
ATOM 2535 C CA . GLY B 1 49 ? -4.547 -5.156 -21.688 1 98.81 49 GLY B CA 1
ATOM 2536 C C . GLY B 1 49 ? -4.398 -3.646 -21.734 1 98.81 49 GLY B C 1
ATOM 2537 O O . GLY B 1 49 ? -3.994 -3.084 -22.75 1 98.81 49 GLY B O 1
ATOM 2538 N N . TYR B 1 50 ? -4.789 -3.018 -20.625 1 98.81 50 TYR B N 1
ATOM 2539 C CA . TYR B 1 50 ? -4.617 -1.572 -20.531 1 98.81 50 TYR B CA 1
ATOM 2540 C C . TYR B 1 50 ? -3.146 -1.188 -20.641 1 98.81 50 TYR B C 1
ATOM 2542 O O . TYR B 1 50 ? -2.795 -0.255 -21.375 1 98.81 50 TYR B O 1
ATOM 2550 N N . LEU B 1 51 ? -2.299 -1.898 -19.938 1 98.69 51 LEU B N 1
ATOM 2551 C CA . LEU B 1 51 ? -0.867 -1.633 -20 1 98.69 51 LEU B CA 1
ATOM 2552 C C . LEU B 1 51 ? -0.343 -1.838 -21.422 1 98.69 51 LEU B C 1
ATOM 2554 O O . LEU B 1 51 ? 0.509 -1.078 -21.891 1 98.69 51 LEU B O 1
ATOM 2558 N N . ALA B 1 52 ? -0.79 -2.904 -22.078 1 98.75 52 ALA B N 1
ATOM 2559 C CA . ALA B 1 52 ? -0.413 -3.145 -23.469 1 98.75 52 ALA B CA 1
ATOM 2560 C C . ALA B 1 52 ? -0.765 -1.946 -24.359 1 98.75 52 ALA B C 1
ATOM 2562 O O . ALA B 1 52 ? 0.052 -1.498 -25.156 1 98.75 52 ALA B O 1
ATOM 2563 N N . ASP B 1 53 ? -1.924 -1.421 -24.156 1 98.5 53 ASP B N 1
ATOM 2564 C CA . ASP B 1 53 ? -2.391 -0.29 -24.953 1 98.5 53 ASP B CA 1
ATOM 2565 C C . ASP B 1 53 ? -1.603 0.976 -24.625 1 98.5 53 ASP B C 1
ATOM 2567 O O . ASP B 1 53 ? -1.159 1.688 -25.531 1 98.5 53 ASP B O 1
ATOM 2571 N N . TRP B 1 54 ? -1.385 1.226 -23.344 1 97.25 54 TRP B N 1
ATOM 2572 C CA . TRP B 1 54 ? -0.785 2.479 -22.906 1 97.25 54 TRP B CA 1
ATOM 2573 C C . TRP B 1 54 ? 0.717 2.486 -23.172 1 97.25 54 TRP B C 1
ATOM 2575 O O . TRP B 1 54 ? 1.299 3.537 -23.453 1 97.25 54 TRP B O 1
ATOM 2585 N N . LEU B 1 55 ? 1.364 1.306 -23.125 1 97.31 55 LEU B N 1
ATOM 2586 C CA . LEU B 1 55 ? 2.822 1.247 -23.156 1 97.31 55 LEU B CA 1
ATOM 2587 C C . LEU B 1 55 ? 3.309 0.414 -24.328 1 97.31 55 LEU B C 1
ATOM 2589 O O . LEU B 1 55 ? 4.496 0.094 -24.422 1 97.31 55 LEU B O 1
ATOM 2593 N N . ASP B 1 56 ? 2.414 -0.018 -25.156 1 98.12 56 ASP B N 1
ATOM 2594 C CA . ASP B 1 56 ? 2.76 -0.871 -26.281 1 98.12 56 ASP B CA 1
ATOM 2595 C C . ASP B 1 56 ? 3.477 -2.137 -25.828 1 98.12 56 ASP B C 1
ATOM 2597 O O . ASP B 1 56 ? 4.473 -2.547 -26.422 1 98.12 56 ASP B O 1
ATOM 2601 N N . ILE B 1 57 ? 3.086 -2.664 -24.719 1 98.69 57 ILE B N 1
ATOM 2602 C CA . ILE B 1 57 ? 3.619 -3.914 -24.203 1 98.69 57 ILE B CA 1
ATOM 2603 C C . ILE B 1 57 ? 3.041 -5.094 -24.969 1 98.69 57 ILE B C 1
ATOM 2605 O O . ILE B 1 57 ? 1.848 -5.113 -25.281 1 98.69 57 ILE B O 1
ATOM 2609 N N . LYS B 1 58 ? 3.838 -6.031 -25.359 1 98.81 58 LYS B N 1
ATOM 2610 C CA . LYS B 1 58 ? 3.357 -7.332 -25.812 1 98.81 58 LYS B CA 1
ATOM 2611 C C . LYS B 1 58 ? 3.141 -8.281 -24.641 1 98.81 58 LYS B C 1
ATOM 2613 O O . LYS B 1 58 ? 4.102 -8.773 -24.047 1 98.81 58 LYS B O 1
ATOM 2618 N N . PRO B 1 59 ? 1.927 -8.57 -24.344 1 98.81 59 PRO B N 1
ATOM 2619 C CA . PRO B 1 59 ? 1.643 -9.414 -23.188 1 98.81 59 PRO B CA 1
ATOM 2620 C C . PRO B 1 59 ? 1.632 -10.898 -23.531 1 98.81 59 PRO B C 1
ATOM 2622 O O . PRO B 1 59 ? 1.087 -11.297 -24.562 1 98.81 59 PRO B O 1
ATOM 2625 N N . TYR B 1 60 ? 2.277 -11.703 -22.781 1 98.88 60 TYR B N 1
ATOM 2626 C CA . TYR B 1 60 ? 2.148 -13.156 -22.75 1 98.88 60 TYR B CA 1
ATOM 2627 C C . TYR B 1 60 ? 1.466 -13.617 -21.469 1 98.88 60 TYR B C 1
ATOM 2629 O O . TYR B 1 60 ? 2.076 -13.602 -20.391 1 98.88 60 TYR B O 1
ATOM 2637 N N . VAL B 1 61 ? 0.208 -14.078 -21.578 1 98.88 61 VAL B N 1
ATOM 2638 C CA . VAL B 1 61 ? -0.63 -14.234 -20.391 1 98.88 61 VAL B CA 1
ATOM 2639 C C . VAL B 1 61 ? -0.866 -15.719 -20.109 1 98.88 61 VAL B C 1
ATOM 2641 O O . VAL B 1 61 ? -1.355 -16.438 -20.984 1 98.88 61 VAL B O 1
ATOM 2644 N N . TYR B 1 62 ? -0.62 -16.109 -18.891 1 98.88 62 TYR B N 1
ATOM 2645 C CA . TYR B 1 62 ? -0.687 -17.531 -18.562 1 98.88 62 TYR B CA 1
ATOM 2646 C C . TYR B 1 62 ? -1.602 -17.766 -17.359 1 98.88 62 TYR B C 1
ATOM 2648 O O . TYR B 1 62 ? -1.719 -18.891 -16.875 1 98.88 62 TYR B O 1
ATOM 2656 N N . GLY B 1 63 ? -2.195 -16.656 -16.828 1 98.69 63 GLY B N 1
ATOM 2657 C CA . GLY B 1 63 ? -3.127 -16.797 -15.727 1 98.69 63 GLY B CA 1
ATOM 2658 C C . GLY B 1 63 ? -4.285 -17.719 -16.031 1 98.69 63 GLY B C 1
ATOM 2659 O O . GLY B 1 63 ? -4.816 -17.719 -17.141 1 98.69 63 GLY B O 1
ATOM 2660 N N . VAL B 1 64 ? -4.633 -18.547 -15.047 1 98.38 64 VAL B N 1
ATOM 2661 C CA . VAL B 1 64 ? -5.734 -19.484 -15.172 1 98.38 64 VAL B CA 1
ATOM 2662 C C . VAL B 1 64 ? -6.672 -19.359 -13.977 1 98.38 64 VAL B C 1
ATOM 2664 O O . VAL B 1 64 ? -6.227 -19.328 -12.828 1 98.38 64 VAL B O 1
ATOM 2667 N N . SER B 1 65 ? -7.996 -19.266 -14.258 1 97.75 65 SER B N 1
ATOM 2668 C CA . SER B 1 65 ? -9.016 -19.094 -13.227 1 97.75 65 SER B CA 1
ATOM 2669 C C . SER B 1 65 ? -8.945 -20.203 -12.18 1 97.75 65 SER B C 1
ATOM 2671 O O . SER B 1 65 ? -8.828 -21.375 -12.523 1 97.75 65 SER B O 1
ATOM 2673 N N . GLY B 1 66 ? -8.961 -19.812 -10.914 1 96.69 66 GLY B N 1
ATOM 2674 C CA . GLY B 1 66 ? -9.055 -20.75 -9.805 1 96.69 66 GLY B CA 1
ATOM 2675 C C . GLY B 1 66 ? -7.707 -21.234 -9.32 1 96.69 66 GLY B C 1
ATOM 2676 O O . GLY B 1 66 ? -7.613 -21.859 -8.258 1 96.69 66 GLY B O 1
ATOM 2677 N N . ARG B 1 67 ? -6.684 -20.875 -10.062 1 98.31 67 ARG B N 1
ATOM 2678 C CA . ARG B 1 67 ? -5.379 -21.453 -9.727 1 98.31 67 ARG B CA 1
ATOM 2679 C C . ARG B 1 67 ? -4.766 -20.75 -8.523 1 98.31 67 ARG B C 1
ATOM 2681 O O . ARG B 1 67 ? -5.195 -19.656 -8.148 1 98.31 67 ARG B O 1
ATOM 2688 N N . GLN B 1 68 ? -3.887 -21.469 -7.902 1 98.69 68 GLN B N 1
ATOM 2689 C CA . GLN B 1 68 ? -3.156 -21.078 -6.703 1 98.69 68 GLN B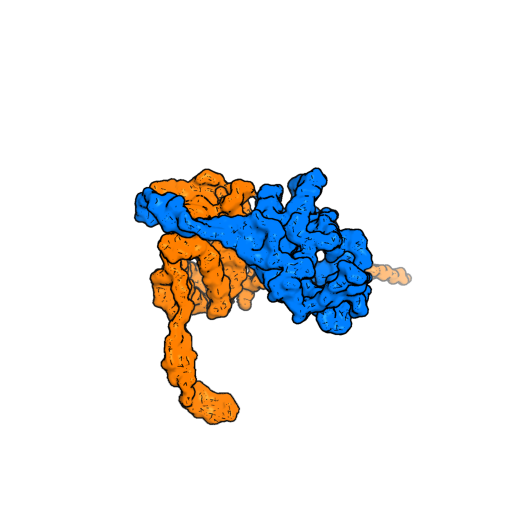 CA 1
ATOM 2690 C C . GLN B 1 68 ? -1.653 -21.031 -6.965 1 98.69 68 GLN B C 1
ATOM 2692 O O . GLN B 1 68 ? -1.204 -21.281 -8.086 1 98.69 68 GLN B O 1
ATOM 2697 N N . TRP B 1 69 ? -0.875 -20.656 -6.004 1 98.88 69 TRP B N 1
ATOM 2698 C CA . TRP B 1 69 ? 0.571 -20.531 -6.148 1 98.88 69 TRP B CA 1
ATOM 2699 C C . TRP B 1 69 ? 1.187 -21.828 -6.668 1 98.88 69 TRP B C 1
ATOM 2701 O O . TRP B 1 69 ? 2.225 -21.812 -7.332 1 98.88 69 TRP B O 1
ATOM 2711 N N . ASN B 1 70 ? 0.594 -22.969 -6.387 1 98.81 70 ASN B N 1
ATOM 2712 C CA . ASN B 1 70 ? 1.172 -24.234 -6.797 1 98.81 70 ASN B CA 1
ATOM 2713 C C . ASN B 1 70 ? 1.059 -24.453 -8.305 1 98.81 70 ASN B C 1
ATOM 2715 O O . ASN B 1 70 ? 1.581 -25.422 -8.844 1 98.81 70 ASN B O 1
ATOM 2719 N N . ASP B 1 71 ? 0.451 -23.516 -9.008 1 98.88 71 ASP B N 1
ATOM 2720 C CA . ASP B 1 71 ? 0.357 -23.609 -10.461 1 98.88 71 ASP B CA 1
ATOM 2721 C C . ASP B 1 71 ? 1.432 -22.766 -11.141 1 98.88 71 ASP B C 1
ATOM 2723 O O . ASP B 1 71 ? 1.656 -22.891 -12.344 1 98.88 71 ASP B O 1
ATOM 2727 N N . ILE B 1 72 ? 2.133 -21.875 -10.453 1 98.94 72 ILE B N 1
ATOM 2728 C CA . ILE B 1 72 ? 3.098 -20.938 -11.031 1 98.94 72 ILE B CA 1
ATOM 2729 C C . ILE B 1 72 ? 4.207 -21.719 -11.734 1 98.94 72 ILE B C 1
ATOM 2731 O O . ILE B 1 72 ? 4.641 -21.344 -12.82 1 98.94 72 ILE B O 1
ATOM 2735 N N . PRO B 1 73 ? 4.695 -22.891 -11.172 1 98.88 73 PRO B N 1
ATOM 2736 C CA . PRO B 1 73 ? 5.711 -23.656 -11.906 1 98.88 73 PRO B CA 1
ATOM 2737 C C . PRO B 1 73 ? 5.23 -24.094 -13.281 1 98.88 73 PRO B C 1
ATOM 2739 O O . PRO B 1 73 ? 5.984 -24.016 -14.258 1 98.88 73 PRO B O 1
ATOM 2742 N N . ARG B 1 74 ? 4.004 -24.5 -13.367 1 98.81 74 ARG B N 1
ATOM 2743 C CA . ARG B 1 74 ? 3.457 -24.922 -14.656 1 98.81 74 ARG B CA 1
ATOM 2744 C C . ARG B 1 74 ? 3.365 -23.75 -15.617 1 98.81 74 ARG B C 1
ATOM 2746 O O . ARG B 1 74 ? 3.658 -23.875 -16.812 1 98.81 74 ARG B O 1
ATOM 2753 N N . GLN B 1 75 ? 2.916 -22.594 -15.141 1 98.94 75 GLN B N 1
ATOM 2754 C CA . GLN B 1 75 ? 2.824 -21.391 -15.969 1 98.94 75 GLN B CA 1
ATOM 2755 C C . GLN B 1 75 ? 4.199 -20.969 -16.469 1 98.94 75 GLN B C 1
ATOM 2757 O O . GLN B 1 75 ? 4.348 -20.578 -17.641 1 98.94 75 GLN B O 1
ATOM 2762 N N . ALA B 1 76 ? 5.18 -21.078 -15.641 1 98.88 76 ALA B N 1
ATOM 2763 C CA . ALA B 1 76 ? 6.551 -20.766 -16.031 1 98.88 76 ALA B CA 1
ATOM 2764 C C . ALA B 1 76 ? 7.055 -21.719 -17.109 1 98.88 76 ALA B C 1
ATOM 2766 O O . ALA B 1 76 ? 7.691 -21.297 -18.062 1 98.88 76 ALA B O 1
ATOM 2767 N N . ASP B 1 77 ? 6.734 -23.016 -16.922 1 98.88 77 ASP B N 1
ATOM 2768 C CA . ASP B 1 77 ? 7.125 -24 -17.922 1 98.88 77 ASP B CA 1
ATOM 2769 C C . ASP B 1 77 ? 6.527 -23.672 -19.281 1 98.88 77 ASP B C 1
ATOM 2771 O O . ASP B 1 77 ? 7.223 -23.719 -20.297 1 98.88 77 ASP B O 1
ATOM 2775 N N . LYS B 1 78 ? 5.289 -23.344 -19.297 1 98.88 78 LYS B N 1
ATOM 2776 C CA . LYS B 1 78 ? 4.605 -23.047 -20.562 1 98.88 78 LYS B CA 1
ATOM 2777 C C . LYS B 1 78 ? 5.203 -21.812 -21.234 1 98.88 78 LYS B C 1
ATOM 2779 O O . LYS B 1 78 ? 5.414 -21.797 -22.438 1 98.88 78 LYS B O 1
ATOM 2784 N N . CYS B 1 79 ? 5.426 -20.781 -20.438 1 98.88 79 CYS B N 1
ATOM 2785 C CA . CYS B 1 79 ? 6.043 -19.562 -20.953 1 98.88 79 CYS B CA 1
ATOM 2786 C C . CYS B 1 79 ? 7.398 -19.859 -21.578 1 98.88 79 CYS B C 1
ATOM 2788 O O . CYS B 1 79 ? 7.691 -19.406 -22.688 1 98.88 79 CYS B O 1
ATOM 2790 N N . TYR B 1 80 ? 8.172 -20.656 -20.922 1 98.69 80 TYR B N 1
ATOM 2791 C CA . TYR B 1 80 ? 9.508 -20.984 -21.391 1 98.69 80 TYR B CA 1
ATOM 2792 C C . TYR B 1 80 ? 9.445 -21.828 -22.656 1 98.69 80 TYR B C 1
ATOM 2794 O O . TYR B 1 80 ? 10.25 -21.641 -23.578 1 98.69 80 TYR B O 1
ATOM 2802 N N . GLU B 1 81 ? 8.547 -22.75 -22.672 1 98.69 81 GLU B N 1
ATOM 2803 C CA . GLU B 1 81 ? 8.367 -23.594 -23.859 1 98.69 81 GLU B CA 1
ATOM 2804 C C . GLU B 1 81 ? 8.031 -22.75 -25.078 1 98.69 81 GLU B C 1
ATOM 2806 O O . GLU B 1 81 ? 8.523 -23.016 -26.188 1 98.69 81 GLU B O 1
ATOM 2811 N N . GLU B 1 82 ? 7.242 -21.75 -24.891 1 98.69 82 GLU B N 1
ATOM 2812 C CA . GLU B 1 82 ? 6.738 -20.969 -26.016 1 98.69 82 GLU B CA 1
ATOM 2813 C C . GLU B 1 82 ? 7.73 -19.875 -26.406 1 98.69 82 GLU B C 1
ATOM 2815 O O . GLU B 1 82 ? 7.848 -19.531 -27.578 1 98.69 82 GLU B O 1
ATOM 2820 N N . HIS B 1 83 ? 8.43 -19.297 -25.406 1 98.44 83 HIS B N 1
ATOM 2821 C CA . HIS B 1 83 ? 9.156 -18.078 -25.734 1 98.44 83 HIS B CA 1
ATOM 2822 C C . HIS B 1 83 ? 10.602 -18.156 -25.25 1 98.44 83 HIS B C 1
ATOM 2824 O O . HIS B 1 83 ? 11.398 -17.266 -25.547 1 98.44 83 HIS B O 1
ATOM 2830 N N . GLY B 1 84 ? 10.938 -19.203 -24.547 1 97.25 84 GLY B N 1
ATOM 2831 C CA . GLY B 1 84 ? 12.281 -19.281 -23.984 1 97.25 84 GLY B CA 1
ATOM 2832 C C . GLY B 1 84 ? 12.688 -18.016 -23.25 1 97.25 84 GLY B C 1
ATOM 2833 O O . GLY B 1 84 ? 11.945 -17.516 -22.406 1 97.25 84 GLY B O 1
ATOM 2834 N N . ASP B 1 85 ? 13.836 -17.484 -23.641 1 95.06 85 ASP B N 1
ATOM 2835 C CA . ASP B 1 85 ? 14.367 -16.297 -22.984 1 95.06 85 ASP B CA 1
ATOM 2836 C C . ASP B 1 85 ? 13.984 -15.031 -23.75 1 95.06 85 ASP B C 1
ATOM 2838 O O . ASP B 1 85 ? 14.531 -13.961 -23.5 1 95.06 85 ASP B O 1
ATOM 2842 N N . SER B 1 86 ? 13.047 -15.109 -24.609 1 97.38 86 SER B N 1
ATOM 2843 C CA . SER B 1 86 ? 12.703 -13.984 -25.469 1 97.38 86 SER B CA 1
ATOM 2844 C C . SER B 1 86 ? 11.68 -13.07 -24.812 1 97.38 86 SER B C 1
ATOM 2846 O O . SER B 1 86 ? 10.938 -12.359 -25.484 1 97.38 86 SER B O 1
ATOM 2848 N N . ILE B 1 87 ? 11.516 -13.086 -23.531 1 98.44 87 ILE B N 1
ATOM 2849 C CA . ILE B 1 87 ? 10.695 -12.141 -22.781 1 98.44 87 ILE B CA 1
ATOM 2850 C C . ILE B 1 87 ? 11.586 -11.148 -22.031 1 98.44 87 ILE B C 1
ATOM 2852 O O . ILE B 1 87 ? 12.789 -11.367 -21.906 1 98.44 87 ILE B O 1
ATOM 2856 N N . ASP B 1 88 ? 11 -10.016 -21.594 1 98.81 88 ASP B N 1
ATOM 2857 C CA . ASP B 1 88 ? 11.781 -8.984 -20.938 1 98.81 88 ASP B CA 1
ATOM 2858 C C . ASP B 1 88 ? 11.555 -9.016 -19.422 1 98.81 88 ASP B C 1
ATOM 2860 O O . ASP B 1 88 ? 12.469 -8.719 -18.641 1 98.81 88 ASP B O 1
ATOM 2864 N N . ALA B 1 89 ? 10.336 -9.383 -18.984 1 98.88 89 ALA B N 1
ATOM 2865 C CA . ALA B 1 89 ? 10 -9.359 -17.562 1 98.88 89 ALA B CA 1
ATOM 2866 C C . ALA B 1 89 ? 8.828 -10.281 -17.266 1 98.88 89 ALA B C 1
ATOM 2868 O O . ALA B 1 89 ? 8.109 -10.711 -18.172 1 98.88 89 ALA B O 1
ATOM 2869 N N . ILE B 1 90 ? 8.688 -10.602 -16 1 98.94 90 ILE B N 1
ATOM 2870 C CA . ILE B 1 90 ? 7.602 -11.438 -15.508 1 98.94 90 ILE B CA 1
ATOM 2871 C C . ILE B 1 90 ? 6.895 -10.742 -14.352 1 98.94 90 ILE B C 1
ATOM 2873 O O . ILE B 1 90 ? 7.543 -10.195 -13.453 1 98.94 90 ILE B O 1
ATOM 2877 N N . MET B 1 91 ? 5.621 -10.711 -14.359 1 98.94 91 MET B N 1
ATOM 2878 C CA . MET B 1 91 ? 4.801 -10.289 -13.227 1 98.94 91 MET B CA 1
ATOM 2879 C C . MET B 1 91 ? 3.977 -11.453 -12.688 1 98.94 91 MET B C 1
ATOM 2881 O O . MET B 1 91 ? 3.311 -12.156 -13.453 1 98.94 91 MET B O 1
ATOM 2885 N N . ILE B 1 92 ? 4.051 -11.656 -11.43 1 99 92 ILE B N 1
ATOM 2886 C CA . ILE B 1 92 ? 3.303 -12.727 -10.773 1 99 92 ILE B CA 1
ATOM 2887 C C . ILE B 1 92 ? 2.262 -12.125 -9.836 1 99 92 ILE B C 1
ATOM 2889 O O . ILE B 1 92 ? 2.605 -11.398 -8.906 1 99 92 ILE B O 1
ATOM 2893 N N . PHE B 1 93 ? 0.992 -12.406 -10.133 1 98.94 93 PHE B N 1
ATOM 2894 C CA . PHE B 1 93 ? -0.152 -11.938 -9.352 1 98.94 93 PHE B CA 1
ATOM 2895 C C . PHE B 1 93 ? -1.106 -13.094 -9.055 1 98.94 93 PHE B C 1
ATOM 2897 O O . PHE B 1 93 ? -1.866 -13.516 -9.93 1 98.94 93 PHE B O 1
ATOM 2904 N N . ILE B 1 94 ? -1.058 -13.586 -7.781 1 98.88 94 ILE B N 1
ATOM 2905 C CA . ILE B 1 94 ? -1.815 -14.766 -7.387 1 98.88 94 ILE B CA 1
ATOM 2906 C C . ILE B 1 94 ? -1.884 -14.852 -5.867 1 98.88 94 ILE B C 1
ATOM 2908 O O . ILE B 1 94 ? -1.124 -14.18 -5.164 1 98.88 94 ILE B O 1
ATOM 2912 N N . GLY B 1 95 ? -2.793 -15.617 -5.297 1 98.75 95 GLY B N 1
ATOM 2913 C CA . GLY B 1 95 ? -2.814 -15.844 -3.863 1 98.75 95 GLY B CA 1
ATOM 2914 C C . GLY B 1 95 ? -4.215 -15.82 -3.275 1 98.75 95 GLY B C 1
ATOM 2915 O O . GLY B 1 95 ? -4.461 -16.422 -2.225 1 98.75 95 GLY B O 1
ATOM 2916 N N . THR B 1 96 ? -5.219 -15.125 -3.92 1 98.56 96 THR B N 1
ATOM 2917 C CA . THR B 1 96 ? -6.57 -15 -3.381 1 98.56 96 THR B CA 1
ATOM 2918 C C . THR B 1 96 ? -7.238 -16.359 -3.268 1 98.56 96 THR B C 1
ATOM 2920 O O . THR B 1 96 ? -7.98 -16.625 -2.318 1 98.56 96 THR B O 1
ATOM 2923 N N . ASN B 1 97 ? -6.941 -17.25 -4.203 1 98.31 97 ASN B N 1
ATOM 2924 C CA . ASN B 1 97 ? -7.539 -18.578 -4.18 1 98.31 97 ASN B CA 1
ATOM 2925 C C . ASN B 1 97 ? -6.902 -19.453 -3.105 1 98.31 97 ASN B C 1
ATOM 2927 O O . ASN B 1 97 ? -7.559 -20.328 -2.543 1 98.31 97 ASN B O 1
ATOM 2931 N N . ASP B 1 98 ? -5.562 -19.219 -2.812 1 98.69 98 ASP B N 1
ATOM 2932 C CA . ASP B 1 98 ? -4.934 -19.906 -1.681 1 98.69 98 ASP B CA 1
ATOM 2933 C C . ASP B 1 98 ? -5.637 -19.547 -0.372 1 98.69 98 ASP B C 1
ATOM 2935 O O . ASP B 1 98 ? -5.914 -20.438 0.445 1 98.69 98 ASP B O 1
ATOM 2939 N N . TYR B 1 99 ? -5.961 -18.266 -0.198 1 98.69 99 TYR B N 1
ATOM 2940 C CA . TYR B 1 99 ? -6.719 -17.828 0.969 1 98.69 99 TYR B CA 1
ATOM 2941 C C . TYR B 1 99 ? -8.078 -18.5 1.023 1 98.69 99 TYR B C 1
ATOM 2943 O O . TYR B 1 99 ? -8.453 -19.078 2.047 1 98.69 99 TYR B O 1
ATOM 2951 N N . ASN B 1 100 ? -8.773 -18.484 -0.071 1 97.62 100 ASN B N 1
ATOM 2952 C CA . ASN B 1 100 ? -10.125 -19.031 -0.107 1 97.62 100 ASN B CA 1
ATOM 2953 C C . ASN B 1 100 ? -10.133 -20.531 0.199 1 97.62 100 ASN B C 1
ATOM 2955 O O . ASN B 1 100 ? -11.039 -21.031 0.87 1 97.62 100 ASN B O 1
ATOM 2959 N N . ALA B 1 101 ? -9.133 -21.219 -0.287 1 96.88 101 ALA B N 1
ATOM 2960 C CA . ALA B 1 101 ? -9.039 -22.656 -0.12 1 96.88 101 ALA B CA 1
ATOM 2961 C C . ALA B 1 101 ? -8.562 -23.016 1.284 1 96.88 101 ALA B C 1
ATOM 2963 O O . ALA B 1 101 ? -8.531 -24.203 1.651 1 96.88 101 ALA B O 1
ATOM 2964 N N . GLY B 1 102 ? -8.172 -22.047 2.076 1 97.38 102 GLY B N 1
ATOM 2965 C CA . GLY B 1 102 ? -7.68 -22.312 3.42 1 97.38 102 GLY B CA 1
ATOM 2966 C C . GLY B 1 102 ? -6.336 -23.016 3.438 1 97.38 102 GLY B C 1
ATOM 2967 O O . GLY B 1 102 ? -6.125 -23.953 4.219 1 97.38 102 GLY B O 1
ATOM 2968 N N . VAL B 1 103 ? -5.461 -22.609 2.502 1 98.56 103 VAL B N 1
ATOM 2969 C CA . VAL B 1 103 ? -4.113 -23.172 2.535 1 98.56 103 VAL B CA 1
ATOM 2970 C C . VAL B 1 103 ? -3.363 -22.641 3.756 1 98.56 103 VAL B C 1
ATOM 2972 O O . VAL B 1 103 ? -3.227 -21.422 3.93 1 98.56 103 VAL B O 1
ATOM 2975 N N . PRO B 1 104 ? -2.865 -23.531 4.598 1 98.81 104 PRO B N 1
ATOM 2976 C CA . PRO B 1 104 ? -2.121 -23.031 5.762 1 98.81 104 PRO B CA 1
ATOM 2977 C C . PRO B 1 104 ? -0.906 -22.188 5.375 1 98.81 104 PRO B C 1
ATOM 2979 O O . PRO B 1 104 ? -0.257 -22.469 4.363 1 98.81 104 PRO B O 1
ATOM 2982 N N . ILE B 1 105 ? -0.51 -21.203 6.141 1 98.88 105 ILE B N 1
ATOM 2983 C CA . ILE B 1 105 ? 0.553 -20.266 5.812 1 98.88 105 ILE B CA 1
ATOM 2984 C C . ILE B 1 105 ? 1.89 -21 5.738 1 98.88 105 ILE B C 1
ATOM 2986 O O . ILE B 1 105 ? 2.586 -20.922 4.723 1 98.88 105 ILE B O 1
ATOM 2990 N N . GLY B 1 106 ? 2.205 -21.766 6.789 1 98.81 106 GLY B N 1
ATOM 2991 C CA . GLY B 1 106 ? 3.445 -22.531 6.832 1 98.81 106 GLY B CA 1
ATOM 2992 C C . GLY B 1 106 ? 4.66 -21.672 7.121 1 98.81 106 GLY B C 1
ATOM 2993 O O . GLY B 1 106 ? 4.535 -20.453 7.336 1 98.81 106 GLY B O 1
ATOM 2994 N N . GLU B 1 107 ? 5.855 -22.297 7.164 1 98.75 107 GLU B N 1
ATOM 2995 C CA . GLU B 1 107 ? 7.133 -21.656 7.457 1 98.75 107 GLU B CA 1
ATOM 2996 C C . GLU B 1 107 ? 7.973 -21.5 6.195 1 98.75 107 GLU B C 1
ATOM 2998 O O . GLU B 1 107 ? 7.848 -22.281 5.254 1 98.75 107 GLU B O 1
ATOM 3003 N N . TRP B 1 108 ? 8.93 -20.5 6.297 1 98.88 108 TRP B N 1
ATOM 3004 C CA . TRP B 1 108 ? 9.797 -20.25 5.152 1 98.88 108 TRP B CA 1
ATOM 3005 C C . TRP B 1 108 ? 10.961 -21.234 5.121 1 98.88 108 TRP B C 1
ATOM 3007 O O . TRP B 1 108 ? 11.391 -21.672 4.047 1 98.88 108 TRP B O 1
ATOM 3017 N N . PHE B 1 109 ? 11.398 -21.5 6.379 1 98.88 109 PHE B N 1
ATOM 3018 C CA . PHE B 1 109 ? 12.641 -22.25 6.48 1 98.88 109 PHE B CA 1
ATOM 3019 C C . PHE B 1 109 ? 12.547 -23.328 7.566 1 98.88 109 PHE B C 1
ATOM 3021 O O . PHE B 1 109 ? 11.75 -23.203 8.5 1 98.88 109 PHE B O 1
ATOM 3028 N N . THR B 1 110 ? 13.32 -24.344 7.375 1 98.5 110 THR B N 1
ATOM 3029 C CA . THR B 1 110 ? 13.758 -25.203 8.477 1 98.5 110 THR B CA 1
ATOM 3030 C C . THR B 1 110 ? 15.211 -24.906 8.844 1 98.5 110 THR B C 1
ATOM 3032 O O . THR B 1 110 ? 15.93 -24.266 8.086 1 98.5 110 THR B O 1
ATOM 3035 N N . GLN B 1 111 ? 15.586 -25.234 10.07 1 98.19 111 GLN B N 1
ATOM 3036 C CA . GLN B 1 111 ? 16.953 -25.016 10.508 1 98.19 111 GLN B CA 1
ATOM 3037 C C . GLN B 1 111 ? 17.516 -26.234 11.219 1 98.19 111 GLN B C 1
ATOM 3039 O O . GLN B 1 111 ? 16.797 -26.938 11.938 1 98.19 111 GLN B O 1
ATOM 3044 N N . LYS B 1 112 ? 18.797 -26.469 10.961 1 97.75 112 LYS B N 1
ATOM 3045 C CA . LYS B 1 112 ? 19.484 -27.516 11.695 1 97.75 112 LYS B CA 1
ATOM 3046 C C . LYS B 1 112 ? 20.953 -27.156 11.93 1 97.75 112 LYS B C 1
ATOM 3048 O O . LYS B 1 112 ? 21.547 -26.422 11.141 1 97.75 112 LYS B O 1
ATOM 3053 N N . PRO B 1 113 ? 21.562 -27.703 13.023 1 98.12 113 PRO B N 1
ATOM 3054 C CA . PRO B 1 113 ? 23 -27.5 13.227 1 98.12 113 PRO B CA 1
ATOM 3055 C C . PRO B 1 113 ? 23.844 -28.234 12.195 1 98.12 113 PRO B C 1
ATOM 3057 O O . PRO B 1 113 ? 23.531 -29.375 11.836 1 98.12 113 PRO B O 1
ATOM 3060 N N . GLU B 1 114 ? 24.828 -27.531 11.695 1 97.94 114 GLU B N 1
ATOM 3061 C CA . GLU B 1 114 ? 25.766 -28.125 10.742 1 97.94 114 GLU B CA 1
ATOM 3062 C C . GLU B 1 114 ? 27.172 -27.562 10.93 1 97.94 114 GLU B C 1
ATOM 3064 O O . GLU B 1 114 ? 27.344 -26.469 11.461 1 97.94 114 GLU B O 1
ATOM 3069 N N . LYS B 1 115 ? 28.109 -28.422 10.602 1 97.81 115 LYS B N 1
ATOM 3070 C CA . LYS B 1 115 ? 29.469 -27.938 10.555 1 97.81 115 LYS B CA 1
ATOM 3071 C C . LYS B 1 115 ? 29.766 -27.25 9.227 1 97.81 115 LYS B C 1
ATOM 3073 O O . LYS B 1 115 ? 29.344 -27.719 8.172 1 97.81 115 LYS B O 1
ATOM 3078 N N . VAL B 1 116 ? 30.453 -26.078 9.352 1 97.94 116 VAL B N 1
ATOM 3079 C CA . VAL B 1 116 ? 30.891 -25.328 8.172 1 97.94 116 VAL B CA 1
ATOM 3080 C C . VAL B 1 116 ? 32.312 -24.781 8.391 1 97.94 116 VAL B C 1
ATOM 3082 O O . VAL B 1 116 ? 32.688 -24.516 9.523 1 97.94 116 VAL B O 1
ATOM 3085 N N . VAL B 1 117 ? 33.094 -24.75 7.344 1 98.25 117 VAL B N 1
ATOM 3086 C CA . VAL B 1 117 ? 34.438 -24.219 7.461 1 98.25 117 VAL B CA 1
ATOM 3087 C C . VAL B 1 117 ? 34.375 -22.688 7.422 1 98.25 117 VAL B C 1
ATOM 3089 O O . VAL B 1 117 ? 33.75 -22.109 6.535 1 98.25 117 VAL B O 1
ATOM 3092 N N . ALA B 1 118 ? 34.969 -22.016 8.477 1 97.81 118 ALA B N 1
ATOM 3093 C CA . ALA B 1 118 ? 35.031 -20.562 8.578 1 97.81 118 ALA B CA 1
ATOM 3094 C C . ALA B 1 118 ? 36.344 -20.109 9.203 1 97.81 118 ALA B C 1
ATOM 3096 O O . ALA B 1 118 ? 37.031 -20.906 9.852 1 97.81 118 ALA B O 1
ATOM 3097 N N . GLY B 1 119 ? 36.781 -18.984 8.797 1 95.25 119 GLY B N 1
ATOM 3098 C CA . GLY B 1 119 ? 37.969 -18.328 9.359 1 95.25 119 GLY B CA 1
ATOM 3099 C C . GLY B 1 119 ? 38.031 -16.859 9.031 1 95.25 119 GLY B C 1
ATOM 3100 O O . GLY B 1 119 ? 38.219 -16.484 7.871 1 95.25 119 GLY B O 1
ATOM 3101 N N . ILE B 1 120 ? 37.781 -16.078 9.828 1 92.75 120 ILE B N 1
ATOM 3102 C CA . ILE B 1 120 ? 37.938 -14.641 9.688 1 92.75 120 ILE B CA 1
ATOM 3103 C C . ILE B 1 120 ? 39.062 -14.133 10.586 1 92.75 120 ILE B C 1
ATOM 3105 O O . ILE B 1 120 ? 38.906 -14.125 11.812 1 92.75 120 ILE B O 1
ATOM 3109 N N . HIS B 1 121 ? 39.938 -13.641 10.102 1 95.38 121 HIS B N 1
ATOM 3110 C CA . HIS B 1 121 ? 41.156 -13.203 10.812 1 95.38 121 HIS B CA 1
ATOM 3111 C C . HIS B 1 121 ? 41.781 -14.367 11.57 1 95.38 121 HIS B C 1
ATOM 3113 O O . HIS B 1 121 ? 42.406 -14.156 12.609 1 95.38 121 HIS B O 1
ATOM 3119 N N . GLU B 1 122 ? 41.5 -15.555 11.25 1 96.38 122 GLU B N 1
ATOM 3120 C CA . GLU B 1 122 ? 42.094 -16.797 11.742 1 96.38 122 GLU B CA 1
ATOM 3121 C C . GLU B 1 122 ? 42.062 -17.875 10.672 1 96.38 122 GLU B C 1
ATOM 3123 O O . GLU B 1 122 ? 41.438 -17.719 9.625 1 96.38 122 GLU B O 1
ATOM 3128 N N . GLN B 1 123 ? 42.969 -18.969 10.961 1 96.31 123 GLN B N 1
ATOM 3129 C CA . GLN B 1 123 ? 42.969 -20.094 10.023 1 96.31 123 GLN B CA 1
ATOM 3130 C C . GLN B 1 123 ? 41.594 -20.719 9.914 1 96.31 123 GLN B C 1
ATOM 3132 O O . GLN B 1 123 ? 40.875 -20.891 10.914 1 96.31 123 GLN B O 1
ATOM 3137 N N . LYS B 1 124 ? 41.188 -20.938 8.648 1 97.12 124 LYS B N 1
ATOM 3138 C CA . LYS B 1 124 ? 39.906 -21.594 8.453 1 97.12 124 LYS B CA 1
ATOM 3139 C C . LYS B 1 124 ? 39.844 -22.938 9.172 1 97.12 124 LYS B C 1
ATOM 3141 O O . LYS B 1 124 ? 40.844 -23.656 9.219 1 97.12 124 LYS B O 1
ATOM 3146 N N . HIS B 1 125 ? 38.781 -23.234 9.859 1 97.38 125 HIS B N 1
ATOM 3147 C CA . HIS B 1 125 ? 38.531 -24.5 10.562 1 97.38 125 HIS B CA 1
ATOM 3148 C C . HIS B 1 125 ? 37.031 -24.781 10.664 1 97.38 125 HIS B C 1
ATOM 3150 O O . HIS B 1 125 ? 36.188 -23.891 10.461 1 97.38 125 HIS B O 1
ATOM 3156 N N . PRO B 1 126 ? 36.688 -26.062 10.82 1 97.88 126 PRO B N 1
ATOM 3157 C CA . PRO B 1 126 ? 35.281 -26.375 11.008 1 97.88 126 PRO B CA 1
ATOM 3158 C C . PRO B 1 126 ? 34.688 -25.703 12.234 1 97.88 126 PRO B C 1
ATOM 3160 O O . PRO B 1 126 ? 35.312 -25.656 13.297 1 97.88 126 PRO B O 1
ATOM 3163 N N . VAL B 1 127 ? 33.5 -25.109 12.055 1 97.94 127 VAL B N 1
ATOM 3164 C CA . VAL B 1 127 ? 32.75 -24.516 13.156 1 97.94 127 VAL B CA 1
ATOM 3165 C C . VAL B 1 127 ? 31.297 -24.969 13.094 1 97.94 127 VAL B C 1
ATOM 3167 O O . VAL B 1 127 ? 30.781 -25.281 12.016 1 97.94 127 VAL B O 1
ATOM 3170 N N . ASP B 1 128 ? 30.609 -25.031 14.297 1 98 128 ASP B N 1
ATOM 3171 C CA . ASP B 1 128 ? 29.188 -25.359 14.383 1 98 128 ASP B CA 1
ATOM 3172 C C . ASP B 1 128 ? 28.328 -24.125 14.125 1 98 128 ASP B C 1
ATOM 3174 O O . ASP B 1 128 ? 28.484 -23.094 14.789 1 98 128 ASP B O 1
ATOM 3178 N N . ARG B 1 129 ? 27.422 -24.219 13.062 1 98.06 129 ARG B N 1
ATOM 3179 C CA . ARG B 1 129 ? 26.469 -23.172 12.742 1 98.06 129 ARG B CA 1
ATOM 3180 C C . ARG B 1 129 ? 25.062 -23.75 12.531 1 98.06 129 ARG B C 1
ATOM 3182 O O . ARG B 1 129 ? 24.906 -24.953 12.312 1 98.06 129 ARG B O 1
ATOM 3189 N N . LEU B 1 130 ? 24.016 -22.828 12.672 1 98.38 130 LEU B N 1
ATOM 3190 C CA . LEU B 1 130 ? 22.688 -23.188 12.148 1 98.38 130 LEU B CA 1
ATOM 3191 C C . LEU B 1 130 ? 22.594 -22.875 10.656 1 98.38 130 LEU B C 1
ATOM 3193 O O . LEU B 1 130 ? 23.047 -21.828 10.203 1 98.38 130 LEU B O 1
ATOM 3197 N N . HIS B 1 131 ? 22.047 -23.953 10 1 98.38 131 HIS B N 1
ATOM 3198 C CA . HIS B 1 131 ? 21.844 -23.844 8.555 1 98.38 131 HIS B CA 1
ATOM 3199 C C . HIS B 1 131 ? 20.344 -23.859 8.211 1 98.38 131 HIS B C 1
ATOM 3201 O O . HIS B 1 131 ? 19.609 -24.734 8.656 1 98.38 131 HIS B O 1
ATOM 3207 N N . ARG B 1 132 ? 19.875 -22.797 7.422 1 98.44 132 ARG B N 1
ATOM 3208 C CA . ARG B 1 132 ? 18.469 -22.766 7.023 1 98.44 132 ARG B CA 1
ATOM 3209 C C . ARG B 1 132 ? 18.297 -23.297 5.602 1 98.44 132 ARG B C 1
ATOM 3211 O O . ARG B 1 132 ? 19.156 -23.078 4.742 1 98.44 132 ARG B O 1
ATOM 3218 N N . TYR B 1 133 ? 17.219 -24.016 5.469 1 98.44 133 TYR B N 1
ATOM 3219 C CA . TYR B 1 133 ? 16.797 -24.531 4.172 1 98.44 133 TYR B CA 1
ATOM 3220 C C . TYR B 1 133 ? 15.367 -24.094 3.852 1 98.44 133 TYR B C 1
ATOM 3222 O O . TYR B 1 133 ? 14.477 -24.188 4.703 1 98.44 133 TYR B O 1
ATOM 3230 N N . PRO B 1 134 ? 15.102 -23.562 2.643 1 98.69 134 PRO B N 1
ATOM 3231 C CA . PRO B 1 134 ? 13.711 -23.25 2.305 1 98.69 134 PRO B CA 1
ATOM 3232 C C . PRO B 1 134 ? 12.789 -24.469 2.418 1 98.69 134 PRO B C 1
ATOM 3234 O O . PRO B 1 134 ? 13.172 -25.578 2.027 1 98.69 134 PRO B O 1
ATOM 3237 N N . VAL B 1 135 ? 11.641 -24.281 2.975 1 98.88 135 VAL B N 1
ATOM 3238 C CA . VAL B 1 135 ? 10.633 -25.344 3.018 1 98.88 135 VAL B CA 1
ATOM 3239 C C . VAL B 1 135 ? 10 -25.516 1.637 1 98.88 135 VAL B C 1
ATOM 3241 O O . VAL B 1 135 ? 9.367 -24.594 1.12 1 98.88 135 VAL B O 1
ATOM 3244 N N . MET B 1 136 ? 10.188 -26.703 1.018 1 98.69 136 MET B N 1
ATOM 3245 C CA . MET B 1 136 ? 9.68 -26.984 -0.32 1 98.69 136 MET B CA 1
ATOM 3246 C C . MET B 1 136 ? 8.508 -27.969 -0.258 1 98.69 136 MET B C 1
ATOM 3248 O O . MET B 1 136 ? 8.68 -29.156 -0.498 1 98.69 136 MET B O 1
ATOM 3252 N N . THR B 1 137 ? 7.348 -27.453 0.046 1 98.62 137 THR B N 1
ATOM 3253 C CA . THR B 1 137 ? 6.168 -28.297 0.149 1 98.62 137 THR B CA 1
ATOM 3254 C C . THR B 1 137 ? 4.961 -27.625 -0.496 1 98.62 137 THR B C 1
ATOM 3256 O O . THR B 1 137 ? 4.836 -26.406 -0.475 1 98.62 137 THR B O 1
ATOM 3259 N N . ASP B 1 138 ? 4.023 -28.406 -1.021 1 97.94 138 ASP B N 1
ATOM 3260 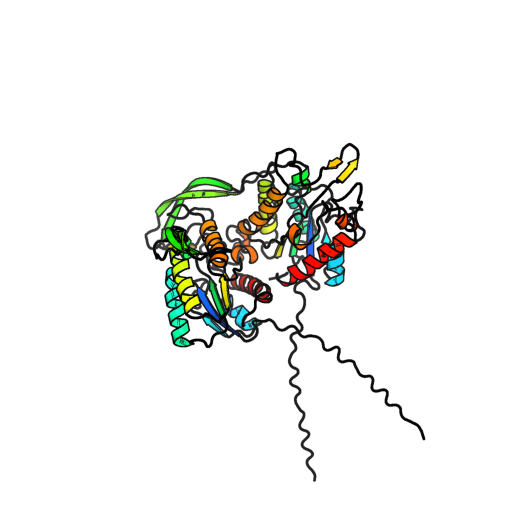C CA . ASP B 1 138 ? 2.807 -27.906 -1.661 1 97.94 138 ASP B CA 1
ATOM 3261 C C . ASP B 1 138 ? 1.667 -27.781 -0.652 1 97.94 138 ASP B C 1
ATOM 3263 O O . ASP B 1 138 ? 0.599 -27.266 -0.977 1 97.94 138 ASP B O 1
ATOM 3267 N N . SER B 1 139 ? 1.911 -28.094 0.558 1 98.5 139 SER B N 1
ATOM 3268 C CA . SER B 1 139 ? 0.847 -28.172 1.554 1 98.5 139 SER B CA 1
ATOM 3269 C C . SER B 1 139 ? 0.646 -26.828 2.252 1 98.5 139 SER B C 1
ATOM 3271 O O . SER B 1 139 ? -0.345 -26.641 2.959 1 98.5 139 SER B O 1
ATOM 3273 N N . THR B 1 140 ? 1.637 -25.891 2.102 1 98.94 140 THR B N 1
ATOM 3274 C CA . THR B 1 140 ? 1.528 -24.578 2.748 1 98.94 140 THR B CA 1
ATOM 3275 C C . THR B 1 140 ? 1.736 -23.453 1.735 1 98.94 140 THR B C 1
ATOM 3277 O O . THR B 1 140 ? 2.316 -23.672 0.669 1 98.94 140 THR B O 1
ATOM 3280 N N . TYR B 1 141 ? 1.223 -22.344 2.023 1 98.94 141 TYR B N 1
ATOM 3281 C CA . TYR B 1 141 ? 1.28 -21.156 1.166 1 98.94 141 TYR B CA 1
ATOM 3282 C C . TYR B 1 141 ? 2.723 -20.734 0.916 1 98.94 141 TYR B C 1
ATOM 3284 O O . TYR B 1 141 ? 3.137 -20.562 -0.234 1 98.94 141 TYR B O 1
ATOM 3292 N N . ARG B 1 142 ? 3.535 -20.594 1.985 1 98.94 142 ARG B N 1
ATOM 3293 C CA . ARG B 1 142 ? 4.93 -20.188 1.872 1 98.94 142 ARG B CA 1
ATOM 3294 C C . ARG B 1 142 ? 5.766 -21.25 1.184 1 98.94 142 ARG B C 1
ATOM 3296 O O . ARG B 1 142 ? 6.695 -20.938 0.44 1 98.94 142 ARG B O 1
ATOM 3303 N N . GLY B 1 143 ? 5.449 -22.531 1.445 1 98.94 143 GLY B N 1
ATOM 3304 C CA . GLY B 1 143 ? 6.102 -23.609 0.72 1 98.94 143 GLY B CA 1
ATOM 3305 C C . GLY B 1 143 ? 5.871 -23.547 -0.778 1 98.94 143 GLY B C 1
ATOM 3306 O O . GLY B 1 143 ? 6.805 -23.719 -1.562 1 98.94 143 GLY B O 1
ATOM 3307 N N . ARG B 1 144 ? 4.629 -23.281 -1.18 1 98.94 144 ARG B N 1
ATOM 3308 C CA . ARG B 1 144 ? 4.285 -23.141 -2.592 1 98.94 144 ARG B CA 1
ATOM 3309 C C . ARG B 1 144 ? 5.039 -21.984 -3.229 1 98.94 144 ARG B C 1
ATOM 3311 O O . ARG B 1 144 ? 5.52 -22.094 -4.355 1 98.94 144 ARG B O 1
ATOM 3318 N N . ILE B 1 145 ? 5.148 -20.875 -2.494 1 99 145 ILE B N 1
ATOM 3319 C CA . ILE B 1 145 ? 5.875 -19.719 -2.99 1 99 145 ILE B CA 1
ATOM 3320 C C . ILE B 1 145 ? 7.355 -20.062 -3.15 1 99 145 ILE B C 1
ATOM 3322 O O . ILE B 1 145 ? 7.969 -19.734 -4.164 1 99 145 ILE B O 1
ATOM 3326 N N . ASN B 1 146 ? 7.938 -20.75 -2.16 1 98.94 146 ASN B N 1
ATOM 3327 C CA . ASN B 1 146 ? 9.328 -21.172 -2.26 1 98.94 146 ASN B CA 1
ATOM 3328 C C . ASN B 1 146 ? 9.562 -22.016 -3.51 1 98.94 146 ASN B C 1
ATOM 3330 O O . ASN B 1 146 ? 10.516 -21.781 -4.254 1 98.94 146 ASN B O 1
ATOM 3334 N N . ILE B 1 147 ? 8.703 -22.953 -3.779 1 98.94 147 ILE B N 1
ATOM 3335 C CA . ILE B 1 147 ? 8.852 -23.828 -4.938 1 98.94 147 ILE B CA 1
ATOM 3336 C C . ILE B 1 147 ? 8.773 -23 -6.219 1 98.94 147 ILE B C 1
ATOM 3338 O O . ILE B 1 147 ? 9.625 -23.141 -7.105 1 98.94 147 ILE B O 1
ATOM 3342 N N . ALA B 1 148 ? 7.809 -22.172 -6.273 1 98.94 148 ALA B N 1
ATOM 3343 C CA . ALA B 1 148 ? 7.57 -21.375 -7.469 1 98.94 148 ALA B CA 1
ATOM 3344 C C . ALA B 1 148 ? 8.758 -20.453 -7.762 1 98.94 148 ALA B C 1
ATOM 3346 O O . ALA B 1 148 ? 9.266 -20.422 -8.883 1 98.94 148 ALA B O 1
ATOM 3347 N N . LEU B 1 149 ? 9.195 -19.734 -6.738 1 98.94 149 LEU B N 1
ATOM 3348 C CA . LEU B 1 149 ? 10.227 -18.734 -6.969 1 98.94 149 LEU B CA 1
ATOM 3349 C C . LEU B 1 149 ? 11.586 -19.391 -7.168 1 98.94 149 LEU B C 1
ATOM 3351 O O . LEU B 1 149 ? 12.422 -18.875 -7.914 1 98.94 149 LEU B O 1
ATOM 3355 N N . ASN B 1 150 ? 11.82 -20.547 -6.508 1 98.88 150 ASN B N 1
ATOM 3356 C CA . ASN B 1 150 ? 13.016 -21.328 -6.812 1 98.88 150 ASN B CA 1
ATOM 3357 C C . ASN B 1 150 ? 13.094 -21.672 -8.297 1 98.88 150 ASN B C 1
ATOM 3359 O O . ASN B 1 150 ? 14.141 -21.5 -8.922 1 98.88 150 ASN B O 1
ATOM 3363 N N . LYS B 1 151 ? 12.031 -22.062 -8.852 1 98.81 151 LYS B N 1
ATOM 3364 C CA . LYS B 1 151 ? 12 -22.453 -10.258 1 98.81 151 LYS B CA 1
ATOM 3365 C C . LYS B 1 151 ? 12.117 -21.25 -11.172 1 98.81 151 LYS B C 1
ATOM 3367 O O . LYS B 1 151 ? 12.961 -21.219 -12.07 1 98.81 151 LYS B O 1
ATOM 3372 N N . VAL B 1 152 ? 11.289 -20.234 -10.969 1 98.88 152 VAL B N 1
ATOM 3373 C CA . VAL B 1 152 ? 11.211 -19.078 -11.867 1 98.88 152 VAL B CA 1
ATOM 3374 C C . VAL B 1 152 ? 12.562 -18.375 -11.914 1 98.88 152 VAL B C 1
ATOM 3376 O O . VAL B 1 152 ? 13.039 -18 -12.984 1 98.88 152 VAL B O 1
ATOM 3379 N N . LYS B 1 153 ? 13.219 -18.219 -10.773 1 98.69 153 LYS B N 1
ATOM 3380 C CA . LYS B 1 153 ? 14.484 -17.484 -10.734 1 98.69 153 LYS B CA 1
ATOM 3381 C C . LYS B 1 153 ? 15.602 -18.297 -11.398 1 98.69 153 LYS B C 1
ATOM 3383 O O . LYS B 1 153 ? 16.547 -17.734 -11.953 1 98.69 153 LYS B O 1
ATOM 3388 N N . ARG B 1 154 ? 15.523 -19.641 -11.336 1 98.56 154 ARG B N 1
ATOM 3389 C CA . ARG B 1 154 ? 16.484 -20.484 -12.039 1 98.56 154 ARG B CA 1
ATOM 3390 C C . ARG B 1 154 ? 16.266 -20.438 -13.547 1 98.56 154 ARG B C 1
ATOM 3392 O O . ARG B 1 154 ? 17.234 -20.422 -14.32 1 98.56 154 ARG B O 1
ATOM 3399 N N . MET B 1 155 ? 15.047 -20.344 -13.969 1 98.56 155 MET B N 1
ATOM 3400 C CA . MET B 1 155 ? 14.695 -20.344 -15.383 1 98.56 155 MET B CA 1
ATOM 3401 C C . MET B 1 155 ? 15.039 -19 -16.016 1 98.56 155 MET B C 1
ATOM 3403 O O . MET B 1 155 ? 15.453 -18.953 -17.188 1 98.56 155 MET B O 1
ATOM 3407 N N . TYR B 1 156 ? 14.922 -17.906 -15.242 1 98.5 156 TYR B N 1
ATOM 3408 C CA . TYR B 1 156 ? 15.078 -16.562 -15.789 1 98.5 156 TYR B CA 1
ATOM 3409 C C . TYR B 1 156 ? 16.016 -15.734 -14.938 1 98.5 156 TYR B C 1
ATOM 3411 O O . TYR B 1 156 ? 15.648 -14.664 -14.445 1 98.5 156 TYR B O 1
ATOM 3419 N N . PRO B 1 157 ? 17.234 -16.109 -14.844 1 98.25 157 PRO B N 1
ATOM 3420 C CA . PRO B 1 157 ? 18.172 -15.438 -13.938 1 98.25 157 PRO B CA 1
ATOM 3421 C C . PRO B 1 157 ? 18.531 -14.031 -14.398 1 98.25 157 PRO B C 1
ATOM 3423 O O . PRO B 1 157 ? 19.062 -13.242 -13.625 1 98.25 157 PRO B O 1
ATOM 3426 N N . THR B 1 158 ? 18.188 -13.625 -15.672 1 98.25 158 THR B N 1
ATOM 3427 C CA . THR B 1 158 ? 18.609 -12.336 -16.203 1 98.25 158 THR B CA 1
ATOM 3428 C C . THR B 1 158 ? 17.406 -11.391 -16.344 1 98.25 158 THR B C 1
ATOM 3430 O O . THR B 1 158 ? 17.547 -10.289 -16.875 1 98.25 158 THR B O 1
ATOM 3433 N N . LYS B 1 159 ? 16.234 -11.844 -15.906 1 98.69 159 LYS B N 1
ATOM 3434 C CA . LYS B 1 159 ? 15.023 -11.086 -16.188 1 98.69 159 LYS B CA 1
ATOM 3435 C C . LYS B 1 159 ? 14.484 -10.406 -14.938 1 98.69 159 LYS B C 1
ATOM 3437 O O . LYS B 1 159 ? 14.758 -10.852 -13.82 1 98.69 159 LYS B O 1
ATOM 3442 N N . GLN B 1 160 ? 13.773 -9.25 -15.086 1 98.69 160 GLN B N 1
ATOM 3443 C CA . GLN B 1 160 ? 12.992 -8.633 -14.016 1 98.69 160 GLN B CA 1
ATOM 3444 C C . GLN B 1 160 ? 11.789 -9.492 -13.656 1 98.69 160 GLN B C 1
ATOM 3446 O O . GLN B 1 160 ? 11.047 -9.938 -14.531 1 98.69 160 GLN B O 1
ATOM 3451 N N . ILE B 1 161 ? 11.68 -9.844 -12.422 1 98.88 161 ILE B N 1
ATOM 3452 C CA . ILE B 1 161 ? 10.523 -10.547 -11.883 1 98.88 161 ILE B CA 1
ATOM 3453 C C . ILE B 1 161 ? 9.898 -9.727 -10.758 1 98.88 161 ILE B C 1
ATOM 3455 O O . ILE B 1 161 ? 10.578 -9.344 -9.797 1 98.88 161 ILE B O 1
ATOM 3459 N N . ILE B 1 162 ? 8.609 -9.438 -10.891 1 98.81 162 ILE B N 1
ATOM 3460 C CA . ILE B 1 162 ? 7.91 -8.602 -9.914 1 98.81 162 ILE B CA 1
ATOM 3461 C C . ILE B 1 162 ? 6.758 -9.391 -9.297 1 98.81 162 ILE B C 1
ATOM 3463 O O . ILE B 1 162 ? 6.027 -10.094 -10 1 98.81 162 ILE B O 1
ATOM 3467 N N . LEU B 1 163 ? 6.637 -9.273 -7.988 1 98.94 163 LEU B N 1
ATOM 3468 C CA . LEU B 1 163 ? 5.473 -9.82 -7.293 1 98.94 163 LEU B CA 1
ATOM 3469 C C . LEU B 1 163 ? 4.445 -8.727 -7.016 1 98.94 163 LEU B C 1
ATOM 3471 O O . LEU B 1 163 ? 4.809 -7.605 -6.664 1 98.94 163 LEU B O 1
ATOM 3475 N N . LEU B 1 164 ? 3.188 -9.023 -7.219 1 98.88 164 LEU B N 1
ATOM 3476 C CA . LEU B 1 164 ? 2.066 -8.188 -6.809 1 98.88 164 LEU B CA 1
ATOM 3477 C C . LEU B 1 164 ? 1.293 -8.836 -5.664 1 98.88 164 LEU B C 1
ATOM 3479 O O . LEU B 1 164 ? 1 -10.031 -5.707 1 98.88 164 LEU B O 1
ATOM 3483 N N . THR B 1 165 ? 0.961 -8.086 -4.648 1 98.88 165 THR B N 1
ATOM 3484 C CA . THR B 1 165 ? 0.176 -8.641 -3.553 1 98.88 165 THR B CA 1
ATOM 3485 C C . THR B 1 165 ? -1.281 -8.82 -3.969 1 98.88 165 THR B C 1
ATOM 3487 O O . THR B 1 165 ? -1.788 -8.078 -4.809 1 98.88 165 THR B O 1
ATOM 3490 N N . PRO B 1 166 ? -1.977 -9.805 -3.346 1 98.69 166 PRO B N 1
ATOM 3491 C CA . PRO B 1 166 ? -3.424 -9.883 -3.559 1 98.69 166 PRO B CA 1
ATOM 3492 C C . PRO B 1 166 ? -4.137 -8.57 -3.236 1 98.69 166 PRO B C 1
ATOM 3494 O O . PRO B 1 166 ? -3.703 -7.828 -2.354 1 98.69 166 PRO B O 1
ATOM 3497 N N . ILE B 1 167 ? -5.188 -8.273 -3.971 1 98.62 167 ILE B N 1
ATOM 3498 C CA . ILE B 1 167 ? -6.016 -7.113 -3.682 1 98.62 167 ILE B CA 1
ATOM 3499 C C . ILE B 1 167 ? -7.09 -7.484 -2.664 1 98.62 167 ILE B C 1
ATOM 3501 O O . ILE B 1 167 ? -7.32 -8.664 -2.4 1 98.62 167 ILE B O 1
ATOM 3505 N N . HIS B 1 168 ? -7.75 -6.477 -2.068 1 98.69 168 HIS B N 1
ATOM 3506 C CA . HIS B 1 168 ? -8.875 -6.723 -1.176 1 98.69 168 HIS B CA 1
ATOM 3507 C C . HIS B 1 168 ? -10 -7.461 -1.896 1 98.69 168 HIS B C 1
ATOM 3509 O O . HIS B 1 168 ? -10.195 -7.281 -3.102 1 98.69 168 HIS B O 1
ATOM 3515 N N . ARG B 1 169 ? -10.688 -8.297 -1.166 1 98.56 169 ARG B N 1
ATOM 3516 C CA . ARG B 1 169 ? -11.742 -9.148 -1.711 1 98.56 169 ARG B CA 1
ATOM 3517 C C . ARG B 1 169 ? -12.969 -9.148 -0.803 1 98.56 169 ARG B C 1
ATOM 3519 O O . ARG B 1 169 ? -12.852 -8.938 0.406 1 98.56 169 ARG B O 1
ATOM 3526 N N . ALA B 1 170 ? -14.133 -9.328 -1.37 1 98.31 170 ALA B N 1
ATOM 3527 C CA . ALA B 1 170 ? -15.383 -9.508 -0.635 1 98.31 170 ALA B CA 1
ATOM 3528 C C . ALA B 1 170 ? -16.219 -10.641 -1.23 1 98.31 170 ALA B C 1
ATOM 3530 O O . ALA B 1 170 ? -15.672 -11.562 -1.847 1 98.31 170 ALA B O 1
ATOM 3531 N N . GLY B 1 171 ? -17.453 -10.711 -0.987 1 97.62 171 GLY B N 1
ATOM 3532 C CA . GLY B 1 171 ? -18.297 -11.859 -1.287 1 97.62 171 GLY B CA 1
ATOM 3533 C C . GLY B 1 171 ? -18.281 -12.242 -2.756 1 97.62 171 GLY B C 1
ATOM 3534 O O . GLY B 1 171 ? -18.375 -11.375 -3.627 1 97.62 171 GLY B O 1
ATOM 3535 N N . PHE B 1 172 ? -18.094 -13.531 -3.061 1 98.25 172 PHE B N 1
ATOM 3536 C CA . PHE B 1 172 ? -18.234 -14.141 -4.379 1 98.25 172 PHE B CA 1
ATOM 3537 C C . PHE B 1 172 ? -19.156 -15.352 -4.32 1 98.25 172 PHE B C 1
ATOM 3539 O O . PHE B 1 172 ? -18.781 -16.406 -3.824 1 98.25 172 PHE B O 1
ATOM 3546 N N . TYR B 1 173 ? -20.281 -15.172 -4.816 1 97.75 173 TYR B N 1
ATOM 3547 C CA . TYR B 1 173 ? -21.344 -16.172 -4.758 1 97.75 173 TYR B CA 1
ATOM 3548 C C . TYR B 1 173 ? -21.703 -16.672 -6.152 1 97.75 173 TYR B C 1
ATOM 3550 O O . TYR B 1 173 ? -22.734 -16.281 -6.707 1 97.75 173 TYR B O 1
ATOM 3558 N N . ALA B 1 174 ? -20.875 -17.562 -6.641 1 95.25 174 ALA B N 1
ATOM 3559 C CA . ALA B 1 174 ? -21.031 -18.047 -8.008 1 95.25 174 ALA B CA 1
ATOM 3560 C C . ALA B 1 174 ? -22.156 -19.062 -8.117 1 95.25 174 ALA B C 1
ATOM 3562 O O . ALA B 1 174 ? -23 -18.969 -9.016 1 95.25 174 ALA B O 1
ATOM 3563 N N . ASN B 1 175 ? -22.188 -20.016 -7.312 1 95.44 175 ASN B N 1
ATOM 3564 C CA . ASN B 1 175 ? -23.172 -21.094 -7.195 1 95.44 175 ASN B CA 1
ATOM 3565 C C . ASN B 1 175 ? -23.062 -21.812 -5.855 1 95.44 175 ASN B C 1
ATOM 3567 O O . ASN B 1 175 ? -22.328 -21.375 -4.965 1 95.44 175 ASN B O 1
ATOM 3571 N N . ASP B 1 176 ? -23.75 -22.906 -5.699 1 95.31 176 ASP B N 1
ATOM 3572 C CA . ASP B 1 176 ? -23.844 -23.578 -4.41 1 95.31 176 ASP B CA 1
ATOM 3573 C C . ASP B 1 176 ? -22.516 -24.25 -4.047 1 95.31 176 ASP B C 1
ATOM 3575 O O . ASP B 1 176 ? -22.297 -24.625 -2.895 1 95.31 176 ASP B O 1
ATOM 3579 N N . LYS B 1 177 ? -21.656 -24.406 -4.941 1 94.88 177 LYS B N 1
ATOM 3580 C CA . LYS B 1 177 ? -20.406 -25.109 -4.684 1 94.88 177 LYS B CA 1
ATOM 3581 C C . LYS B 1 177 ? -19.219 -24.141 -4.738 1 94.88 177 LYS B C 1
ATOM 3583 O O . LYS B 1 177 ? -18.062 -24.562 -4.691 1 94.88 177 LYS B O 1
ATOM 3588 N N . ASN B 1 178 ? -19.469 -22.922 -4.949 1 95.94 178 ASN B N 1
ATOM 3589 C CA . ASN B 1 178 ? -18.469 -21.859 -4.93 1 95.94 178 ASN B CA 1
ATOM 3590 C C . ASN B 1 178 ? -19.031 -20.578 -4.301 1 95.94 178 ASN B C 1
ATOM 3592 O O . ASN B 1 178 ? -19.438 -19.656 -5.008 1 95.94 178 ASN B O 1
ATOM 3596 N N . TRP B 1 179 ? -19.109 -20.625 -3.023 1 97.81 179 TRP B N 1
ATOM 3597 C CA . TRP B 1 179 ? -19.625 -19.562 -2.162 1 97.81 179 TRP B CA 1
ATOM 3598 C C . TRP B 1 179 ? -18.562 -19.062 -1.204 1 97.81 179 TRP B C 1
ATOM 3600 O O . TRP B 1 179 ? -18.234 -19.719 -0.215 1 97.81 179 TRP B O 1
ATOM 3610 N N . GLN B 1 180 ? -18.031 -17.875 -1.489 1 98.12 180 GLN B N 1
ATOM 3611 C CA . GLN B 1 180 ? -16.859 -17.375 -0.771 1 98.12 180 GLN B CA 1
ATOM 3612 C C . GLN B 1 180 ? -17.219 -16.172 0.095 1 98.12 180 GLN B C 1
ATOM 3614 O O . GLN B 1 180 ? -17.688 -15.156 -0.414 1 98.12 180 GLN B O 1
ATOM 3619 N N . PRO B 1 181 ? -17 -16.25 1.376 1 97.56 181 PRO B N 1
ATOM 3620 C CA . PRO B 1 181 ? -17.266 -15.125 2.279 1 97.56 181 PRO B CA 1
ATOM 3621 C C . PRO B 1 181 ? -16.328 -13.938 2.049 1 97.56 181 PRO B C 1
ATOM 3623 O O . PRO B 1 181 ? -15.305 -14.078 1.38 1 97.56 181 PRO B O 1
ATOM 3626 N N . THR B 1 182 ? -16.719 -12.797 2.66 1 98.19 182 THR B N 1
ATOM 3627 C CA . THR B 1 182 ? -15.914 -11.578 2.625 1 98.19 182 THR B CA 1
ATOM 3628 C C . THR B 1 182 ? -14.641 -11.75 3.445 1 98.19 182 THR B C 1
ATOM 3630 O O . THR B 1 182 ? -14.562 -12.641 4.301 1 98.19 182 THR B O 1
ATOM 3633 N N . GLU B 1 183 ? -13.648 -10.898 3.135 1 98.5 183 GLU B N 1
ATOM 3634 C CA . GLU B 1 183 ? -12.312 -11.07 3.701 1 98.5 183 GLU B CA 1
ATOM 3635 C C . GLU B 1 183 ? -12.297 -10.727 5.188 1 98.5 183 GLU B C 1
ATOM 3637 O O . GLU B 1 183 ? -11.289 -10.938 5.867 1 98.5 183 GLU B O 1
ATOM 3642 N N . ASP B 1 184 ? -13.383 -10.102 5.773 1 98.5 184 ASP B N 1
ATOM 3643 C CA . ASP B 1 184 ? -13.422 -9.805 7.203 1 98.5 184 ASP B CA 1
ATOM 3644 C C . ASP B 1 184 ? -13.711 -11.062 8.016 1 98.5 184 ASP B C 1
ATOM 3646 O O . ASP B 1 184 ? -13.773 -11.016 9.25 1 98.5 184 ASP B O 1
ATOM 3650 N N . TYR B 1 185 ? -13.828 -12.25 7.383 1 98.69 185 TYR B N 1
ATOM 3651 C CA . TYR B 1 185 ? -13.859 -13.562 8.023 1 98.69 185 TYR B CA 1
ATOM 3652 C C . TYR B 1 185 ? -12.539 -14.289 7.832 1 98.69 185 TYR B C 1
ATOM 3654 O O . TYR B 1 185 ? -11.891 -14.164 6.789 1 98.69 185 TYR B O 1
ATOM 3662 N N . THR B 1 186 ? -12.125 -15.086 8.805 1 98.62 186 THR B N 1
ATOM 3663 C CA . THR B 1 186 ? -11.031 -16.031 8.602 1 98.62 186 THR B CA 1
ATOM 3664 C C . THR B 1 186 ? -11.422 -17.109 7.598 1 98.62 186 THR B C 1
ATOM 3666 O O . THR B 1 186 ? -12.602 -17.375 7.395 1 98.62 186 THR B O 1
ATOM 3669 N N . ASN B 1 187 ? -10.438 -17.641 6.984 1 97.75 187 ASN B N 1
ATOM 3670 C CA . ASN B 1 187 ? -10.68 -18.828 6.152 1 97.75 187 ASN B CA 1
ATOM 3671 C C . ASN B 1 187 ? -10.727 -20.094 6.988 1 97.75 187 ASN B C 1
ATOM 3673 O O . ASN B 1 187 ? -10.766 -20.047 8.219 1 97.75 187 ASN B O 1
ATOM 3677 N N . GLN B 1 188 ? -10.797 -21.266 6.367 1 96.25 188 GLN B N 1
ATOM 3678 C CA . GLN B 1 188 ? -11.055 -22.531 7.047 1 96.25 188 GLN B CA 1
ATOM 3679 C C . GLN B 1 188 ? -9.891 -22.922 7.957 1 96.25 188 GLN B C 1
ATOM 3681 O O . GLN B 1 188 ? -10.055 -23.703 8.891 1 96.25 188 GLN B O 1
ATOM 3686 N N . CYS B 1 189 ? -8.711 -22.328 7.703 1 97.31 189 CYS B N 1
ATOM 3687 C CA . CYS B 1 189 ? -7.594 -22.656 8.57 1 97.31 189 CYS B CA 1
ATOM 3688 C C . CYS B 1 189 ? -7.359 -21.562 9.609 1 97.31 189 CYS B C 1
ATOM 3690 O O . CYS B 1 189 ? -6.312 -21.531 10.258 1 97.31 189 CYS B O 1
ATOM 3692 N N . GLY B 1 190 ? -8.266 -20.594 9.664 1 97.94 190 GLY B N 1
ATOM 3693 C CA . GLY B 1 190 ? -8.258 -19.625 10.75 1 97.94 190 GLY B CA 1
ATOM 3694 C C . GLY B 1 190 ? -7.434 -18.391 10.445 1 97.94 190 GLY B C 1
ATOM 3695 O O . GLY B 1 190 ? -7.043 -17.656 11.352 1 97.94 190 GLY B O 1
ATOM 3696 N N . GLU B 1 191 ? -7.094 -18.172 9.188 1 98.5 191 GLU B N 1
ATOM 3697 C CA . GLU B 1 191 ? -6.254 -17.047 8.805 1 98.5 191 GLU B CA 1
ATOM 3698 C C . GLU B 1 191 ? -7.07 -15.961 8.102 1 98.5 191 GLU B C 1
ATOM 3700 O O . GLU B 1 191 ? -7.949 -16.266 7.293 1 98.5 191 GLU B O 1
ATOM 3705 N N . TYR B 1 192 ? -6.742 -14.703 8.406 1 98.56 192 TYR B N 1
ATOM 3706 C CA . TYR B 1 192 ? -7.223 -13.602 7.578 1 98.56 192 TYR B CA 1
ATOM 3707 C C . TYR B 1 192 ? -6.363 -13.438 6.332 1 98.56 192 TYR B C 1
ATOM 3709 O O . TYR B 1 192 ? -5.23 -13.922 6.285 1 98.56 192 TYR B O 1
ATOM 3717 N N . VAL B 1 193 ? -6.875 -12.719 5.383 1 98.31 193 VAL B N 1
ATOM 3718 C CA . VAL B 1 193 ? -6.211 -12.523 4.098 1 98.31 193 VAL B CA 1
ATOM 3719 C C . VAL B 1 193 ? -4.871 -11.82 4.312 1 98.31 193 VAL B C 1
ATOM 3721 O O . VAL B 1 193 ? -3.941 -11.984 3.52 1 98.31 193 VAL B O 1
ATOM 3724 N N . ASP B 1 194 ? -4.688 -11.086 5.414 1 97.5 194 ASP B N 1
ATOM 3725 C CA . ASP B 1 194 ? -3.484 -10.328 5.734 1 97.5 194 ASP B CA 1
ATOM 3726 C C . ASP B 1 194 ? -2.252 -11.227 5.746 1 97.5 194 ASP B C 1
ATOM 3728 O O . ASP B 1 194 ? -1.171 -10.82 5.32 1 97.5 194 ASP B O 1
ATOM 3732 N N . ALA B 1 195 ? -2.432 -12.383 6.281 1 98.62 195 ALA B N 1
ATOM 3733 C CA . ALA B 1 195 ? -1.302 -13.297 6.391 1 98.62 195 ALA B CA 1
ATOM 3734 C C . ALA B 1 195 ? -0.757 -13.664 5.016 1 98.62 195 ALA B C 1
ATOM 3736 O O . ALA B 1 195 ? 0.452 -13.836 4.844 1 98.62 195 ALA B O 1
ATOM 3737 N N . TYR B 1 196 ? -1.603 -13.789 4.035 1 98.88 196 TYR B N 1
ATOM 3738 C CA . TYR B 1 196 ? -1.217 -14.125 2.67 1 98.88 196 TYR B CA 1
ATOM 3739 C C . TYR B 1 196 ? -0.541 -12.945 1.987 1 98.88 196 TYR B C 1
ATOM 3741 O O . TYR B 1 196 ? 0.476 -13.109 1.309 1 98.88 196 TYR B O 1
ATOM 3749 N N . VAL B 1 197 ? -1.079 -11.758 2.23 1 98.81 197 VAL B N 1
ATOM 3750 C CA . VAL B 1 197 ? -0.479 -10.539 1.702 1 98.81 197 VAL B CA 1
ATOM 3751 C C . VAL B 1 197 ? 0.917 -10.352 2.291 1 98.81 197 VAL B C 1
ATOM 3753 O O . VAL B 1 197 ? 1.878 -10.102 1.561 1 98.81 197 VAL B O 1
ATOM 3756 N N . GLN B 1 198 ? 1.068 -10.523 3.572 1 98.69 198 GLN B N 1
ATOM 3757 C CA . GLN B 1 198 ? 2.354 -10.367 4.242 1 98.69 198 GLN B CA 1
ATOM 3758 C C . GLN B 1 198 ? 3.365 -11.398 3.75 1 98.69 198 GLN B C 1
ATOM 3760 O O . GLN B 1 198 ? 4.555 -11.102 3.637 1 98.69 198 GLN B O 1
ATOM 3765 N N . SER B 1 199 ? 2.893 -12.57 3.486 1 98.94 199 SER B N 1
ATOM 3766 C CA . SER B 1 199 ? 3.783 -13.609 2.979 1 98.94 199 SER B CA 1
ATOM 3767 C C . SER B 1 199 ? 4.371 -13.219 1.625 1 98.94 199 SER B C 1
ATOM 3769 O O . SER B 1 199 ? 5.555 -13.445 1.366 1 98.94 199 SER B O 1
ATOM 3771 N N . VAL B 1 200 ? 3.562 -12.633 0.775 1 98.94 200 VAL B N 1
ATOM 3772 C CA . VAL B 1 200 ? 4.07 -12.188 -0.521 1 98.94 200 VAL B CA 1
ATOM 3773 C C . VAL B 1 200 ? 5.117 -11.102 -0.322 1 98.94 200 VAL B C 1
ATOM 3775 O O . VAL B 1 200 ? 6.156 -11.102 -0.987 1 98.94 200 VAL B O 1
ATOM 3778 N N . LYS B 1 201 ? 4.879 -10.188 0.561 1 98.75 201 LYS B N 1
ATOM 3779 C CA . LYS B 1 201 ? 5.852 -9.141 0.85 1 98.75 201 LYS B CA 1
ATOM 3780 C C . LYS B 1 201 ? 7.16 -9.727 1.367 1 98.75 201 LYS B C 1
ATOM 3782 O O . LYS B 1 201 ? 8.242 -9.328 0.932 1 98.75 201 LYS B O 1
ATOM 3787 N N . GLN B 1 202 ? 7.062 -10.703 2.246 1 98.88 202 GLN B N 1
ATOM 3788 C CA . GLN B 1 202 ? 8.25 -11.359 2.779 1 98.88 202 GLN B CA 1
ATOM 3789 C C . GLN B 1 202 ? 9 -12.109 1.685 1 98.88 202 GLN B C 1
ATOM 3791 O O . GLN B 1 202 ? 10.234 -12.164 1.694 1 98.88 202 GLN B O 1
ATOM 3796 N N . ALA B 1 203 ? 8.273 -12.672 0.783 1 98.94 203 ALA B N 1
ATOM 3797 C CA . ALA B 1 203 ? 8.898 -13.398 -0.32 1 98.94 203 ALA B CA 1
ATOM 3798 C C . ALA B 1 203 ? 9.828 -12.492 -1.116 1 98.94 203 ALA B C 1
ATOM 3800 O O . ALA B 1 203 ? 10.875 -12.938 -1.595 1 98.94 203 ALA B O 1
ATOM 3801 N N . GLY B 1 204 ? 9.422 -11.219 -1.276 1 98.75 204 GLY B N 1
ATOM 3802 C CA . GLY B 1 204 ? 10.297 -10.273 -1.958 1 98.75 204 GLY B CA 1
ATOM 3803 C C . GLY B 1 204 ? 11.664 -10.156 -1.322 1 98.75 204 GLY B C 1
ATOM 3804 O O . GLY B 1 204 ? 12.68 -10.18 -2.02 1 98.75 204 GLY B O 1
ATOM 3805 N N . GLU B 1 205 ? 11.703 -10.125 -0.031 1 98.25 205 GLU B N 1
ATOM 3806 C CA . GLU B 1 205 ? 12.953 -10.016 0.708 1 98.25 205 GLU B CA 1
ATOM 3807 C C . GLU B 1 205 ? 13.75 -11.32 0.647 1 98.25 205 GLU B C 1
ATOM 3809 O O . GLU B 1 205 ? 14.961 -11.305 0.427 1 98.25 205 GLU B O 1
ATOM 3814 N N . ILE B 1 206 ? 13.031 -12.344 0.752 1 98.69 206 ILE B N 1
ATOM 3815 C CA . ILE B 1 206 ? 13.672 -13.648 0.874 1 98.69 206 ILE B CA 1
ATOM 3816 C C . ILE B 1 206 ? 14.266 -14.062 -0.471 1 98.69 206 ILE B C 1
ATOM 3818 O O . ILE B 1 206 ? 15.367 -14.609 -0.528 1 98.69 206 ILE B O 1
ATOM 3822 N N . TRP B 1 207 ? 13.594 -13.719 -1.529 1 98.81 207 TRP B N 1
ATOM 3823 C CA . TRP B 1 207 ? 13.984 -14.219 -2.844 1 98.81 207 TRP B CA 1
ATOM 3824 C C . TRP B 1 207 ? 14.5 -13.086 -3.723 1 98.81 207 TRP B C 1
ATOM 3826 O O . TRP B 1 207 ? 14.703 -13.266 -4.926 1 98.81 207 TRP B O 1
ATOM 3836 N N . ALA B 1 208 ? 14.672 -11.906 -3.141 1 98.31 208 ALA B N 1
ATOM 3837 C CA . ALA B 1 208 ? 15.289 -10.758 -3.797 1 98.31 208 ALA B CA 1
ATOM 3838 C C . ALA B 1 208 ? 14.477 -10.312 -5.008 1 98.31 208 ALA B C 1
ATOM 3840 O O . ALA B 1 208 ? 15.016 -10.148 -6.105 1 98.31 208 ALA B O 1
ATOM 3841 N N . LEU B 1 209 ? 13.227 -10.023 -4.816 1 98.56 209 LEU B N 1
ATOM 3842 C CA . LEU B 1 209 ? 12.328 -9.531 -5.855 1 98.56 209 LEU B CA 1
ATOM 3843 C C . LEU B 1 209 ? 11.594 -8.273 -5.391 1 98.56 209 LEU B C 1
ATOM 3845 O O . LEU B 1 209 ? 11.188 -8.18 -4.23 1 98.56 209 LEU B O 1
ATOM 3849 N N . PRO B 1 210 ? 11.414 -7.305 -6.355 1 98.69 210 PRO B N 1
ATOM 3850 C CA . PRO B 1 210 ? 10.508 -6.219 -5.98 1 98.69 210 PRO B CA 1
ATOM 3851 C C . PRO B 1 210 ? 9.07 -6.695 -5.773 1 98.69 210 PRO B C 1
ATOM 3853 O O . PRO B 1 210 ? 8.609 -7.602 -6.477 1 98.69 210 PRO B O 1
ATOM 3856 N N . VAL B 1 211 ? 8.422 -6.109 -4.797 1 98.81 211 VAL B N 1
ATOM 3857 C CA . VAL B 1 211 ? 7.012 -6.363 -4.531 1 98.81 211 VAL B CA 1
ATOM 3858 C C . VAL B 1 211 ? 6.227 -5.055 -4.629 1 98.81 211 VAL B C 1
ATOM 3860 O O . VAL B 1 211 ? 6.613 -4.047 -4.035 1 98.81 211 VAL B O 1
ATOM 3863 N N . ILE B 1 212 ? 5.242 -4.992 -5.465 1 98.69 212 ILE B N 1
ATOM 3864 C CA . ILE B 1 212 ? 4.27 -3.904 -5.453 1 98.69 212 ILE B CA 1
ATOM 3865 C C . ILE B 1 212 ? 3.068 -4.297 -4.594 1 98.69 212 ILE B C 1
ATOM 3867 O O . ILE B 1 212 ? 2.396 -5.293 -4.875 1 98.69 212 ILE B O 1
ATOM 3871 N N . ASP B 1 213 ? 2.836 -3.549 -3.523 1 98.25 213 ASP B N 1
ATOM 3872 C CA . ASP B 1 213 ? 1.669 -3.77 -2.674 1 98.25 213 ASP B CA 1
ATOM 3873 C C . ASP B 1 213 ? 0.393 -3.285 -3.359 1 98.25 213 ASP B C 1
ATOM 3875 O O . ASP B 1 213 ? -0.23 -2.32 -2.912 1 98.25 213 ASP B O 1
ATOM 3879 N N . TRP B 1 214 ? 0.001 -4.082 -4.32 1 97.81 214 TRP B N 1
ATOM 3880 C CA . TRP B 1 214 ? -1.079 -3.709 -5.23 1 97.81 214 TRP B CA 1
ATOM 3881 C C . TRP B 1 214 ? -2.404 -3.604 -4.484 1 97.81 214 TRP B C 1
ATOM 3883 O O . TRP B 1 214 ? -3.252 -2.775 -4.828 1 97.81 214 TRP B O 1
ATOM 3893 N N . GLY B 1 215 ? -2.58 -4.375 -3.412 1 97.38 215 GLY B N 1
ATOM 3894 C CA . GLY B 1 215 ? -3.783 -4.316 -2.596 1 97.38 215 GLY B CA 1
ATOM 3895 C C . GLY B 1 215 ? -3.977 -2.973 -1.914 1 97.38 215 GLY B C 1
ATOM 3896 O O . GLY B 1 215 ? -5.094 -2.451 -1.865 1 97.38 215 GLY B O 1
ATOM 3897 N N . ALA B 1 216 ? -2.91 -2.439 -1.471 1 97.31 216 ALA B N 1
ATOM 3898 C CA . ALA B 1 216 ? -2.979 -1.142 -0.803 1 97.31 216 ALA B CA 1
ATOM 3899 C C . ALA B 1 216 ? -3.018 -0.003 -1.818 1 97.31 216 ALA B C 1
ATOM 3901 O O . ALA B 1 216 ? -3.844 0.906 -1.711 1 97.31 216 ALA B O 1
ATOM 3902 N N . MET B 1 217 ? -2.244 -0.115 -2.846 1 97.56 217 MET B N 1
ATOM 3903 C CA . MET B 1 217 ? -1.968 1.006 -3.738 1 97.56 217 MET B CA 1
ATOM 3904 C C . MET B 1 217 ? -3.139 1.248 -4.684 1 97.56 217 MET B C 1
ATOM 3906 O O . MET B 1 217 ? -3.34 2.369 -5.156 1 97.56 217 MET B O 1
ATOM 3910 N N . SER B 1 218 ? -3.893 0.261 -4.945 1 97 218 SER B N 1
ATOM 3911 C CA . SER B 1 218 ? -4.945 0.391 -5.949 1 97 218 SER B CA 1
ATOM 3912 C C . SER B 1 218 ? -6.109 1.225 -5.426 1 97 218 SER B C 1
ATOM 3914 O O . SER B 1 218 ? -6.883 1.781 -6.207 1 97 218 SER B O 1
ATOM 3916 N N . GLY B 1 219 ? -6.316 1.167 -4.117 1 97.56 219 GLY B N 1
ATOM 3917 C CA . GLY B 1 219 ? -7.406 1.911 -3.504 1 97.56 219 GLY B CA 1
ATOM 3918 C C . GLY B 1 219 ? -8.727 1.168 -3.533 1 97.56 219 GLY B C 1
ATOM 3919 O O . GLY B 1 219 ? -9.719 1.638 -2.979 1 97.56 219 GLY B O 1
ATOM 3920 N N . LEU B 1 220 ? -8.773 -0.011 -4.137 1 98.19 220 LEU B N 1
ATOM 3921 C CA . LEU B 1 220 ? -10 -0.791 -4.215 1 98.19 220 LEU B CA 1
ATOM 3922 C C . LEU B 1 220 ? -10.336 -1.412 -2.863 1 98.19 220 LEU B C 1
ATOM 3924 O O . LEU B 1 220 ? -9.492 -2.062 -2.248 1 98.19 220 LEU B O 1
ATOM 3928 N N . TYR B 1 221 ? -11.523 -1.189 -2.383 1 98.5 221 TYR B N 1
ATOM 3929 C CA . TYR B 1 221 ? -11.977 -1.698 -1.094 1 98.5 221 TYR B CA 1
ATOM 3930 C C . TYR B 1 221 ? -13.406 -2.223 -1.188 1 98.5 221 TYR B C 1
ATOM 3932 O O . TYR B 1 221 ? -14.352 -1.556 -0.755 1 98.5 221 TYR B O 1
ATOM 3940 N N . PRO B 1 222 ? -13.555 -3.451 -1.648 1 98.44 222 PRO B N 1
ATOM 3941 C CA . PRO B 1 222 ? -14.875 -3.984 -2.01 1 98.44 222 PRO B CA 1
ATOM 3942 C C . PRO B 1 222 ? -15.742 -4.277 -0.792 1 98.44 222 PRO B C 1
ATOM 3944 O O . PRO B 1 222 ? -16.938 -4.586 -0.938 1 98.44 222 PRO B O 1
ATOM 3947 N N . LEU B 1 223 ? -15.234 -4.195 0.414 1 98.12 223 LEU B N 1
ATOM 3948 C CA . LEU B 1 223 ? -16.062 -4.348 1.608 1 98.12 223 LEU B CA 1
ATOM 3949 C C . LEU B 1 223 ? -17.062 -3.209 1.719 1 98.12 223 LEU B C 1
ATOM 3951 O O . LEU B 1 223 ? -18.047 -3.316 2.449 1 98.12 223 LEU B O 1
ATOM 3955 N N . MET B 1 224 ? -16.766 -2.098 1 1 98 224 MET B N 1
ATOM 3956 C CA . MET B 1 224 ? -17.656 -0.941 0.974 1 98 224 MET B CA 1
ATOM 3957 C C . MET B 1 224 ? -18.562 -0.983 -0.251 1 98 224 MET B C 1
ATOM 3959 O O . MET B 1 224 ? -18.094 -1.208 -1.368 1 98 224 MET B O 1
ATOM 3963 N N . ASP B 1 225 ? -19.859 -0.671 -0.073 1 98.38 225 ASP B N 1
ATOM 3964 C CA . ASP B 1 225 ? -20.797 -0.656 -1.188 1 98.38 225 ASP B CA 1
ATOM 3965 C C . ASP B 1 225 ? -20.391 0.362 -2.246 1 98.38 225 ASP B C 1
ATOM 3967 O O . ASP B 1 225 ? -20.594 0.144 -3.441 1 98.38 225 ASP B O 1
ATOM 3971 N N . GLU B 1 226 ? -19.797 1.425 -1.824 1 98.25 226 GLU B N 1
ATOM 3972 C CA . GLU B 1 226 ? -19.422 2.514 -2.719 1 98.25 226 GLU B CA 1
ATOM 3973 C C . GLU B 1 226 ? -18.359 2.057 -3.717 1 98.25 226 GLU B C 1
ATOM 3975 O O . GLU B 1 226 ? -18.234 2.633 -4.801 1 98.25 226 GLU B O 1
ATOM 3980 N N . HIS B 1 227 ? -17.656 0.983 -3.391 1 98.38 227 HIS B N 1
ATOM 3981 C CA . HIS B 1 227 ? -16.594 0.482 -4.262 1 98.38 227 HIS B CA 1
ATOM 3982 C C . HIS B 1 227 ? -17.094 -0.672 -5.125 1 98.38 227 HIS B C 1
ATOM 3984 O O . HIS B 1 227 ? -16.375 -1.162 -5.992 1 98.38 227 HIS B O 1
ATOM 3990 N N . ALA B 1 228 ? -18.328 -1.104 -4.973 1 98.19 228 ALA B N 1
ATOM 3991 C CA . ALA B 1 228 ? -18.891 -2.188 -5.77 1 98.19 228 ALA B CA 1
ATOM 3992 C C . ALA B 1 228 ? -18.875 -1.842 -7.258 1 98.19 228 ALA B C 1
ATOM 3994 O O . ALA B 1 228 ? -18.859 -2.734 -8.109 1 98.19 228 ALA B O 1
ATOM 3995 N N . GLN B 1 229 ? -18.828 -0.603 -7.594 1 98.25 229 GLN B N 1
ATOM 3996 C CA . GLN B 1 229 ? -18.844 -0.133 -8.977 1 98.25 229 GLN B CA 1
ATOM 3997 C C . GLN B 1 229 ? -17.609 -0.611 -9.734 1 98.25 229 GLN B C 1
ATOM 3999 O O . GLN B 1 229 ? -17.594 -0.587 -10.969 1 98.25 229 GLN B O 1
ATOM 4004 N N . TYR B 1 230 ? -16.578 -1.063 -9.023 1 98.75 230 TYR B N 1
ATOM 4005 C CA . TYR B 1 230 ? -15.328 -1.494 -9.633 1 98.75 230 TYR B CA 1
ATOM 4006 C C . TYR B 1 230 ? -15.289 -3.01 -9.789 1 98.75 230 TYR B C 1
ATOM 4008 O O . TYR B 1 230 ? -14.281 -3.57 -10.227 1 98.75 230 TYR B O 1
ATOM 4016 N N . PHE B 1 231 ? -16.359 -3.684 -9.453 1 98.75 231 PHE B N 1
ATOM 4017 C CA . PHE B 1 231 ? -16.391 -5.141 -9.445 1 98.75 231 PHE B CA 1
ATOM 4018 C C . PHE B 1 231 ? -17.547 -5.668 -10.266 1 98.75 231 PHE B C 1
ATOM 4020 O O . PHE B 1 231 ? -18.453 -4.906 -10.641 1 98.75 231 PHE B O 1
ATOM 4027 N N . LYS B 1 232 ? -17.5 -6.938 -10.57 1 98.56 232 LYS B N 1
ATOM 4028 C CA . LYS B 1 232 ? -18.375 -7.559 -11.555 1 98.56 232 LYS B CA 1
ATOM 4029 C C . LYS B 1 232 ? -19.844 -7.418 -11.156 1 98.56 232 LYS B C 1
ATOM 4031 O O . LYS B 1 232 ? -20.703 -7.18 -12 1 98.56 232 LYS B O 1
ATOM 4036 N N . SER B 1 233 ? -20.156 -7.621 -9.891 1 98.19 233 SER B N 1
ATOM 4037 C CA . SER B 1 233 ? -21.516 -7.535 -9.391 1 98.19 233 SER B CA 1
ATOM 4038 C C . SER B 1 233 ? -21.547 -7.098 -7.926 1 98.19 233 SER B C 1
ATOM 4040 O O . SER B 1 233 ? -20.859 -7.684 -7.086 1 98.19 233 SER B O 1
ATOM 4042 N N . ALA B 1 234 ? -22.344 -6.082 -7.641 1 97.56 234 ALA B N 1
ATOM 4043 C CA . ALA B 1 234 ? -22.484 -5.605 -6.266 1 97.56 234 ALA B CA 1
ATOM 4044 C C . ALA B 1 234 ? -23.094 -6.68 -5.367 1 97.56 234 ALA B C 1
ATOM 4046 O O . ALA B 1 234 ? -22.766 -6.758 -4.18 1 97.56 234 ALA B O 1
ATOM 4047 N N . GLU B 1 235 ? -23.844 -7.559 -5.949 1 97.06 235 GLU B N 1
ATOM 4048 C CA . GLU B 1 235 ? -24.609 -8.516 -5.168 1 97.06 235 GLU B CA 1
ATOM 4049 C C . GLU B 1 235 ? -23.891 -9.852 -5.051 1 97.06 235 GLU B C 1
ATOM 4051 O O . GLU B 1 235 ? -23.922 -10.492 -4 1 97.06 235 GLU B O 1
ATOM 4056 N N . ASN B 1 236 ? -23.156 -10.211 -6.164 1 97.06 236 ASN B N 1
ATOM 4057 C CA . ASN B 1 236 ? -22.781 -11.617 -6.203 1 97.06 236 ASN B CA 1
ATOM 4058 C C . ASN B 1 236 ? -21.266 -11.789 -6.383 1 97.06 236 ASN B C 1
ATOM 4060 O O . ASN B 1 236 ? -20.734 -12.875 -6.168 1 97.06 236 ASN B O 1
ATOM 4064 N N . ASP B 1 237 ? -20.609 -10.703 -6.812 1 98.56 237 ASP B N 1
ATOM 4065 C CA . ASP B 1 237 ? -19.203 -10.891 -7.141 1 98.56 237 ASP B CA 1
ATOM 4066 C C . ASP B 1 237 ? -18.406 -9.617 -6.867 1 98.56 237 ASP B C 1
ATOM 4068 O O . ASP B 1 237 ? -18.156 -8.828 -7.777 1 98.56 237 ASP B O 1
ATOM 4072 N N . ARG B 1 238 ? -17.938 -9.453 -5.66 1 98.44 238 ARG B N 1
ATOM 4073 C CA . ARG B 1 238 ? -17.047 -8.367 -5.254 1 98.44 238 ARG B CA 1
ATOM 4074 C C . ARG B 1 238 ? -15.609 -8.859 -5.113 1 98.44 238 ARG B C 1
ATOM 4076 O O . ARG B 1 238 ? -14.844 -8.336 -4.297 1 98.44 238 ARG B O 1
ATOM 4083 N N . LEU B 1 239 ? -15.328 -9.969 -5.828 1 98.56 239 LEU B N 1
ATOM 4084 C CA . LEU B 1 239 ? -13.992 -10.555 -5.926 1 98.56 239 LEU B CA 1
ATOM 4085 C C . LEU B 1 239 ? -13.312 -10.148 -7.23 1 98.56 239 LEU B C 1
ATOM 4087 O O . LEU B 1 239 ? -12.148 -9.758 -7.234 1 98.56 239 LEU B O 1
ATOM 4091 N N . HIS B 1 240 ? -14.039 -10.266 -8.32 1 98.81 240 HIS B N 1
ATOM 4092 C CA . HIS B 1 240 ? -13.469 -10.047 -9.648 1 98.81 240 HIS B CA 1
ATOM 4093 C C . HIS B 1 240 ? -13.711 -8.617 -10.117 1 98.81 240 HIS B C 1
ATOM 4095 O O . HIS B 1 240 ? -14.859 -8.203 -10.305 1 98.81 240 HIS B O 1
ATOM 4101 N N . PRO B 1 241 ? -12.625 -7.816 -10.359 1 98.75 241 PRO B N 1
ATOM 4102 C CA . PRO B 1 241 ? -12.805 -6.473 -10.906 1 98.75 241 PRO B CA 1
ATOM 4103 C C . PRO B 1 241 ? -13.453 -6.48 -12.289 1 98.75 241 PRO B C 1
ATOM 4105 O O . PRO B 1 241 ? -13.203 -7.391 -13.086 1 98.75 241 PRO B O 1
ATOM 4108 N N . ASN B 1 242 ? -14.289 -5.488 -12.539 1 98.62 242 ASN B N 1
ATOM 4109 C CA . ASN B 1 242 ? -14.781 -5.234 -13.891 1 98.62 242 ASN B CA 1
ATOM 4110 C C . ASN B 1 242 ? -13.82 -4.336 -14.672 1 98.62 242 ASN B C 1
ATOM 4112 O O . ASN B 1 242 ? -12.68 -4.133 -14.258 1 98.62 242 ASN B O 1
ATOM 4116 N N . ASP B 1 243 ? -14.25 -3.822 -15.844 1 98.69 243 ASP B N 1
ATOM 4117 C CA . ASP B 1 243 ? -13.367 -3.014 -16.688 1 98.69 243 ASP B CA 1
ATOM 4118 C C . ASP B 1 243 ? -12.867 -1.788 -15.922 1 98.69 243 ASP B C 1
ATOM 4120 O O . ASP B 1 243 ? -11.68 -1.449 -16 1 98.69 243 ASP B O 1
ATOM 4124 N N . LYS B 1 244 ? -13.773 -1.115 -15.172 1 98.69 244 LYS B N 1
ATOM 4125 C CA . LYS B 1 244 ? -13.375 0.051 -14.383 1 98.69 244 LYS B CA 1
ATOM 4126 C C . LYS B 1 244 ? -12.328 -0.322 -13.336 1 98.69 244 LYS B C 1
ATOM 4128 O O . LYS B 1 244 ? -11.367 0.418 -13.125 1 98.69 244 LYS B O 1
ATOM 4133 N N . GLY B 1 245 ? -12.547 -1.475 -12.664 1 98.75 245 GLY B N 1
ATOM 4134 C CA . GLY B 1 245 ? -11.586 -1.961 -11.68 1 98.75 245 GLY B CA 1
ATOM 4135 C C . GLY B 1 245 ? -10.227 -2.281 -12.281 1 98.75 245 GLY B C 1
ATOM 4136 O O . GLY B 1 245 ? -9.195 -1.892 -11.734 1 98.75 245 GLY B O 1
ATOM 4137 N N . HIS B 1 246 ? -10.227 -2.943 -13.406 1 98.81 246 HIS B N 1
ATOM 4138 C CA . HIS B 1 246 ? -8.977 -3.287 -14.078 1 98.81 246 HIS B CA 1
ATOM 4139 C C . HIS B 1 246 ? -8.242 -2.039 -14.555 1 98.81 246 HIS B C 1
ATOM 4141 O O . HIS B 1 246 ? -7.012 -1.995 -14.547 1 98.81 246 HIS B O 1
ATOM 4147 N N . GLU B 1 247 ? -8.961 -1.062 -15.047 1 98.75 247 GLU B N 1
ATOM 4148 C CA . GLU B 1 247 ? -8.328 0.186 -15.461 1 98.75 247 GLU B CA 1
ATOM 4149 C C . GLU B 1 247 ? -7.633 0.864 -14.281 1 98.75 247 GLU B C 1
ATOM 4151 O O . GLU B 1 247 ? -6.5 1.336 -14.406 1 98.75 247 GLU B O 1
ATOM 4156 N N . ARG B 1 248 ? -8.32 0.959 -13.164 1 98.56 248 ARG B N 1
ATOM 4157 C CA . ARG B 1 248 ? -7.738 1.553 -11.961 1 98.56 248 ARG B CA 1
ATOM 4158 C C . ARG B 1 248 ? -6.492 0.792 -11.531 1 98.56 248 ARG B C 1
ATOM 4160 O O . ARG B 1 248 ? -5.469 1.401 -11.203 1 98.56 248 ARG B O 1
ATOM 4167 N N . LEU B 1 249 ? -6.594 -0.528 -11.531 1 98.62 249 LEU B N 1
ATOM 4168 C CA . LEU B 1 249 ? -5.461 -1.386 -11.203 1 98.62 249 LEU B CA 1
ATOM 4169 C C . LEU B 1 249 ? -4.293 -1.128 -12.148 1 98.62 249 LEU B C 1
ATOM 4171 O O . LEU B 1 249 ? -3.152 -0.969 -11.703 1 98.62 249 LEU B O 1
ATOM 4175 N N . ALA B 1 250 ? -4.574 -1.069 -13.422 1 98.81 250 ALA B N 1
ATOM 4176 C CA . ALA B 1 250 ? -3.545 -0.859 -14.438 1 98.81 250 ALA B CA 1
ATOM 4177 C C . ALA B 1 250 ? -2.889 0.509 -14.281 1 98.81 250 ALA B C 1
ATOM 4179 O O . ALA B 1 250 ? -1.675 0.646 -14.453 1 98.81 250 ALA B O 1
ATOM 4180 N N . ARG B 1 251 ? -3.666 1.502 -13.992 1 98.38 251 ARG B N 1
ATOM 4181 C CA . ARG B 1 251 ? -3.123 2.846 -13.812 1 98.38 251 ARG B CA 1
ATOM 4182 C C . ARG B 1 251 ? -2.156 2.898 -12.641 1 98.38 251 ARG B C 1
ATOM 4184 O O . ARG B 1 251 ? -1.112 3.549 -12.711 1 98.38 251 ARG B O 1
ATOM 4191 N N . THR B 1 252 ? -2.492 2.23 -11.594 1 98.38 252 THR B N 1
ATOM 4192 C CA . THR B 1 252 ? -1.578 2.119 -10.461 1 98.38 252 THR B CA 1
ATOM 4193 C C . THR B 1 252 ? -0.269 1.459 -10.883 1 98.38 252 THR B C 1
ATOM 4195 O O . THR B 1 252 ? 0.814 1.963 -10.578 1 98.38 252 THR B O 1
ATOM 4198 N N . LEU B 1 253 ? -0.368 0.409 -11.641 1 98.44 253 LEU B N 1
ATOM 4199 C CA . LEU B 1 253 ? 0.825 -0.294 -12.102 1 98.44 253 LEU B CA 1
ATOM 4200 C C . LEU B 1 253 ? 1.646 0.585 -13.031 1 98.44 253 LEU B C 1
ATOM 4202 O O . LEU B 1 253 ? 2.879 0.574 -12.984 1 98.44 253 LEU B O 1
ATOM 4206 N N . TYR B 1 254 ? 0.961 1.296 -13.922 1 97.81 254 TYR B N 1
ATOM 4207 C CA . TYR B 1 254 ? 1.638 2.176 -14.867 1 97.81 254 TYR B CA 1
ATOM 4208 C C . TYR B 1 254 ? 2.645 3.072 -14.156 1 97.81 254 TYR B C 1
ATOM 4210 O O . TYR B 1 254 ? 3.799 3.178 -14.57 1 97.81 254 TYR B O 1
ATOM 4218 N N . TYR B 1 255 ? 2.297 3.619 -13.062 1 97.44 255 TYR B N 1
ATOM 4219 C CA . TYR B 1 255 ? 3.156 4.574 -12.375 1 97.44 255 TYR B CA 1
ATOM 4220 C C . TYR B 1 255 ? 4.148 3.859 -11.461 1 97.44 255 TYR B C 1
ATOM 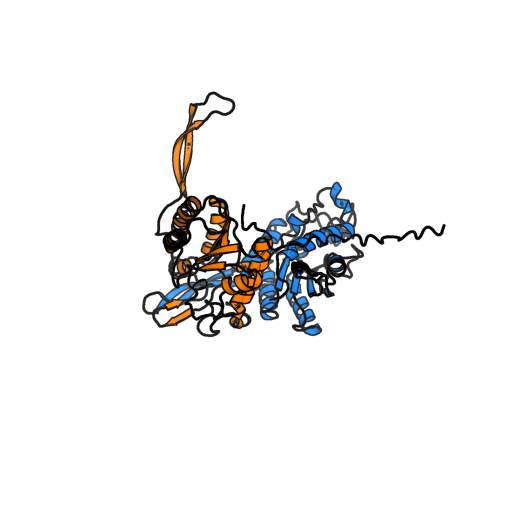4222 O O . TYR B 1 255 ? 5.297 4.289 -11.32 1 97.44 255 TYR B O 1
ATOM 4230 N N . GLN B 1 256 ? 3.756 2.758 -10.797 1 97.94 256 GLN B N 1
ATOM 4231 C CA . GLN B 1 256 ? 4.688 1.996 -9.969 1 97.94 256 GLN B CA 1
ATOM 4232 C C . GLN B 1 256 ? 5.82 1.417 -10.805 1 97.94 256 GLN B C 1
ATOM 4234 O O . GLN B 1 256 ? 6.969 1.37 -10.359 1 97.94 256 GLN B O 1
ATOM 4239 N N . LEU B 1 257 ? 5.508 1.058 -12 1 97.88 257 LEU B N 1
ATOM 4240 C CA . LEU B 1 257 ? 6.492 0.436 -12.875 1 97.88 257 LEU B CA 1
ATOM 4241 C C . LEU B 1 257 ? 7.496 1.467 -13.383 1 97.88 257 LEU B C 1
ATOM 4243 O O . LEU B 1 257 ? 8.578 1.108 -13.852 1 97.88 257 LEU B O 1
ATOM 4247 N N . LEU B 1 258 ? 7.215 2.742 -13.273 1 94.5 258 LEU B N 1
ATOM 4248 C CA . LEU B 1 258 ? 8.141 3.809 -13.625 1 94.5 258 LEU B CA 1
ATOM 4249 C C . LEU B 1 258 ? 9.414 3.727 -12.789 1 94.5 258 LEU B C 1
ATOM 4251 O O . LEU B 1 258 ? 10.477 4.18 -13.219 1 94.5 258 LEU B O 1
ATOM 4255 N N . THR B 1 259 ? 9.258 3.098 -11.641 1 95.06 259 THR B N 1
ATOM 4256 C CA . THR B 1 259 ? 10.375 3.137 -10.703 1 95.06 259 THR B CA 1
ATOM 4257 C C . THR B 1 259 ? 11.188 1.849 -10.773 1 95.06 259 THR B C 1
ATOM 4259 O O . THR B 1 259 ? 12.102 1.636 -9.969 1 95.06 259 THR B O 1
ATOM 4262 N N . LEU B 1 260 ? 10.812 0.959 -11.688 1 97.25 260 LEU B N 1
ATOM 4263 C CA . LEU B 1 260 ? 11.492 -0.33 -11.805 1 97.25 260 LEU B CA 1
ATOM 4264 C C . LEU B 1 260 ? 12 -0.551 -13.227 1 97.25 260 LEU B C 1
ATOM 4266 O O . LEU B 1 260 ? 11.281 -0.277 -14.195 1 97.25 260 LEU B O 1
ATOM 4270 N N . PRO B 1 261 ? 13.242 -1.053 -13.344 1 96.88 261 PRO B N 1
ATOM 4271 C CA . PRO B 1 261 ? 13.68 -1.438 -14.688 1 96.88 261 PRO B CA 1
ATOM 4272 C C . PRO B 1 261 ? 12.914 -2.641 -15.242 1 96.88 261 PRO B C 1
ATOM 4274 O O . PRO B 1 261 ? 12.57 -3.555 -14.484 1 96.88 261 PRO B O 1
ATOM 4277 N N . CYS B 1 262 ? 12.664 -2.6 -16.5 1 97.25 262 CYS B N 1
ATOM 4278 C CA . CYS B 1 262 ? 12.078 -3.773 -17.125 1 97.25 262 CYS B CA 1
ATOM 4279 C C . CYS B 1 262 ? 13.156 -4.746 -17.578 1 97.25 262 CYS B C 1
ATOM 4281 O O . CYS B 1 262 ? 12.961 -5.961 -17.531 1 97.25 262 CYS B O 1
ATOM 4283 N N . THR B 1 263 ? 14.281 -4.125 -18.047 1 96.94 263 THR B N 1
ATOM 4284 C CA . THR B 1 263 ? 15.422 -4.922 -18.484 1 96.94 263 THR B CA 1
ATOM 4285 C C . THR B 1 263 ? 16.703 -4.488 -17.781 1 96.94 263 THR B C 1
ATOM 4287 O O . THR B 1 263 ? 16.75 -3.4 -17.203 1 96.94 263 THR B O 1
ATOM 4290 N N . PHE B 1 264 ? 17.703 -5.426 -17.875 1 95.31 264 PHE B N 1
ATOM 4291 C CA . PHE B 1 264 ? 18.984 -5.156 -17.25 1 95.31 264 PHE B CA 1
ATOM 4292 C C . PHE B 1 264 ? 20.109 -5.145 -18.281 1 95.31 264 PHE B C 1
ATOM 4294 O O . PHE B 1 264 ? 20.031 -5.824 -19.297 1 95.31 264 PHE B O 1
#

pLDDT: mean 94.04, std 14.85, range [31.41, 99.0]

Sequence (528 aa):
MVVLLCAAFAIQALSQTVFTHPWQGKRVAYFGDSITDPRNNGSKIKYWGYLADWLDIKPYVYGVSGRQWNDIPRQADKCYEEHGDSIDAIMIFIGTNDYNAGVPIGEWFTQKPEKVVAGIHEQKHPVDRLHRYPVMTDSTYRGRINIALNKVKRMYPTKQIILLTPIHRAGFYANDKNWQPTEDYTNQCGEYVDAYVQSVKQAGEIWALPVIDWGAMSGLYPLMDEHAQYFKSAENDRLHPNDKGHERLARTLYYQLLTLPCTFMVVLLCAAFAIQALSQTVFTHPWQGKRVAYFGDSITDPRNNGSKIKYWGYLADWLDIKPYVYGVSGRQWNDIPRQADKCYEEHGDSIDAIMIFIGTNDYNAGVPIGEWFTQKPEKVVAGIHEQKHPVDRLHRYPVMTDSTYRGRINIALNKVKRMYPTKQIILLTPIHRAGFYANDKNWQPTEDYTNQCGEYVDAYVQSVKQAGEIWALPVIDWGAMSGLYPLMDEHAQYFKSAENDRLHPNDKGHERLARTLYYQLLTLPCTF

Radius of gyration: 26.86 Å; Cα contacts (8 Å, |Δi|>4): 1088; chains: 2; bounding box: 68×74×98 Å

Foldseek 3Di:
DPPPPPPPPPPPPPPPPPDAQQQAQFEEEEEEALLQDCPNPFAPAFLVNLCCVVRVYHYHYQYYHLDALLCLLVSLVVCCVVQNQNGLEYEYEYQVSCQQVQQAADDQWDKDWDWDWDDDPHDTDTDIDIDIDGQQDPRHRNNSLVPNLVNNCVRHVFFAYEYEFYAAFAWAADDPVDTGHGQVAGHPNRDGSVSRRVSSVVSCVVSVHHYDDLNVQLPQDLVDLVNCVQTRHSPHGRGHGYPNVRNSSSVSCSVVSSVDRSGD/DPPPPPPPPPPPPPVPPDDAQLQAQFEEEEEEELLQDCPNPFAPAFLVNLCCVVRVYHYHYQYYHLDALLCLLVSLVVCCVVQNQNGAEYEYEYQVSCQQVQQAADDQWDKDWDWDWDDDPHDTDTDIDIDIDGQQDPRHRNNSLVPNLVNNCVRHVFFAYEYEFAAAFAWAADDPVDTGHGQVAGHPNRDGSVSRRVSSVVSCVVSVHHYDDLRVQLPQHLVDLVNCVQTSHNPHGRGHGYPNVRNSSSVSVSVVSSVPRRGD

Secondary structure (DSSP, 8-state):
---------------------TTTT-EEEEEESTTT-TT-TT-SS-HHHHHHHHH--EEEE---TT--GGGHHHHHHHHHHHHTT--SEEEEE--HHHHHTT-----SEEEEEEEEEEEESS--EEEEEEEEEE---SSSHHHHHHHHHHHHHHH-TTSEEEEEPPPP---EEEETTEEE--TTS--TTS--HHHHHHHHHHHHHHHT--EE-HHHHT---TTSGGGGGGEEETTTEEEEE-HHHHHHHHHHHHHHGGGS-S--/---------------------TTTT-EEEEEESTTT-TT-TT-SS-HHHHHHHHH--EEEE---TT--GGGHHHHHHHHHHHHTT--SEEEEE--HHHHHTT-----SEEEEEEEEEE-SSS--EEEEEEEEEE---TTSHHHHHHHHHHHHHHH-TTSEEEEEPPPP---EEEETTEEE--TTB--TTS--HHHHHHHHHHHHHHHT--EE-HHHHT---TTSGGGGGGEEETTTEEEEE-HHHHHHHHHHHHHHGGGS-S--

Nearest PDB structures (foldseek):
  3bzw-assembly3_F  TM=9.902E-01  e=7.263E-40  Bacteroides thetaiotaomicron VPI-5482
  3bzw-assembly1_A  TM=9.889E-01  e=2.654E-39  Bacteroides thetaiotaomicron VPI-5482
  3dc7-assembly1_C  TM=8.702E-01  e=1.420E-13  Lactiplantibacillus plantarum
  7bxd-assembly1_A  TM=8.164E-01  e=1.510E-13  Collinsella aerofaciens ATCC 25986
  4rsh-assembly3_C  TM=7.521E-01  e=4.915E-07  Desulfitobacterium hafniense DCB-2

Solvent-accessible surface area (backbone atoms only — not comparable to full-atom values): 27706 Å² total; per-residue (Å²): 136,85,79,77,78,75,74,74,72,74,70,70,71,67,77,64,56,72,71,69,64,58,52,52,61,34,34,36,36,37,42,31,11,41,81,56,13,87,82,41,81,42,32,91,46,44,30,68,51,52,43,21,68,77,32,49,29,48,76,45,76,52,19,37,66,78,39,36,50,77,45,46,51,58,40,50,51,53,48,38,73,74,46,54,82,74,54,35,29,38,38,40,42,53,40,62,45,34,45,71,68,28,49,42,55,70,53,62,57,48,76,44,82,39,78,45,61,36,12,78,85,36,74,49,40,78,38,84,29,47,36,52,42,75,30,77,38,83,74,20,48,39,10,16,46,45,48,25,52,56,48,50,46,60,76,40,55,80,47,36,53,37,40,36,34,46,58,59,43,16,42,27,52,79,48,97,86,43,68,44,72,39,51,92,44,57,34,86,66,66,46,45,57,62,60,58,37,50,48,49,53,50,46,15,60,75,64,12,22,40,60,45,60,43,24,68,69,46,68,56,49,37,83,37,78,88,39,23,78,28,20,55,28,76,87,39,22,27,55,40,46,13,47,64,28,19,47,46,44,25,52,44,46,59,61,58,44,54,42,40,57,32,67,114,134,84,79,78,74,76,76,73,74,69,70,71,70,71,73,70,82,60,55,72,62,59,53,51,61,34,34,36,35,38,42,31,12,38,81,56,14,86,82,39,81,44,34,92,46,44,32,67,52,52,43,21,68,76,33,50,30,49,77,45,75,51,18,37,66,78,40,36,48,76,43,47,52,56,41,50,50,52,49,38,73,75,46,54,81,74,56,36,28,38,38,42,42,53,40,64,44,34,46,69,69,29,50,43,54,71,52,62,57,45,74,46,82,40,78,42,77,49,52,78,99,49,79,69,40,79,39,86,40,81,44,76,43,75,31,78,40,82,74,20,48,38,8,17,46,43,48,26,51,57,48,51,47,68,76,40,74,79,46,36,52,37,41,36,32,47,58,59,43,16,41,29,53,80,48,60,38,38,23,42,61,37,50,54,31,31,32,85,66,68,45,46,58,61,62,57,37,50,48,48,53,48,44,18,68,76,69,72,34,57,60,46,59,45,18,16,53,45,45,54,44,37,83,38,75,66,32,23,80,31,22,55,27,78,88,38,22,29,53,42,46,13,46,64,28,19,49,36,44,25,48,37,47,59,25,49,45,62,78,41,71,32,69,124

Organism: Xylanibacter ruminicola (strain ATCC 19189 / DSM 19721 / CIP 105475 / JCM 8958 / 23) (NCBI:txid264731)

InterPro domains:
  IPR013830 SGNH hydrolase-type esterase domain [PF13472] (31-248)
  IPR036514 SGNH hydrolase superfamily [G3DSA:3.40.50.1110] (19-264)
  IPR051532 Diverse Ester Hydrolysis Enzymes [PTHR30383] (13-257)